Protein AF-0000000071564942 (afdb_homodimer)

Organism: Paramagnetospirillum magneticum (strain ATCC 700264 / AMB-1) (NCBI:txid342108)

Structure (mmCIF, N/CA/C/O backbone):
data_AF-0000000071564942-model_v1
#
loop_
_entity.id
_entity.type
_entity.pdbx_description
1 polymer 'PNPLA domain-containing protein'
#
loop_
_atom_site.group_PDB
_atom_site.id
_atom_site.type_symbol
_atom_site.label_atom_id
_atom_site.label_alt_id
_atom_site.label_comp_id
_atom_site.label_asym_id
_atom_site.label_entity_id
_atom_site.label_seq_id
_atom_site.pdbx_PDB_ins_code
_atom_site.Cartn_x
_atom_site.Cartn_y
_atom_site.Cartn_z
_atom_site.occupancy
_atom_site.B_iso_or_equiv
_atom_site.auth_seq_id
_atom_site.auth_comp_id
_atom_site.auth_asym_id
_atom_site.auth_atom_id
_atom_site.pdbx_PDB_model_num
ATOM 1 N N . MET A 1 1 ? -28.125 22.016 16.078 1 64.31 1 MET A N 1
ATOM 2 C CA . MET A 1 1 ? -27.297 22.891 15.281 1 64.31 1 MET A CA 1
ATOM 3 C C . MET A 1 1 ? -26.594 22.125 14.164 1 64.31 1 MET A C 1
ATOM 5 O O . MET A 1 1 ? -26.266 20.953 14.328 1 64.31 1 MET A O 1
ATOM 9 N N . HIS A 1 2 ? -26.625 22.594 12.938 1 85.75 2 HIS A N 1
ATOM 10 C CA . HIS A 1 2 ? -26.031 22.047 11.719 1 85.75 2 HIS A CA 1
ATOM 11 C C . HIS A 1 2 ? -24.516 22.156 11.742 1 85.75 2 HIS A C 1
ATOM 13 O O . HIS A 1 2 ? -23.969 23.25 11.648 1 85.75 2 HIS A O 1
ATOM 19 N N . LYS A 1 3 ? -23.844 21.047 12.078 1 91.31 3 LYS A N 1
ATOM 20 C CA . LYS A 1 3 ? -22.375 21.047 12.125 1 91.31 3 LYS A CA 1
ATOM 21 C C . LYS A 1 3 ? -21.781 20.594 10.789 1 91.31 3 LYS A C 1
ATOM 23 O O . LYS A 1 3 ? -22.375 19.781 10.078 1 91.31 3 LYS A O 1
ATOM 28 N N . MET A 1 4 ? -20.641 21.219 10.492 1 93.5 4 MET A N 1
ATOM 29 C CA . MET A 1 4 ? -19.906 20.875 9.281 1 93.5 4 MET A CA 1
ATOM 30 C C . MET A 1 4 ? -18.562 20.25 9.633 1 93.5 4 MET A C 1
ATOM 32 O O . MET A 1 4 ? -17.844 20.766 10.492 1 93.5 4 MET A O 1
ATOM 36 N N . ALA A 1 5 ? -18.281 19.156 8.953 1 95.62 5 ALA A N 1
ATOM 37 C CA . ALA A 1 5 ? -17 18.469 9.164 1 95.62 5 ALA A CA 1
ATOM 38 C C . ALA A 1 5 ? -16.109 18.578 7.93 1 95.62 5 ALA A C 1
ATOM 40 O O . ALA A 1 5 ? -16.609 18.469 6.801 1 95.62 5 ALA A O 1
ATOM 41 N N . LEU A 1 6 ? -14.859 18.875 8.164 1 96.81 6 LEU A N 1
ATOM 42 C CA . LEU A 1 6 ? -13.844 18.781 7.129 1 96.81 6 LEU A CA 1
ATOM 43 C C . LEU A 1 6 ? -13 17.516 7.293 1 96.81 6 LEU A C 1
ATOM 45 O O . LEU A 1 6 ? -12.5 17.234 8.383 1 96.81 6 LEU A O 1
ATOM 49 N N . VAL A 1 7 ? -12.945 16.719 6.246 1 96.5 7 VAL A N 1
ATOM 50 C CA . VAL A 1 7 ? -12.148 15.5 6.254 1 96.5 7 VAL A CA 1
ATOM 51 C C . VAL A 1 7 ? -10.922 15.68 5.355 1 96.5 7 VAL A C 1
ATOM 53 O O . VAL A 1 7 ? -11.055 15.977 4.164 1 96.5 7 VAL A O 1
ATOM 56 N N . LEU A 1 8 ? -9.766 15.539 5.953 1 96.56 8 LEU A N 1
ATOM 57 C CA . LEU A 1 8 ? -8.492 15.672 5.242 1 96.56 8 LEU A CA 1
ATOM 58 C C . LEU A 1 8 ? -7.762 14.336 5.18 1 96.56 8 LEU A C 1
ATOM 60 O O . LEU A 1 8 ? -7.309 13.828 6.207 1 96.56 8 LEU A O 1
ATOM 64 N N . GLY A 1 9 ? -7.68 13.766 3.992 1 92 9 GLY A N 1
ATOM 65 C CA . GLY A 1 9 ? -7.008 12.492 3.799 1 92 9 GLY A CA 1
ATOM 66 C C . GLY A 1 9 ? -5.496 12.602 3.859 1 92 9 GLY A C 1
ATOM 67 O O . GLY A 1 9 ? -4.953 13.688 4.047 1 92 9 GLY A O 1
ATOM 68 N N . GLY A 1 10 ? -4.934 11.359 3.76 1 81.69 10 GLY A N 1
ATOM 69 C CA . GLY A 1 10 ? -3.479 11.305 3.732 1 81.69 10 GLY A CA 1
ATOM 70 C C . GLY A 1 10 ? -2.885 11.852 2.449 1 81.69 10 GLY A C 1
ATOM 71 O O . GLY A 1 10 ? -3.615 12.188 1.514 1 81.69 10 GLY A O 1
ATOM 72 N N . GLY A 1 11 ? -1.821 12.25 2.451 1 73.62 11 GLY A N 1
ATOM 73 C CA . GLY A 1 11 ? -1.123 12.695 1.253 1 73.62 11 GLY A CA 1
ATOM 74 C C . GLY A 1 11 ? 0.107 13.531 1.552 1 73.62 11 GLY A C 1
ATOM 75 O O . GLY A 1 11 ? 0.053 14.453 2.367 1 73.62 11 GLY A O 1
ATOM 76 N N . ALA A 1 12 ? 1.114 12.875 1.431 1 74.12 12 ALA A N 1
ATOM 77 C CA . ALA A 1 12 ? 2.256 13.758 1.658 1 74.12 12 ALA A CA 1
ATOM 78 C C . ALA A 1 12 ? 2.852 14.234 0.337 1 74.12 12 ALA A C 1
ATOM 80 O O . ALA A 1 12 ? 3.684 15.141 0.317 1 74.12 12 ALA A O 1
ATOM 81 N N . PRO A 1 13 ? 3.307 14.438 -0.714 1 78.44 13 PRO A N 1
ATOM 82 C CA . PRO A 1 13 ? 3.691 15.836 -0.947 1 78.44 13 PRO A CA 1
ATOM 83 C C . PRO A 1 13 ? 2.57 16.656 -1.581 1 78.44 13 PRO A C 1
ATOM 85 O O . PRO A 1 13 ? 2.736 17.859 -1.81 1 78.44 13 PRO A O 1
ATOM 88 N N . ASN A 1 14 ? 1.396 16.078 -1.722 1 89.56 14 ASN A N 1
ATOM 89 C CA . ASN A 1 14 ? 0.344 16.844 -2.381 1 89.56 14 ASN A CA 1
ATOM 90 C C . ASN A 1 14 ? -0.536 17.562 -1.37 1 89.56 14 ASN A C 1
ATOM 92 O O . ASN A 1 14 ? -1.658 17.969 -1.689 1 89.56 14 ASN A O 1
ATOM 96 N N . PHE A 1 15 ? -0.083 17.719 -0.164 1 95.31 15 PHE A N 1
ATOM 97 C CA . PHE A 1 15 ? -0.854 18.344 0.901 1 95.31 15 PHE A CA 1
ATOM 98 C C . PHE A 1 15 ? -1.13 19.812 0.578 1 95.31 15 PHE A C 1
ATOM 100 O O . PHE A 1 15 ? -2.059 20.406 1.125 1 95.31 15 PHE A O 1
ATOM 107 N N . THR A 1 16 ? -0.335 20.406 -0.324 1 97.62 16 THR A N 1
ATOM 108 C CA . THR A 1 16 ? -0.527 21.828 -0.632 1 97.62 16 THR A CA 1
ATOM 109 C C . THR A 1 16 ? -1.799 22.031 -1.45 1 97.62 16 THR A C 1
ATOM 111 O O . THR A 1 16 ? -2.34 23.141 -1.496 1 97.62 16 THR A O 1
ATOM 114 N N . LEU A 1 17 ? -2.301 21 -2.152 1 98 17 LEU A N 1
ATOM 115 C CA . LEU A 1 17 ? -3.643 21.062 -2.719 1 98 17 LEU A CA 1
ATOM 116 C C . LEU A 1 17 ? -4.676 21.375 -1.638 1 98 17 LEU A C 1
ATOM 118 O O . LEU A 1 17 ? -5.531 22.234 -1.819 1 98 17 LEU A O 1
ATOM 122 N N . MET A 1 18 ? -4.547 20.734 -0.518 1 97.81 18 MET A N 1
ATOM 123 C CA . MET A 1 18 ? -5.492 20.875 0.585 1 97.81 18 MET A CA 1
ATOM 124 C C . MET A 1 18 ? -5.332 22.219 1.274 1 97.81 18 MET A C 1
ATOM 126 O O . MET A 1 18 ? -6.32 22.875 1.617 1 97.81 18 MET A O 1
ATOM 130 N N . THR A 1 19 ? -4.055 22.625 1.471 1 98.31 19 THR A N 1
ATOM 131 C CA . THR A 1 19 ? -3.865 23.906 2.141 1 98.31 19 THR A CA 1
ATOM 132 C C . THR A 1 19 ? -4.352 25.062 1.26 1 98.31 19 THR A C 1
ATOM 134 O O . THR A 1 19 ? -4.93 26.031 1.758 1 98.31 19 THR A O 1
ATOM 137 N N . GLY A 1 20 ? -4.102 24.938 -0.041 1 98.56 20 GLY A N 1
ATOM 138 C CA . GLY A 1 20 ? -4.656 25.922 -0.946 1 98.56 20 GLY A CA 1
ATOM 139 C C . GLY A 1 20 ? -6.168 26 -0.895 1 98.56 20 GLY A C 1
ATOM 140 O O . GLY A 1 20 ? -6.738 27.094 -0.76 1 98.56 20 GLY A O 1
ATOM 141 N N . ALA A 1 21 ? -6.805 24.875 -0.979 1 97.81 21 ALA A N 1
ATOM 142 C CA . ALA A 1 21 ? -8.266 24.844 -0.927 1 97.81 21 ALA A CA 1
ATOM 143 C C . ALA A 1 21 ? -8.781 25.375 0.406 1 97.81 21 ALA A C 1
ATOM 145 O O . ALA A 1 21 ? -9.734 26.141 0.442 1 97.81 21 ALA A O 1
ATOM 146 N N . LEU A 1 22 ? -8.156 24.969 1.486 1 97.81 22 LEU A N 1
ATOM 147 C CA . LEU A 1 22 ? -8.578 25.391 2.816 1 97.81 22 LEU A CA 1
ATOM 148 C C . LEU A 1 22 ? -8.445 26.906 2.979 1 97.81 22 LEU A C 1
ATOM 150 O O . LEU A 1 22 ? -9.266 27.547 3.646 1 97.81 22 LEU A O 1
ATOM 154 N N . LEU A 1 23 ? -7.383 27.469 2.396 1 98.31 23 LEU A N 1
ATOM 155 C CA . LEU A 1 23 ? -7.227 28.922 2.434 1 98.31 23 LEU A CA 1
ATOM 156 C C . LEU A 1 23 ? -8.414 29.609 1.772 1 98.31 23 LEU A C 1
ATOM 158 O O . LEU A 1 23 ? -8.953 30.578 2.314 1 98.31 23 LEU A O 1
ATOM 162 N N . ALA A 1 24 ? -8.805 29.109 0.59 1 97.5 24 ALA A N 1
ATOM 163 C CA . ALA A 1 24 ? -9.945 29.688 -0.11 1 97.5 24 ALA A CA 1
ATOM 164 C C . ALA A 1 24 ? -11.211 29.594 0.743 1 97.5 24 ALA A C 1
ATOM 166 O O . ALA A 1 24 ? -11.969 30.562 0.836 1 97.5 24 ALA A O 1
ATOM 167 N N . PHE A 1 25 ? -11.438 28.484 1.392 1 96.38 25 PHE A N 1
ATOM 168 C CA . PHE A 1 25 ? -12.594 28.297 2.26 1 96.38 25 PHE A CA 1
ATOM 169 C C . PHE A 1 25 ? -12.539 29.25 3.441 1 96.38 25 PHE A C 1
ATOM 171 O O . PHE A 1 25 ? -13.539 29.906 3.771 1 96.38 25 PHE A O 1
ATOM 178 N N . ASP A 1 26 ? -11.391 29.328 4.043 1 95.81 26 ASP A N 1
ATOM 179 C CA . ASP A 1 26 ? -11.203 30.203 5.207 1 95.81 26 ASP A CA 1
ATOM 180 C C . ASP A 1 26 ? -11.445 31.656 4.848 1 95.81 26 ASP A C 1
ATOM 182 O O . ASP A 1 26 ? -12.156 32.375 5.559 1 95.81 26 ASP A O 1
ATOM 186 N N . GLU A 1 27 ? -10.867 32.094 3.775 1 95.38 27 GLU A N 1
ATOM 187 C CA . GLU A 1 27 ? -11.016 33.469 3.334 1 95.38 27 GLU A CA 1
ATOM 188 C C . GLU A 1 27 ? -12.469 33.812 3.029 1 95.38 27 GLU A C 1
ATOM 190 O O . GLU A 1 27 ? -12.891 34.969 3.172 1 95.38 27 GLU A O 1
ATOM 195 N N . ALA A 1 28 ? -13.203 32.812 2.646 1 93.5 28 ALA A N 1
ATOM 196 C CA . ALA A 1 28 ? -14.617 33 2.326 1 93.5 28 ALA A CA 1
ATOM 197 C C . ALA A 1 28 ? -15.477 32.938 3.588 1 93.5 28 ALA A C 1
ATOM 199 O O . ALA A 1 28 ? -16.688 33.125 3.523 1 93.5 28 ALA A O 1
ATOM 200 N N . GLY A 1 29 ? -14.883 32.688 4.75 1 91.62 29 GLY A N 1
ATOM 201 C CA . GLY A 1 29 ? -15.594 32.688 6.02 1 91.62 29 GLY A CA 1
ATOM 202 C C . GLY A 1 29 ? -16.25 31.344 6.34 1 91.62 29 GLY A C 1
ATOM 203 O O . GLY A 1 29 ? -17.094 31.266 7.234 1 91.62 29 GLY A O 1
ATOM 204 N N . VAL A 1 30 ? -15.898 30.281 5.609 1 92.12 30 VAL A N 1
ATOM 205 C CA . VAL A 1 30 ? -16.438 28.953 5.898 1 92.12 30 VAL A CA 1
ATOM 206 C C . VAL A 1 30 ? -15.828 28.422 7.199 1 92.12 30 VAL A C 1
ATOM 208 O O . VAL A 1 30 ? -14.609 28.438 7.371 1 92.12 30 VAL A O 1
ATOM 211 N N . LYS A 1 31 ? -16.734 28.031 8.086 1 91.88 31 LYS A N 1
ATOM 212 C CA . LYS A 1 31 ? -16.281 27.5 9.367 1 91.88 31 LYS A CA 1
ATOM 213 C C . LYS A 1 31 ? -16.609 26.016 9.492 1 91.88 31 LYS A C 1
ATOM 215 O O . LYS A 1 31 ? -17.734 25.594 9.172 1 91.88 31 LYS A O 1
ATOM 220 N N . PHE A 1 32 ? -15.617 25.297 9.891 1 95.19 32 PHE A N 1
ATOM 221 C CA . PHE A 1 32 ? -15.82 23.875 10.18 1 95.19 32 PHE A CA 1
ATOM 222 C C . PHE A 1 32 ? -15.852 23.641 11.688 1 95.19 32 PHE A C 1
ATOM 224 O O . PHE A 1 32 ? -15.023 24.172 12.43 1 95.19 32 PHE A O 1
ATOM 231 N N . ASP A 1 33 ? -16.797 22.828 12.094 1 95.25 33 ASP A N 1
ATOM 232 C CA . ASP A 1 33 ? -16.938 22.516 13.508 1 95.25 33 ASP A CA 1
ATOM 233 C C . ASP A 1 33 ? -15.984 21.391 13.914 1 95.25 33 ASP A C 1
ATOM 235 O O . ASP A 1 33 ? -15.516 21.344 15.055 1 95.25 33 ASP A O 1
ATOM 239 N N . VAL A 1 34 ? -15.781 20.531 12.977 1 95.94 34 VAL A N 1
ATOM 240 C CA . VAL A 1 34 ? -14.961 19.344 13.211 1 95.94 34 VAL A CA 1
ATOM 241 C C . VAL A 1 34 ? -14.008 19.125 12.039 1 95.94 34 VAL A C 1
ATOM 243 O O . VAL A 1 34 ? -14.391 19.312 10.883 1 95.94 34 VAL A O 1
ATOM 246 N N . ILE A 1 35 ? -12.773 18.828 12.352 1 97.06 35 ILE A N 1
ATOM 247 C CA . ILE A 1 35 ? -11.812 18.422 11.336 1 97.06 35 ILE A CA 1
ATOM 248 C C . ILE A 1 35 ? -11.305 17.016 11.648 1 97.06 35 ILE A C 1
ATOM 250 O O . ILE A 1 35 ? -10.734 16.766 12.719 1 97.06 35 ILE A O 1
ATOM 254 N N . SER A 1 36 ? -11.617 16.062 10.828 1 96.88 36 SER A N 1
ATOM 255 C CA . SER A 1 36 ? -11.117 14.688 10.891 1 96.88 36 SER A CA 1
ATOM 256 C C . SER A 1 36 ? -10.031 14.445 9.844 1 96.88 36 SER A C 1
ATOM 258 O O . SER A 1 36 ? -10.266 14.625 8.648 1 96.88 36 SER A O 1
ATOM 260 N N . ALA A 1 37 ? -8.836 14.062 10.32 1 96.38 37 ALA A N 1
ATOM 261 C CA . ALA A 1 37 ? -7.715 14.031 9.383 1 96.38 37 ALA A CA 1
ATOM 262 C C . ALA A 1 37 ? -6.824 12.812 9.633 1 96.38 37 ALA A C 1
ATOM 264 O O . ALA A 1 37 ? -6.98 12.125 10.648 1 96.38 37 ALA A O 1
ATOM 265 N N . THR A 1 38 ? -5.965 12.523 8.656 1 94.5 38 THR A N 1
ATOM 266 C CA . THR A 1 38 ? -5.027 11.414 8.758 1 94.5 38 THR A CA 1
ATOM 267 C C . THR A 1 38 ? -3.721 11.742 8.039 1 94.5 38 THR A C 1
ATOM 269 O O . THR A 1 38 ? -3.709 12.523 7.09 1 94.5 38 THR A O 1
ATOM 272 N N . GLY A 1 39 ? -2.588 11.18 8.602 1 92.62 39 GLY A N 1
ATOM 273 C CA . GLY A 1 39 ? -1.296 11.344 7.953 1 92.62 39 GLY A CA 1
ATOM 274 C C . GLY A 1 39 ? -0.959 12.789 7.652 1 92.62 39 GLY A C 1
ATOM 275 O O . GLY A 1 39 ? -1.017 13.641 8.539 1 92.62 39 GLY A O 1
ATOM 276 N N . GLY A 1 40 ? -0.702 13.078 6.375 1 93.06 40 GLY A N 1
ATOM 277 C CA . GLY A 1 40 ? -0.405 14.43 5.938 1 93.06 40 GLY A CA 1
ATOM 278 C C . GLY A 1 40 ? -1.557 15.391 6.152 1 93.06 40 GLY A C 1
ATOM 279 O O . GLY A 1 40 ? -1.341 16.562 6.453 1 93.06 40 GLY A O 1
ATOM 280 N N . GLY A 1 41 ? -2.748 14.891 6.035 1 96 41 GLY A N 1
ATOM 281 C CA . GLY A 1 41 ? -3.908 15.711 6.352 1 96 41 GLY A CA 1
ATOM 282 C C . GLY A 1 41 ? -3.953 16.141 7.801 1 96 41 GLY A C 1
ATOM 283 O O . GLY A 1 41 ? -4.492 17.203 8.117 1 96 41 GLY A O 1
ATOM 284 N N . GLY A 1 42 ? -3.412 15.266 8.648 1 96.56 42 GLY A N 1
ATOM 285 C CA . GLY A 1 42 ? -3.297 15.656 10.047 1 96.56 42 GLY A CA 1
ATOM 286 C C . GLY A 1 42 ? -2.387 16.844 10.258 1 96.56 42 GLY A C 1
ATOM 287 O O . GLY A 1 42 ? -2.695 17.734 11.062 1 96.56 42 GLY A O 1
ATOM 288 N N . GLY A 1 43 ? -1.271 16.844 9.539 1 96.5 43 GLY A N 1
ATOM 289 C CA . GLY A 1 43 ? -0.394 18.016 9.586 1 96.5 43 GLY A CA 1
ATOM 290 C C . GLY A 1 43 ? -1.067 19.281 9.117 1 96.5 43 GLY A C 1
ATOM 291 O O . GLY A 1 43 ? -0.892 20.344 9.727 1 96.5 43 GLY A O 1
ATOM 292 N N . VAL A 1 44 ? -1.851 19.156 8.078 1 97.44 44 VAL A N 1
ATOM 293 C CA . VAL A 1 44 ? -2.586 20.297 7.547 1 97.44 44 VAL A CA 1
ATOM 294 C C . VAL A 1 44 ? -3.584 20.797 8.586 1 97.44 44 VAL A C 1
ATOM 296 O O . VAL A 1 44 ? -3.635 21.984 8.883 1 97.44 44 VAL A O 1
ATOM 299 N N . ALA A 1 45 ? -4.281 19.922 9.195 1 98 45 ALA A N 1
ATOM 300 C CA . ALA A 1 45 ? -5.305 20.266 10.18 1 98 45 ALA A CA 1
ATOM 301 C C . ALA A 1 45 ? -4.688 20.984 11.383 1 98 45 ALA A C 1
ATOM 303 O O . ALA A 1 45 ? -5.137 22.062 11.766 1 98 45 ALA A O 1
ATOM 304 N N . LEU A 1 46 ? -3.65 20.422 11.906 1 98.5 46 LEU A N 1
ATOM 305 C CA . LEU A 1 46 ? -3.07 20.938 13.141 1 98.5 46 LEU A CA 1
ATOM 306 C C . LEU A 1 46 ? -2.379 22.281 12.891 1 98.5 46 LEU A C 1
ATOM 308 O O . LEU A 1 46 ? -2.492 23.203 13.703 1 98.5 46 LEU A O 1
ATOM 312 N N . SER A 1 47 ? -1.671 22.391 11.773 1 97.56 47 SER A N 1
ATOM 313 C CA . SER A 1 47 ? -0.964 23.625 11.477 1 97.56 47 SER A CA 1
ATOM 314 C C . SER A 1 47 ? -1.937 24.75 11.125 1 97.56 47 SER A C 1
ATOM 316 O O . SER A 1 47 ? -1.601 25.922 11.234 1 97.56 47 SER A O 1
ATOM 318 N N . TYR A 1 48 ? -3.125 24.375 10.68 1 98.5 48 TYR A N 1
ATOM 319 C CA . TYR A 1 48 ? -4.172 25.359 10.422 1 98.5 48 TYR A CA 1
ATOM 320 C C . TYR A 1 48 ? -4.824 25.797 11.719 1 98.5 48 TYR A C 1
ATOM 322 O O . TYR A 1 48 ? -4.953 27 11.977 1 98.5 48 TYR A O 1
ATOM 330 N N . LEU A 1 49 ? -5.129 24.906 12.594 1 98.69 49 LEU A N 1
ATOM 331 C CA . LEU A 1 49 ? -5.922 25.203 13.781 1 98.69 49 LEU A CA 1
ATOM 332 C C . LEU A 1 49 ? -5.078 25.906 14.844 1 98.69 49 LEU A C 1
ATOM 334 O O . LEU A 1 49 ? -5.578 26.766 15.555 1 98.69 49 LEU A O 1
ATOM 338 N N . ALA A 1 50 ? -3.811 25.469 14.922 1 98.56 50 ALA A N 1
ATOM 339 C CA . ALA A 1 50 ? -2.939 26.016 15.961 1 98.56 50 ALA A CA 1
ATOM 340 C C . ALA A 1 50 ? -1.531 26.266 15.422 1 98.56 50 ALA A C 1
ATOM 342 O O . ALA A 1 50 ? -0.561 25.703 15.938 1 98.56 50 ALA A O 1
ATOM 343 N N . PRO A 1 51 ? -1.417 27.172 14.469 1 98.12 51 PRO A N 1
ATOM 344 C CA . PRO A 1 51 ? -0.095 27.453 13.906 1 98.12 51 PRO A CA 1
ATOM 345 C C . PRO A 1 51 ? 0.857 28.078 14.922 1 98.12 51 PRO A C 1
ATOM 347 O O . PRO A 1 51 ? 0.435 28.891 15.75 1 98.12 51 PRO A O 1
ATOM 350 N N . LYS A 1 52 ? 2.041 27.703 14.852 1 95.56 52 LYS A N 1
ATOM 351 C CA . LYS A 1 52 ? 3.061 28.281 15.727 1 95.56 52 LYS A CA 1
ATOM 352 C C . LYS A 1 52 ? 3.568 29.609 15.18 1 95.56 52 LYS A C 1
ATOM 354 O O . LYS A 1 52 ? 4.16 29.656 14.102 1 95.56 52 LYS A O 1
ATOM 359 N N . GLY A 1 53 ? 3.297 30.641 15.883 1 93.75 53 GLY A N 1
ATOM 360 C CA . GLY A 1 53 ? 3.932 31.922 15.633 1 93.75 53 GLY A CA 1
ATOM 361 C C . GLY A 1 53 ? 3.361 32.656 14.438 1 93.75 53 GLY A C 1
ATOM 362 O O . GLY A 1 53 ? 3.99 33.562 13.898 1 93.75 53 GLY A O 1
ATOM 363 N N . MET A 1 54 ? 2.234 32.25 13.938 1 96.62 54 MET A N 1
ATOM 364 C CA . MET A 1 54 ? 1.63 32.938 12.797 1 96.62 54 MET A CA 1
ATOM 365 C C . MET A 1 54 ? 0.124 32.719 12.758 1 96.62 54 MET A C 1
ATOM 367 O O . MET A 1 54 ? -0.418 31.984 13.594 1 96.62 54 MET A O 1
ATOM 371 N N . SER A 1 55 ? -0.529 33.375 11.828 1 97.88 55 SER A N 1
ATOM 372 C CA . SER A 1 55 ? -1.973 33.219 11.688 1 97.88 55 SER A CA 1
ATOM 373 C C . SER A 1 55 ? -2.312 31.906 10.961 1 97.88 55 SER A C 1
ATOM 375 O O . SER A 1 55 ? -1.451 31.312 10.32 1 97.88 55 SER A O 1
ATOM 377 N N . ARG A 1 56 ? -3.582 31.547 11.047 1 98.19 56 ARG A N 1
ATOM 378 C CA . ARG A 1 56 ? -4.055 30.359 10.344 1 98.19 56 ARG A CA 1
ATOM 379 C C . ARG A 1 56 ? 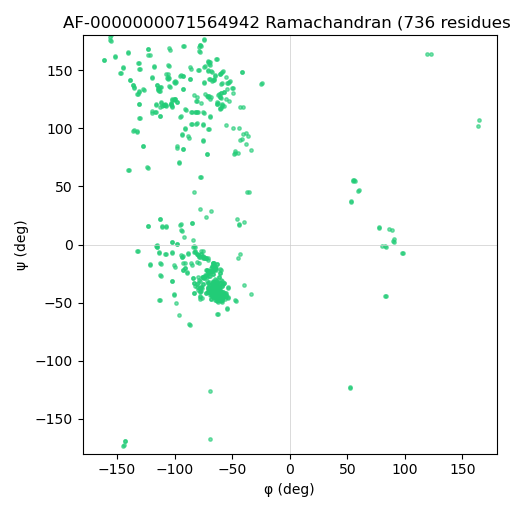-3.818 30.484 8.844 1 98.19 56 ARG A C 1
ATOM 381 O O . ARG A 1 56 ? -3.246 29.594 8.219 1 98.19 56 ARG A O 1
ATOM 388 N N . GLN A 1 57 ? -4.195 31.609 8.281 1 98.5 57 GLN A N 1
ATOM 389 C CA . GLN A 1 57 ? -4.059 31.828 6.844 1 98.5 57 GLN A CA 1
ATOM 390 C C . GLN A 1 57 ? -2.592 31.844 6.426 1 98.5 57 GLN A C 1
ATOM 392 O O . GLN A 1 57 ? -2.229 31.281 5.391 1 98.5 57 GLN A O 1
ATOM 397 N N . ASP A 1 58 ? -1.768 32.438 7.254 1 98.25 58 ASP A N 1
ATOM 398 C CA . ASP A 1 58 ? -0.343 32.5 6.938 1 98.25 58 ASP A CA 1
ATOM 399 C C . ASP A 1 58 ? 0.281 31.094 6.992 1 98.25 58 ASP A C 1
ATOM 401 O O . ASP A 1 58 ? 1.172 30.781 6.203 1 98.25 58 ASP A O 1
ATOM 405 N N . SER A 1 59 ? -0.132 30.328 7.945 1 98.06 59 SER A N 1
ATOM 406 C CA . SER A 1 59 ? 0.358 28.969 8.039 1 98.06 59 SER A CA 1
ATOM 407 C C . SER A 1 59 ? 0.017 28.172 6.777 1 98.06 59 SER A C 1
ATOM 409 O O . SER A 1 59 ? 0.848 27.422 6.27 1 98.06 59 SER A O 1
ATOM 411 N N . LEU A 1 60 ? -1.201 28.328 6.266 1 98.56 60 LEU A N 1
ATOM 412 C CA . LEU A 1 60 ? -1.609 27.672 5.035 1 98.56 60 LEU A CA 1
ATOM 413 C C . LEU A 1 60 ? -0.745 28.125 3.861 1 98.56 60 LEU A C 1
ATOM 415 O O . LEU A 1 60 ? -0.273 27.297 3.078 1 98.56 60 LEU A O 1
ATOM 419 N N . ARG A 1 61 ? -0.463 29.422 3.779 1 98.19 61 ARG A N 1
ATOM 420 C CA . ARG A 1 61 ? 0.38 29.953 2.717 1 98.19 61 ARG A CA 1
ATOM 421 C C . ARG A 1 61 ? 1.812 29.453 2.842 1 98.19 61 ARG A C 1
ATOM 423 O O . ARG A 1 61 ? 2.48 29.203 1.835 1 98.19 61 ARG A O 1
ATOM 430 N N . ASN A 1 62 ? 2.201 29.281 4.039 1 97.44 62 ASN A N 1
ATOM 431 C CA . ASN A 1 62 ? 3.58 28.906 4.332 1 97.44 62 ASN A CA 1
ATOM 432 C C . ASN A 1 62 ? 3.838 27.438 4.008 1 97.44 62 ASN A C 1
ATOM 434 O O . ASN A 1 62 ? 4.984 26.984 4.016 1 97.44 62 ASN A O 1
ATOM 438 N N . SER A 1 63 ? 2.801 26.672 3.713 1 96.38 63 SER A N 1
ATOM 439 C CA . SER A 1 63 ? 2.916 25.234 3.484 1 96.38 63 SER A CA 1
ATOM 440 C C . SER A 1 63 ? 3.857 24.922 2.322 1 96.38 63 SER A C 1
ATOM 442 O O . SER A 1 63 ? 4.539 23.906 2.32 1 96.38 63 SER A O 1
ATOM 444 N N . VAL A 1 64 ? 3.971 25.781 1.317 1 97 64 VAL A N 1
ATOM 445 C CA . VAL A 1 64 ? 4.781 25.547 0.127 1 97 64 VAL A CA 1
ATOM 446 C C . VAL A 1 64 ? 6.262 25.562 0.499 1 97 64 VAL A C 1
ATOM 448 O O . VAL A 1 64 ? 7.098 25 -0.218 1 97 64 VAL A O 1
ATOM 451 N N . ASN A 1 65 ? 6.578 26.156 1.635 1 96.25 65 ASN A N 1
ATOM 452 C CA . ASN A 1 65 ? 7.969 26.312 2.049 1 96.25 65 ASN A CA 1
ATOM 453 C C . ASN A 1 65 ? 8.5 25.047 2.719 1 96.25 65 ASN A C 1
ATOM 455 O O . ASN A 1 65 ? 9.68 24.969 3.053 1 96.25 65 ASN A O 1
ATOM 459 N N . PHE A 1 66 ? 7.664 24.078 2.861 1 94.25 66 PHE A N 1
ATOM 460 C CA . PHE A 1 66 ? 8.117 22.781 3.328 1 94.25 66 PHE A CA 1
ATOM 461 C C . PHE A 1 66 ? 8.781 22 2.201 1 94.25 66 PHE A C 1
ATOM 463 O O . PHE A 1 66 ? 9.406 20.969 2.439 1 94.25 66 PHE A O 1
ATOM 470 N N . GLY A 1 67 ? 8.664 22.5 1.007 1 95.56 67 GLY A N 1
ATOM 471 C CA . GLY A 1 67 ? 9.398 21.938 -0.115 1 95.56 67 GLY A CA 1
ATOM 472 C C . GLY A 1 67 ? 10.852 22.359 -0.153 1 95.56 67 GLY A C 1
ATOM 473 O O . GLY A 1 67 ? 11.266 23.25 0.602 1 95.56 67 GLY A O 1
ATOM 474 N N . VAL A 1 68 ? 11.555 21.766 -1 1 97.44 68 VAL A N 1
ATOM 475 C CA . VAL A 1 68 ? 12.969 22.047 -1.208 1 97.44 68 VAL A CA 1
ATOM 476 C C . VAL A 1 68 ? 13.156 22.812 -2.52 1 97.44 68 VAL A C 1
ATOM 478 O O . VAL A 1 68 ? 12.469 22.547 -3.504 1 97.44 68 VAL A O 1
ATOM 481 N N . SER A 1 69 ? 14.109 23.734 -2.467 1 97.81 69 SER A N 1
ATOM 482 C CA . SER A 1 69 ? 14.406 24.484 -3.684 1 97.81 69 SER A CA 1
ATOM 483 C C . SER A 1 69 ? 14.688 23.547 -4.855 1 97.81 69 SER A C 1
ATOM 485 O O . SER A 1 69 ? 15.352 22.516 -4.691 1 97.81 69 SER A O 1
ATOM 487 N N . ASP A 1 70 ? 14.172 23.938 -6.031 1 97.44 70 ASP A N 1
ATOM 488 C CA . ASP A 1 70 ? 14.273 23.109 -7.227 1 97.44 70 ASP A CA 1
ATOM 489 C C . ASP A 1 70 ? 15.734 22.812 -7.566 1 97.44 70 ASP A C 1
ATOM 491 O O . ASP A 1 70 ? 16.062 21.703 -8 1 97.44 70 ASP A O 1
ATOM 495 N N . GLU A 1 71 ? 16.641 23.75 -7.312 1 97.06 71 GLU A N 1
ATOM 496 C CA . GLU A 1 71 ? 18.047 23.625 -7.633 1 97.06 71 GLU A CA 1
ATOM 497 C C . GLU A 1 71 ? 18.719 22.531 -6.805 1 97.06 71 GLU A C 1
ATOM 499 O O . GLU A 1 71 ? 19.641 21.859 -7.273 1 97.06 71 GLU A O 1
ATOM 504 N N . ILE A 1 72 ? 18.234 22.406 -5.664 1 97.5 72 ILE A N 1
ATOM 505 C CA . ILE A 1 72 ? 18.75 21.359 -4.785 1 97.5 72 ILE A CA 1
ATOM 506 C C . ILE A 1 72 ? 18.078 20.031 -5.094 1 97.5 72 ILE A C 1
ATOM 508 O O . ILE A 1 72 ? 18.734 19 -5.227 1 97.5 72 ILE A O 1
ATOM 512 N N . TYR A 1 73 ? 16.781 20.078 -5.312 1 96.31 73 TYR A N 1
ATOM 513 C CA . TYR A 1 73 ? 15.961 18.891 -5.496 1 96.31 73 TYR A CA 1
ATOM 514 C C . TYR A 1 73 ? 16.359 18.125 -6.758 1 96.31 73 TYR A C 1
ATOM 516 O O . TYR A 1 73 ? 16.25 16.906 -6.816 1 96.31 73 TYR A O 1
ATOM 524 N N . LYS A 1 74 ? 16.828 18.812 -7.715 1 93.31 74 LYS A N 1
ATOM 525 C CA . LYS A 1 74 ? 17.25 18.219 -8.977 1 93.31 74 LYS A CA 1
ATOM 526 C C . LYS A 1 74 ? 18.359 17.203 -8.758 1 93.31 74 LYS A C 1
ATOM 528 O O . LYS A 1 74 ? 18.438 16.188 -9.453 1 93.31 74 LYS A O 1
ATOM 533 N N . TYR A 1 75 ? 19.188 17.469 -7.773 1 91.81 75 TYR A N 1
ATOM 534 C CA . TYR A 1 75 ? 20.359 16.625 -7.547 1 91.81 75 TYR A CA 1
ATOM 535 C C . TYR A 1 75 ? 20.125 15.672 -6.375 1 91.81 75 TYR A C 1
ATOM 537 O O . TYR A 1 75 ? 20.672 14.57 -6.348 1 91.81 75 TYR A O 1
ATOM 545 N N . ILE A 1 76 ? 19.375 16.109 -5.457 1 92.25 76 ILE A N 1
ATOM 546 C CA . ILE A 1 76 ? 19.031 15.32 -4.285 1 92.25 76 ILE A CA 1
ATOM 547 C C . ILE A 1 76 ? 17.516 15.297 -4.113 1 92.25 76 ILE A C 1
ATOM 549 O O . ILE A 1 76 ? 16.953 16.062 -3.328 1 92.25 76 ILE A O 1
ATOM 553 N N . PRO A 1 77 ? 16.891 14.398 -4.789 1 92 77 PRO A N 1
ATOM 554 C CA . PRO A 1 77 ? 15.43 14.391 -4.805 1 92 77 PRO A CA 1
ATOM 555 C C . PRO A 1 77 ? 14.828 13.797 -3.531 1 92 77 PRO A C 1
ATOM 557 O O . PRO A 1 77 ? 14.055 12.836 -3.6 1 92 77 PRO A O 1
ATOM 560 N N . MET A 1 78 ? 15.18 14.414 -2.412 1 92.62 78 MET A N 1
ATOM 561 C CA . MET A 1 78 ? 14.688 14.047 -1.088 1 92.62 78 MET A CA 1
ATOM 562 C C . MET A 1 78 ? 14.375 15.281 -0.253 1 92.62 78 MET A C 1
ATOM 564 O O . MET A 1 78 ? 15.117 16.266 -0.3 1 92.62 78 MET A O 1
ATOM 568 N N . ASN A 1 79 ? 13.344 15.195 0.481 1 96.06 79 ASN A N 1
ATOM 569 C CA . ASN A 1 79 ? 12.992 16.297 1.359 1 96.06 79 ASN A CA 1
ATOM 570 C C . ASN A 1 79 ? 13.562 16.109 2.762 1 96.06 79 ASN A C 1
ATOM 572 O O . ASN A 1 79 ? 12.898 15.562 3.639 1 96.06 79 ASN A O 1
ATOM 576 N N . TYR A 1 80 ? 14.727 16.703 2.986 1 96.12 80 TYR A N 1
ATOM 577 C CA . TYR A 1 80 ? 15.43 16.531 4.25 1 96.12 80 TYR A CA 1
ATOM 578 C C . TYR A 1 80 ? 14.789 17.375 5.348 1 96.12 80 TYR A C 1
ATOM 580 O O . TYR A 1 80 ? 15.164 17.281 6.516 1 96.12 80 TYR A O 1
ATOM 588 N N . LYS A 1 81 ? 13.805 18.203 4.996 1 94.94 81 LYS A N 1
ATOM 589 C CA . LYS A 1 81 ? 13.055 18.969 5.992 1 94.94 81 LYS A CA 1
ATOM 590 C C . LYS A 1 81 ? 12.016 18.094 6.688 1 94.94 81 LYS A C 1
ATOM 592 O O . LYS A 1 81 ? 11.688 18.328 7.855 1 94.94 81 LYS A O 1
ATOM 597 N N . VAL A 1 82 ? 11.531 17.141 5.941 1 94.38 82 VAL A N 1
ATOM 598 C CA . VAL A 1 82 ? 10.445 16.281 6.422 1 94.38 82 VAL A CA 1
ATOM 599 C C . VAL A 1 82 ? 11.016 14.945 6.891 1 94.38 82 VAL A C 1
ATOM 601 O O . VAL A 1 82 ? 10.633 14.445 7.949 1 94.38 82 VAL A O 1
ATOM 604 N N . PHE A 1 83 ? 11.938 14.438 6.102 1 95.62 83 PHE A N 1
ATOM 605 C CA . PHE A 1 83 ? 12.539 13.141 6.402 1 95.62 83 PHE A CA 1
ATOM 606 C C . PHE A 1 83 ? 13.875 13.312 7.105 1 95.62 83 PHE A C 1
ATOM 608 O O . PHE A 1 83 ? 14.93 13.141 6.496 1 95.62 83 PHE A O 1
ATOM 615 N N . MET A 1 84 ? 13.773 13.492 8.383 1 96.25 84 MET A N 1
ATOM 616 C CA . MET A 1 84 ? 14.953 13.766 9.195 1 96.25 84 MET A CA 1
ATOM 617 C C . MET A 1 84 ? 15.508 12.484 9.805 1 96.25 84 MET A C 1
ATOM 619 O O . MET A 1 84 ? 14.742 11.602 10.211 1 96.25 84 MET A O 1
ATOM 623 N N . LYS A 1 85 ? 16.797 12.492 9.898 1 95.12 85 LYS A N 1
ATOM 624 C CA . LYS A 1 85 ? 17.438 11.32 10.477 1 95.12 85 LYS A CA 1
ATOM 625 C C . LYS A 1 85 ? 16.984 11.086 11.906 1 95.12 85 LYS A C 1
ATOM 627 O O . LYS A 1 85 ? 16.734 12.031 12.648 1 95.12 85 LYS A O 1
ATOM 632 N N . GLY A 1 86 ? 16.953 9.789 12.164 1 90.31 86 GLY A N 1
ATOM 633 C CA . GLY A 1 86 ? 16.453 9.43 13.484 1 90.31 86 GLY A CA 1
ATOM 634 C C . GLY A 1 86 ? 17.547 9.016 14.445 1 90.31 86 GLY A C 1
ATOM 635 O O . GLY A 1 86 ? 18.734 9.008 14.078 1 90.31 86 GLY A O 1
ATOM 636 N N . SER A 1 87 ? 17.297 8.891 15.766 1 90.06 87 SER A N 1
ATOM 637 C CA . SER A 1 87 ? 18.125 8.453 16.875 1 90.06 87 SER A CA 1
ATOM 638 C C . SER A 1 87 ? 18.219 9.539 17.953 1 90.06 87 SER A C 1
ATOM 640 O O . SER A 1 87 ? 17.891 10.695 17.703 1 90.06 87 SER A O 1
ATOM 642 N N . LYS A 1 88 ? 18.641 9.102 19.062 1 90.69 88 LYS A N 1
ATOM 643 C CA . LYS A 1 88 ? 18.812 10.039 20.172 1 90.69 88 LYS A CA 1
ATOM 644 C C . LYS A 1 88 ? 19.938 11.023 19.891 1 90.69 88 LYS A C 1
ATOM 646 O O . LYS A 1 88 ? 19.859 12.195 20.266 1 90.69 88 LYS A O 1
ATOM 651 N N . VAL A 1 89 ? 20.969 10.539 19.219 1 94.69 89 VAL A N 1
ATOM 652 C CA . VAL A 1 89 ? 22.094 11.414 18.922 1 94.69 89 VAL A CA 1
ATOM 653 C C . VAL A 1 89 ? 21.688 12.445 17.875 1 94.69 89 VAL A C 1
ATOM 655 O O . VAL A 1 89 ? 22.078 13.609 17.953 1 94.69 89 VAL A O 1
ATOM 658 N N . ALA A 1 90 ? 20.953 12.008 16.906 1 95.75 90 ALA A N 1
ATOM 659 C CA . ALA A 1 90 ? 20.438 12.93 15.906 1 95.75 90 ALA A CA 1
ATOM 660 C C . ALA A 1 90 ? 19.531 13.984 16.531 1 95.75 90 ALA A C 1
ATOM 662 O O . ALA A 1 90 ? 19.609 15.164 16.188 1 95.75 90 ALA A O 1
ATOM 663 N N . GLU A 1 91 ? 18.719 13.57 17.453 1 94.38 91 GLU A N 1
ATOM 664 C CA . GLU A 1 91 ? 17.828 14.484 18.156 1 94.38 91 GLU A CA 1
ATOM 665 C C . GLU A 1 91 ? 18.609 15.531 18.938 1 94.38 91 GLU A C 1
ATOM 667 O O . GLU A 1 91 ? 18.266 16.719 18.922 1 94.38 91 GLU A O 1
ATOM 672 N N . ALA A 1 92 ? 19.625 15.062 19.609 1 95.88 92 ALA A N 1
ATOM 673 C CA . ALA A 1 92 ? 20.469 15.969 20.375 1 95.88 92 ALA A CA 1
ATOM 674 C C . ALA A 1 92 ? 21.156 16.984 19.453 1 95.88 92 ALA A C 1
ATOM 676 O O . ALA A 1 92 ? 21.266 18.156 19.797 1 95.88 92 ALA A O 1
ATOM 677 N N . TYR A 1 93 ? 21.594 16.453 18.375 1 96.62 93 TYR A N 1
ATOM 678 C CA . TYR A 1 93 ? 22.234 17.328 17.406 1 96.62 93 TYR A CA 1
ATOM 679 C C . TYR A 1 93 ? 21.266 18.406 16.906 1 96.62 93 TYR A C 1
ATOM 681 O O . TYR A 1 93 ? 21.609 19.578 16.844 1 96.62 93 TYR A O 1
ATOM 689 N N . ARG A 1 94 ? 20.125 18.031 16.578 1 94.81 94 ARG A N 1
ATOM 690 C CA . ARG A 1 94 ? 19.109 18.984 16.109 1 94.81 94 ARG A CA 1
ATOM 691 C C . ARG A 1 94 ? 18.766 20 17.203 1 94.81 94 ARG A C 1
ATOM 693 O O . ARG A 1 94 ? 18.547 21.172 16.906 1 94.81 94 ARG A O 1
ATOM 700 N N . TRP A 1 95 ? 18.688 19.5 18.375 1 94.5 95 TRP A N 1
ATOM 701 C CA . TRP A 1 95 ? 18.453 20.391 19.5 1 94.5 95 TRP A CA 1
ATOM 702 C C . TRP A 1 95 ? 19.547 21.453 19.609 1 94.5 95 TRP A C 1
ATOM 704 O O . TRP A 1 95 ? 19.266 22.625 19.812 1 94.5 95 TRP A O 1
ATOM 714 N N . LEU A 1 96 ? 20.75 21.062 19.469 1 96.62 96 LEU A N 1
ATOM 715 C CA . LEU A 1 96 ? 21.875 21.984 19.531 1 96.62 96 LEU A CA 1
ATOM 716 C C . LEU A 1 96 ? 21.797 23 18.406 1 96.62 96 LEU A C 1
ATOM 718 O O . LEU A 1 96 ? 22.031 24.203 18.625 1 96.62 96 LEU A O 1
ATOM 722 N N . ILE A 1 97 ? 21.469 22.547 17.266 1 96.31 97 ILE A N 1
ATOM 723 C CA . ILE A 1 97 ? 21.328 23.438 16.109 1 96.31 97 ILE A CA 1
ATOM 724 C C . ILE A 1 97 ? 20.234 24.453 16.375 1 96.31 97 ILE A C 1
ATOM 726 O O . ILE A 1 97 ? 20.391 25.641 16.031 1 96.31 97 ILE A O 1
ATOM 730 N N . SER A 1 98 ? 19.172 24.031 16.984 1 94 98 SER A N 1
ATOM 731 C CA . SER A 1 98 ? 18.031 24.906 17.234 1 94 98 SER A CA 1
ATOM 732 C C . SER A 1 98 ? 18.391 26.016 18.203 1 94 98 SER A C 1
ATOM 734 O O . SER A 1 98 ? 17.672 27.016 18.297 1 94 98 SER A O 1
ATOM 736 N N . LYS A 1 99 ? 19.5 25.891 18.922 1 95.19 99 LYS A N 1
ATOM 737 C CA . LYS A 1 99 ? 19.922 26.891 19.906 1 95.19 99 LYS A CA 1
ATOM 738 C C . LYS A 1 99 ? 20.891 27.875 19.281 1 95.19 99 LYS A C 1
ATOM 740 O O . LYS A 1 99 ? 21.219 28.906 19.891 1 95.19 99 LYS A O 1
ATOM 745 N N . LEU A 1 100 ? 21.312 27.594 18.125 1 94.69 100 LEU A N 1
ATOM 746 C CA . LEU A 1 100 ? 22.25 28.5 17.453 1 94.69 100 LEU A CA 1
ATOM 747 C C . LEU A 1 100 ? 21.578 29.844 17.172 1 94.69 100 LEU A C 1
ATOM 749 O O . LEU A 1 100 ? 20.406 29.906 16.828 1 94.69 100 LEU A O 1
ATOM 753 N N . PRO A 1 101 ? 22.453 30.875 17.297 1 92.62 101 PRO A N 1
ATOM 754 C CA . PRO A 1 101 ? 21.922 32.188 16.906 1 92.62 101 PRO A CA 1
ATOM 755 C C . PRO A 1 101 ? 21.516 32.219 15.422 1 92.62 101 PRO A C 1
ATOM 757 O O . PRO A 1 101 ? 22.25 31.734 14.57 1 92.62 101 PRO A O 1
ATOM 760 N N . GLY A 1 102 ? 20.344 32.656 15.094 1 93.12 102 GLY A N 1
ATOM 761 C CA . GLY A 1 102 ? 19.906 32.781 13.719 1 93.12 102 GLY A CA 1
ATOM 762 C C . GLY A 1 102 ? 19.078 31.609 13.234 1 93.12 102 GLY A C 1
ATOM 763 O O . GLY A 1 102 ? 18.609 31.594 12.094 1 93.12 102 GLY A O 1
ATOM 764 N N . TYR A 1 103 ? 18.984 30.609 14.023 1 94.94 103 TYR A N 1
ATOM 765 C CA . TYR A 1 103 ? 18.219 29.422 13.664 1 94.94 103 TYR A CA 1
ATOM 766 C C . TYR A 1 103 ? 16.844 29.797 13.109 1 94.94 103 TYR A C 1
ATOM 768 O O . TYR A 1 103 ? 16.469 29.359 12.023 1 94.94 103 TYR A O 1
ATOM 776 N N . ASN A 1 104 ? 16.203 30.641 13.781 1 91.94 104 ASN A N 1
ATOM 777 C CA . ASN A 1 104 ? 14.852 31.031 13.383 1 91.94 104 ASN A CA 1
ATOM 778 C C . ASN A 1 104 ? 14.852 31.797 12.062 1 91.94 104 ASN A C 1
ATOM 780 O O . ASN A 1 104 ? 13.914 31.688 11.273 1 91.94 104 ASN A O 1
ATOM 784 N N . ARG A 1 105 ? 15.883 32.562 11.859 1 93 105 ARG A N 1
ATOM 785 C CA . ARG A 1 105 ? 16 33.312 10.617 1 93 105 ARG A CA 1
ATOM 786 C C . ARG A 1 105 ? 16.172 32.375 9.43 1 93 105 ARG A C 1
ATOM 788 O O . ARG A 1 105 ? 15.711 32.656 8.32 1 93 105 ARG A O 1
ATOM 795 N N . ILE A 1 106 ? 16.797 31.297 9.688 1 94.62 106 ILE A N 1
ATOM 796 C CA . ILE A 1 106 ? 17.031 30.312 8.633 1 94.62 106 ILE A CA 1
ATOM 797 C C . ILE A 1 106 ? 15.766 29.484 8.414 1 94.62 106 ILE A C 1
ATOM 799 O O . ILE A 1 106 ? 15.359 29.266 7.27 1 94.62 106 ILE A O 1
ATOM 803 N N . MET A 1 107 ? 15.109 29.172 9.461 1 93 107 MET A N 1
ATOM 804 C CA . MET A 1 107 ? 14 28.219 9.398 1 93 107 MET A CA 1
ATOM 805 C C . MET A 1 107 ? 12.727 28.891 8.898 1 93 107 MET A C 1
ATOM 807 O O . MET A 1 107 ? 11.898 28.25 8.242 1 93 107 MET A O 1
ATOM 811 N N . ASN A 1 108 ? 12.516 30.094 9.273 1 93.38 108 ASN A N 1
ATOM 812 C CA . ASN A 1 108 ? 11.305 30.797 8.883 1 93.38 108 ASN A CA 1
ATOM 813 C C . ASN A 1 108 ? 11.422 31.375 7.473 1 93.38 108 ASN A C 1
ATOM 815 O O . ASN A 1 108 ? 11.945 32.469 7.289 1 93.38 108 ASN A O 1
ATOM 819 N N . GLN A 1 109 ? 10.781 30.719 6.559 1 95.62 109 GLN A N 1
ATOM 820 C CA . GLN A 1 109 ? 10.961 31.094 5.16 1 95.62 109 GLN A CA 1
ATOM 821 C C . GLN A 1 109 ? 9.773 31.922 4.656 1 95.62 109 GLN A C 1
ATOM 823 O O . GLN A 1 109 ? 9.711 32.281 3.477 1 95.62 109 GLN A O 1
ATOM 828 N N . PHE A 1 110 ? 8.844 32.219 5.449 1 94.69 110 PHE A N 1
ATOM 829 C CA . PHE A 1 110 ? 7.555 32.781 5.066 1 94.69 110 PHE A CA 1
ATOM 830 C C . PHE A 1 110 ? 7.746 34.062 4.254 1 94.69 110 PHE A C 1
ATOM 832 O O . PHE A 1 110 ? 7.109 34.219 3.215 1 94.69 110 PHE A O 1
ATOM 839 N N . SER A 1 111 ? 8.648 34.906 4.629 1 93.94 111 SER A N 1
ATOM 840 C CA . SER A 1 111 ? 8.797 36.219 3.984 1 93.94 111 SER A CA 1
ATOM 841 C C . SER A 1 111 ? 10.055 36.25 3.125 1 93.94 111 SER A C 1
ATOM 843 O O . SER A 1 111 ? 10.492 37.344 2.713 1 93.94 111 SER A O 1
ATOM 845 N N . MET A 1 112 ? 10.602 35.156 2.826 1 96.31 112 MET A N 1
ATOM 846 C CA . MET A 1 112 ? 11.867 35.125 2.096 1 96.31 112 MET A CA 1
ATOM 847 C C . MET A 1 112 ? 11.625 35.188 0.592 1 96.31 112 MET A C 1
ATOM 849 O O . MET A 1 112 ? 10.625 34.656 0.097 1 96.31 112 MET A O 1
ATOM 853 N N . THR A 1 113 ? 12.609 35.719 -0.047 1 96 113 THR A N 1
ATOM 854 C CA . THR A 1 113 ? 12.648 35.625 -1.503 1 96 113 THR A CA 1
ATOM 855 C C . THR A 1 113 ? 13.102 34.25 -1.959 1 96 113 THR A C 1
ATOM 857 O O . THR A 1 113 ? 13.555 33.438 -1.147 1 96 113 THR A O 1
ATOM 860 N N . LYS A 1 114 ? 12.977 34.062 -3.264 1 95.31 114 LYS A N 1
ATOM 861 C CA . LYS A 1 114 ? 13.391 32.75 -3.816 1 95.31 114 LYS A CA 1
ATOM 862 C C . LYS A 1 114 ? 14.875 32.5 -3.549 1 95.31 114 LYS A C 1
ATOM 864 O O . LYS A 1 114 ? 15.258 31.391 -3.195 1 95.31 114 LYS A O 1
ATOM 869 N N . ARG A 1 115 ? 15.656 33.531 -3.713 1 96.5 115 ARG A N 1
ATOM 870 C CA . ARG A 1 115 ? 17.094 33.406 -3.496 1 96.5 115 ARG A CA 1
ATOM 871 C C . ARG A 1 115 ? 17.406 33.125 -2.029 1 96.5 115 ARG A C 1
ATOM 873 O O . ARG A 1 115 ? 18.266 32.312 -1.718 1 96.5 115 ARG A O 1
ATOM 880 N N . GLN A 1 116 ? 16.734 33.781 -1.143 1 97.25 116 GLN A N 1
ATOM 881 C CA . GLN A 1 116 ? 16.922 33.594 0.289 1 97.25 116 GLN A CA 1
ATOM 882 C C . GLN A 1 116 ? 16.516 32.188 0.704 1 97.25 116 GLN A C 1
ATOM 884 O O . GLN A 1 116 ? 17.172 31.531 1.525 1 97.25 116 GLN A O 1
ATOM 889 N N . LYS A 1 117 ? 15.469 31.734 0.113 1 97.69 117 LYS A N 1
ATOM 890 C CA . LYS A 1 117 ? 15 30.375 0.394 1 97.69 117 LYS A CA 1
ATOM 891 C C . LYS A 1 117 ? 16.016 29.328 -0.057 1 97.69 117 LYS A C 1
ATOM 893 O O . LYS A 1 117 ? 16.188 28.312 0.604 1 97.69 117 LYS A O 1
ATOM 898 N N . PHE A 1 118 ? 16.609 29.609 -1.204 1 97.69 118 PHE A N 1
ATOM 899 C CA . PHE A 1 118 ? 17.656 28.703 -1.689 1 97.69 118 PHE A CA 1
ATOM 900 C C . PHE A 1 118 ? 18.781 28.578 -0.677 1 97.69 118 PHE A C 1
ATOM 902 O O . PHE A 1 118 ? 19.219 27.469 -0.356 1 97.69 118 PHE A O 1
ATOM 909 N N . TRP A 1 119 ? 19.188 29.672 -0.16 1 97.56 119 TRP A N 1
ATOM 910 C CA . TRP A 1 119 ? 20.281 29.656 0.813 1 97.56 119 TRP A CA 1
ATOM 911 C C . TRP A 1 119 ? 19.844 28.984 2.113 1 97.56 119 TRP A C 1
ATOM 913 O O . TRP A 1 119 ? 20.609 28.25 2.736 1 97.56 119 TRP A O 1
ATOM 923 N N . SER A 1 120 ? 18.672 29.344 2.52 1 98.06 120 SER A N 1
ATOM 924 C CA . SER A 1 120 ? 18.094 28.688 3.689 1 98.06 120 SER A CA 1
ATOM 925 C C . SER A 1 120 ? 18.094 27.172 3.521 1 98.06 120 SER A C 1
ATOM 927 O O . SER A 1 120 ? 18.531 26.438 4.406 1 98.06 120 SER A O 1
ATOM 929 N N . ASP A 1 121 ? 17.656 26.734 2.33 1 98.25 121 ASP A N 1
ATOM 930 C CA . ASP A 1 121 ? 17.578 25.312 2.035 1 98.25 121 ASP A CA 1
ATOM 931 C C . ASP A 1 121 ? 18.984 24.688 2.018 1 98.25 121 ASP A C 1
ATOM 933 O O . ASP A 1 121 ? 19.156 23.531 2.432 1 98.25 121 ASP A O 1
ATOM 937 N N . LEU A 1 122 ? 19.922 25.438 1.513 1 97.94 122 LEU A N 1
ATOM 938 C CA . LEU A 1 122 ? 21.297 24.938 1.458 1 97.94 122 LEU A CA 1
ATOM 939 C C . LEU A 1 122 ? 21.859 24.734 2.861 1 97.94 122 LEU A C 1
ATOM 941 O O . LEU A 1 122 ? 22.516 23.719 3.129 1 97.94 122 LEU A O 1
ATOM 945 N N . ILE A 1 123 ? 21.625 25.672 3.723 1 97.94 123 ILE A N 1
ATOM 946 C CA . ILE A 1 123 ? 22.094 25.562 5.102 1 97.94 123 ILE A CA 1
ATOM 947 C C . ILE A 1 123 ? 21.422 24.391 5.793 1 97.94 123 ILE A C 1
ATOM 949 O O . ILE A 1 123 ? 22.078 23.594 6.469 1 97.94 123 ILE A O 1
ATOM 953 N N . GLN A 1 124 ? 20.156 24.266 5.609 1 97.25 124 GLN A N 1
ATOM 954 C CA . GLN A 1 124 ? 19.422 23.156 6.215 1 97.25 124 GLN A CA 1
ATOM 955 C C . GLN A 1 124 ? 19.906 21.812 5.664 1 97.25 124 GLN A C 1
ATOM 957 O O . GLN A 1 124 ? 19.953 20.828 6.391 1 97.25 124 GLN A O 1
ATOM 962 N N . MET A 1 125 ? 20.219 21.828 4.367 1 97.38 125 MET A N 1
ATOM 963 C CA . MET A 1 125 ? 20.797 20.609 3.775 1 97.38 125 MET A CA 1
ATOM 964 C C . MET A 1 125 ? 22.094 20.234 4.469 1 97.38 125 MET A C 1
ATOM 966 O O . MET A 1 125 ? 22.328 19.062 4.766 1 97.38 125 MET A O 1
ATOM 970 N N . PHE A 1 126 ? 22.875 21.219 4.688 1 97.19 126 PHE A N 1
ATOM 971 C CA . PHE A 1 126 ? 24.141 20.969 5.371 1 97.19 126 PHE A CA 1
ATOM 972 C C . PHE A 1 126 ? 23.891 20.406 6.77 1 97.19 126 PHE A C 1
ATOM 974 O O . PHE A 1 126 ? 24.578 19.469 7.188 1 97.19 126 PHE A O 1
ATOM 981 N N . TRP A 1 127 ? 22.938 21.031 7.504 1 96.94 127 TRP A N 1
ATOM 982 C CA . TRP A 1 127 ? 22.594 20.516 8.828 1 96.94 127 TRP A CA 1
ATOM 983 C C . TRP A 1 127 ? 22.141 19.062 8.742 1 96.94 127 TRP A C 1
ATOM 985 O O . TRP A 1 127 ? 22.531 18.234 9.578 1 96.94 127 TRP A O 1
ATOM 995 N N . ALA A 1 128 ? 21.359 18.703 7.738 1 96.06 128 ALA A N 1
ATOM 996 C CA . ALA A 1 128 ? 20.828 17.344 7.566 1 96.06 128 ALA A CA 1
ATOM 997 C C . ALA A 1 128 ? 21.953 16.359 7.258 1 96.06 128 ALA A C 1
ATOM 999 O O . ALA A 1 128 ? 22 15.266 7.832 1 96.06 128 ALA A O 1
ATOM 1000 N N . LEU A 1 129 ? 22.844 16.766 6.375 1 95.44 129 LEU A N 1
ATOM 1001 C CA . LEU A 1 129 ? 23.938 15.898 5.949 1 95.44 129 LEU A CA 1
ATOM 1002 C C . LEU A 1 129 ? 24.891 15.625 7.105 1 95.44 129 LEU A C 1
ATOM 1004 O O . LEU A 1 129 ? 25.453 14.523 7.215 1 95.44 129 LEU A O 1
ATOM 1008 N N . THR A 1 130 ? 25.031 16.578 7.977 1 96.25 130 THR A N 1
ATOM 1009 C CA . THR A 1 130 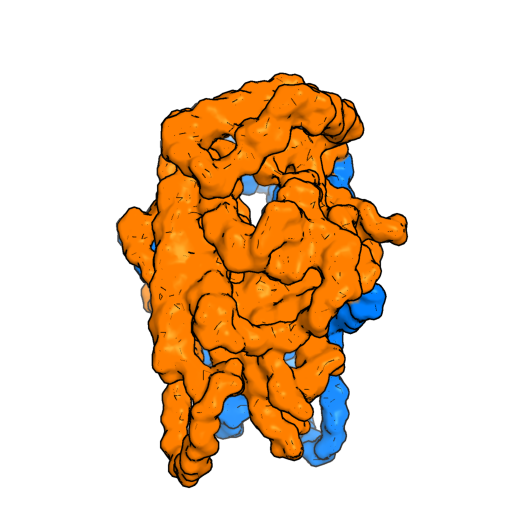? 26.031 16.453 9.039 1 96.25 130 THR A CA 1
ATOM 1010 C C . THR A 1 130 ? 25.391 15.852 10.297 1 96.25 130 THR A C 1
ATOM 1012 O O . THR A 1 130 ? 26.094 15.562 11.266 1 96.25 130 THR A O 1
ATOM 1015 N N . THR A 1 131 ? 24.078 15.773 10.297 1 96.44 131 THR A N 1
ATOM 1016 C CA . THR A 1 131 ? 23.438 15.078 11.414 1 96.44 131 THR A CA 1
ATOM 1017 C C . THR A 1 131 ? 23.891 13.633 11.484 1 96.44 131 THR A C 1
ATOM 1019 O O . THR A 1 131 ? 23.859 12.906 10.484 1 96.44 131 THR A O 1
ATOM 1022 N N . PRO A 1 132 ? 24.375 13.219 12.648 1 94.19 132 PRO A N 1
ATOM 1023 C CA . PRO A 1 132 ? 24.828 11.836 12.75 1 94.19 132 PRO A CA 1
ATOM 1024 C C . PRO A 1 132 ? 23.688 10.828 12.617 1 94.19 132 PRO A C 1
ATOM 1026 O O . PRO A 1 132 ? 22.562 11.094 13.07 1 94.19 132 PRO A O 1
ATOM 1029 N N . SER A 1 133 ? 23.969 9.734 11.938 1 89.56 133 SER A N 1
ATOM 1030 C CA . SER A 1 133 ? 22.984 8.656 11.789 1 89.56 133 SER A CA 1
ATOM 1031 C C . SER A 1 133 ? 23.453 7.395 12.508 1 89.56 133 SER A C 1
ATOM 1033 O O . SER A 1 133 ? 24.641 7.047 12.469 1 89.56 133 SER A O 1
ATOM 1035 N N . THR A 1 134 ? 22.531 6.789 13.242 1 90.81 134 THR A N 1
ATOM 1036 C CA . THR A 1 134 ? 22.828 5.508 13.867 1 90.81 134 THR A CA 1
ATOM 1037 C C . THR A 1 134 ? 22.031 4.383 13.219 1 90.81 134 THR A C 1
ATOM 1039 O O . THR A 1 134 ? 21.844 3.32 13.812 1 90.81 134 THR A O 1
ATOM 1042 N N . VAL A 1 135 ? 21.516 4.68 12.109 1 92 135 VAL A N 1
ATOM 1043 C CA . VAL A 1 135 ? 20.734 3.684 11.383 1 92 135 VAL A CA 1
ATOM 1044 C C . VAL A 1 135 ? 21.609 2.463 11.086 1 92 135 VAL A C 1
ATOM 1046 O O . VAL A 1 135 ? 22.75 2.602 10.664 1 92 135 VAL A O 1
ATOM 1049 N N . ASN A 1 136 ? 21.125 1.288 11.391 1 93.38 136 ASN A N 1
ATOM 1050 C CA . ASN A 1 136 ? 21.781 0.018 11.102 1 93.38 136 ASN A CA 1
ATOM 1051 C C . ASN A 1 136 ? 20.781 -1.07 10.75 1 93.38 136 ASN A C 1
ATOM 1053 O O . ASN A 1 136 ? 19.594 -0.785 10.547 1 93.38 136 ASN A O 1
ATOM 1057 N N . VAL A 1 137 ? 21.234 -2.236 10.602 1 91.31 137 VAL A N 1
ATOM 1058 C CA . VAL A 1 137 ? 20.422 -3.328 10.078 1 91.31 137 VAL A CA 1
ATOM 1059 C C . VAL A 1 137 ? 19.312 -3.664 11.078 1 91.31 137 VAL A C 1
ATOM 1061 O O . VAL A 1 137 ? 18.312 -4.273 10.719 1 91.31 137 VAL A O 1
ATOM 1064 N N . PHE A 1 138 ? 19.422 -3.275 12.336 1 92.88 138 PHE A N 1
ATOM 1065 C CA . PHE A 1 138 ? 18.438 -3.613 13.359 1 92.88 138 PHE A CA 1
ATOM 1066 C C . PHE A 1 138 ? 17.469 -2.463 13.57 1 92.88 138 PHE A C 1
ATOM 1068 O O . PHE A 1 138 ? 16.547 -2.568 14.383 1 92.88 138 PHE A O 1
ATOM 1075 N N . SER A 1 139 ? 17.688 -1.388 12.781 1 94.75 139 SER A N 1
ATOM 1076 C CA . SER A 1 139 ? 16.75 -0.273 12.844 1 94.75 139 SER A CA 1
ATOM 1077 C C . SER A 1 139 ? 15.414 -0.647 12.219 1 94.75 139 SER A C 1
ATOM 1079 O O . SER A 1 139 ? 15.328 -1.604 11.445 1 94.75 139 SER A O 1
ATOM 1081 N N . LYS A 1 140 ? 14.344 0.112 12.656 1 96 140 LYS A N 1
ATOM 1082 C CA . LYS A 1 140 ? 13 -0.174 12.156 1 96 140 LYS A CA 1
ATOM 1083 C C . LYS A 1 140 ? 12.531 0.905 11.188 1 96 140 LYS A C 1
ATOM 1085 O O . LYS A 1 140 ? 11.461 0.787 10.594 1 96 140 LYS A O 1
ATOM 1090 N N . GLY A 1 141 ? 13.289 1.954 11.078 1 96.06 141 GLY A N 1
ATOM 1091 C CA . GLY A 1 141 ? 13.039 3.088 10.195 1 96.06 141 GLY A CA 1
ATOM 1092 C C . GLY A 1 141 ? 14.273 3.928 9.938 1 96.06 141 GLY A C 1
ATOM 1093 O O . GLY A 1 141 ? 15.242 3.867 10.703 1 96.06 141 GLY A O 1
ATOM 1094 N N . LEU A 1 142 ? 14.219 4.652 8.875 1 94.81 142 LEU A N 1
ATOM 1095 C CA . LEU A 1 142 ? 15.352 5.473 8.445 1 94.81 142 LEU A CA 1
ATOM 1096 C C . LEU A 1 142 ? 15.273 6.863 9.062 1 94.81 142 LEU A C 1
ATOM 1098 O O . LEU A 1 142 ? 16.297 7.539 9.211 1 94.81 142 LEU A O 1
ATOM 1102 N N . CYS A 1 143 ? 14.086 7.258 9.43 1 96.62 143 CYS A N 1
ATOM 1103 C CA . CYS A 1 143 ? 13.867 8.641 9.836 1 96.62 143 CYS A CA 1
ATOM 1104 C C . CYS A 1 143 ? 13.281 8.703 11.242 1 96.62 143 CYS A C 1
ATOM 1106 O O . CYS A 1 143 ? 12.852 7.688 11.789 1 96.62 143 CYS A O 1
ATOM 1108 N N . ALA A 1 144 ? 13.391 9.93 11.836 1 95.56 144 ALA A N 1
ATOM 1109 C CA . ALA A 1 144 ? 12.703 10.219 13.094 1 95.56 144 ALA A CA 1
ATOM 1110 C C . ALA A 1 144 ? 11.203 10.398 12.867 1 95.56 144 ALA A C 1
ATOM 1112 O O . ALA A 1 144 ? 10.781 10.836 11.789 1 95.56 144 ALA A O 1
ATOM 1113 N N . ASN A 1 145 ? 10.445 10.133 13.852 1 95.88 145 ASN A N 1
ATOM 1114 C CA . ASN A 1 145 ? 9 10.25 13.734 1 95.88 145 ASN A CA 1
ATOM 1115 C C . ASN A 1 145 ? 8.555 11.711 13.68 1 95.88 145 ASN A C 1
ATOM 1117 O O . ASN A 1 145 ? 8.117 12.273 14.68 1 95.88 145 ASN A O 1
ATOM 1121 N N . ALA A 1 146 ? 8.68 12.359 12.602 1 94.44 146 ALA A N 1
ATOM 1122 C CA . ALA A 1 146 ? 8.117 13.617 12.109 1 94.44 146 ALA A CA 1
ATOM 1123 C C . ALA A 1 146 ? 8.43 14.766 13.062 1 94.44 146 ALA A C 1
ATOM 1125 O O . ALA A 1 146 ? 7.531 15.516 13.453 1 94.44 146 ALA A O 1
ATOM 1126 N N . PRO A 1 147 ? 9.609 15.023 13.398 1 95 147 PRO A N 1
ATOM 1127 C CA . PRO A 1 147 ? 9.906 16.125 14.312 1 95 147 PRO A CA 1
ATOM 1128 C C . PRO A 1 147 ? 9.586 17.5 13.719 1 95 147 PRO A C 1
ATOM 1130 O O . PRO A 1 147 ? 9.492 18.484 14.445 1 95 147 PRO A O 1
ATOM 1133 N N . PHE A 1 148 ? 9.406 17.578 12.438 1 93.06 148 PHE A N 1
ATOM 1134 C CA . PHE A 1 148 ? 9.141 18.844 11.758 1 93.06 148 PHE A CA 1
ATOM 1135 C C . PHE A 1 148 ? 7.859 19.484 12.281 1 93.06 148 PHE A C 1
ATOM 1137 O O . PHE A 1 148 ? 7.707 20.703 12.234 1 93.06 148 PHE A O 1
ATOM 1144 N N . ILE A 1 149 ? 6.941 18.734 12.828 1 96.06 149 ILE A N 1
ATOM 1145 C CA . ILE A 1 149 ? 5.633 19.219 13.258 1 96.06 149 ILE A CA 1
ATOM 1146 C C . ILE A 1 149 ? 5.801 20.188 14.43 1 96.06 149 ILE A C 1
ATOM 1148 O O . ILE A 1 149 ? 4.953 21.047 14.648 1 96.06 149 ILE A O 1
ATOM 1152 N N . GLN A 1 150 ? 6.871 20.047 15.156 1 93.25 150 GLN A N 1
ATOM 1153 C CA . GLN A 1 150 ? 7.121 20.891 16.312 1 93.25 150 GLN A CA 1
ATOM 1154 C C . GLN A 1 150 ? 7.379 22.344 15.898 1 93.25 150 GLN A C 1
ATOM 1156 O O . GLN A 1 150 ? 7.18 23.266 16.688 1 93.25 150 GLN A O 1
ATOM 1161 N N . GLU A 1 151 ? 7.781 22.484 14.695 1 91.38 151 GLU A N 1
ATOM 1162 C CA . GLU A 1 151 ? 8.039 23.812 14.172 1 91.38 151 GLU A CA 1
ATOM 1163 C C . GLU A 1 151 ? 6.781 24.422 13.57 1 91.38 151 GLU A C 1
ATOM 1165 O O . GLU A 1 151 ? 6.727 25.641 13.32 1 91.38 151 GLU A O 1
ATOM 1170 N N . MET A 1 152 ? 5.738 23.656 13.461 1 94.56 152 MET A N 1
ATOM 1171 C CA . MET A 1 152 ? 4.566 24.094 12.703 1 94.56 152 MET A CA 1
ATOM 1172 C C . MET A 1 152 ? 3.375 24.312 13.633 1 94.56 152 MET A C 1
ATOM 1174 O O . MET A 1 152 ? 2.496 25.125 13.328 1 94.56 152 MET A O 1
ATOM 1178 N N . VAL A 1 153 ? 3.398 23.609 14.719 1 97.94 153 VAL A N 1
ATOM 1179 C CA . VAL A 1 153 ? 2.158 23.531 15.484 1 97.94 153 VAL A CA 1
ATOM 1180 C C . VAL A 1 153 ? 2.42 23.922 16.938 1 97.94 153 VAL A C 1
ATOM 1182 O O . VAL A 1 153 ? 3.418 23.5 17.531 1 97.94 153 VAL A O 1
ATOM 1185 N N . ASP A 1 154 ? 1.604 24.75 17.5 1 98.25 154 ASP A N 1
ATOM 1186 C CA . ASP A 1 154 ? 1.533 25.031 18.938 1 98.25 154 ASP A CA 1
ATOM 1187 C C . ASP A 1 154 ? 0.529 24.109 19.609 1 98.25 154 ASP A C 1
ATOM 1189 O O . ASP A 1 154 ? -0.661 24.422 19.688 1 98.25 154 ASP A O 1
ATOM 1193 N N . PHE A 1 155 ? 1.016 23.062 20.234 1 98 155 PHE A N 1
ATOM 1194 C CA . PHE A 1 155 ? 0.15 22.016 20.766 1 98 155 PHE A CA 1
ATOM 1195 C C . PHE A 1 155 ? -0.61 22.516 21.984 1 98 155 PHE A C 1
ATOM 1197 O O . PHE A 1 155 ? -1.689 22 22.312 1 98 155 PHE A O 1
ATOM 1204 N N . ASP A 1 156 ? -0.094 23.453 22.719 1 97.62 156 ASP A N 1
ATOM 1205 C CA . ASP A 1 156 ? -0.826 24.047 23.844 1 97.62 156 ASP A CA 1
ATOM 1206 C C . ASP A 1 156 ? -2.018 24.859 23.344 1 97.62 156 ASP A C 1
ATOM 1208 O O . ASP A 1 156 ? -3.115 24.766 23.891 1 97.62 156 ASP A O 1
ATOM 1212 N N . ALA A 1 157 ? -1.79 25.609 22.312 1 98.06 157 ALA A N 1
ATOM 1213 C CA . ALA A 1 157 ? -2.867 26.391 21.719 1 98.06 157 ALA A CA 1
ATOM 1214 C C . ALA A 1 157 ? -3.939 25.484 21.109 1 98.06 157 ALA A C 1
ATOM 1216 O O . ALA A 1 157 ? -5.121 25.828 21.109 1 98.06 157 ALA A O 1
ATOM 1217 N N . LEU A 1 158 ? -3.541 24.375 20.609 1 98.38 158 LEU A N 1
ATOM 1218 C CA . LEU A 1 158 ? -4.457 23.422 20 1 98.38 158 LEU A CA 1
ATOM 1219 C C . LEU A 1 158 ? -5.555 23 20.969 1 98.38 158 LEU A C 1
ATOM 1221 O O . LEU A 1 158 ? -6.703 22.797 20.562 1 98.38 158 LEU A O 1
ATOM 1225 N N . LYS A 1 159 ? -5.258 22.938 22.234 1 97.38 159 LYS A N 1
ATOM 1226 C CA . LYS A 1 159 ? -6.191 22.453 23.25 1 97.38 159 LYS A CA 1
ATOM 1227 C C . LYS A 1 159 ? -7.324 23.453 23.469 1 97.38 159 LYS A C 1
ATOM 1229 O O . LYS A 1 159 ? -8.359 23.109 24.047 1 97.38 159 LYS A O 1
ATOM 1234 N N . THR A 1 160 ? -7.188 24.625 22.984 1 96.94 160 THR A N 1
ATOM 1235 C CA . THR A 1 160 ? -8.141 25.672 23.328 1 96.94 160 THR A CA 1
ATOM 1236 C C . THR A 1 160 ? -8.922 26.125 22.109 1 96.94 160 THR A C 1
ATOM 1238 O O . THR A 1 160 ? -9.781 27 22.203 1 96.94 160 THR A O 1
ATOM 1241 N N . VAL A 1 161 ? -8.68 25.578 20.969 1 97.44 161 VAL A N 1
ATOM 1242 C CA . VAL A 1 161 ? -9.414 26.016 19.781 1 97.44 161 VAL A CA 1
ATOM 1243 C C . VAL A 1 161 ? -10.875 25.562 19.891 1 97.44 161 VAL A C 1
ATOM 1245 O O . VAL A 1 161 ? -11.188 24.625 20.625 1 97.44 161 VAL A O 1
ATOM 1248 N N . GLU A 1 162 ? -11.742 26.234 19.188 1 96.5 162 GLU A N 1
ATOM 1249 C CA . GLU A 1 162 ? -13.172 25.953 19.25 1 96.5 162 GLU A CA 1
ATOM 1250 C C . GLU A 1 162 ? -13.516 24.672 18.484 1 96.5 162 GLU A C 1
ATOM 1252 O O . GLU A 1 162 ? -14.406 23.938 18.891 1 96.5 162 GLU A O 1
ATOM 1257 N N . GLU A 1 163 ? -12.805 24.438 17.438 1 96.5 163 GLU A N 1
ATOM 1258 C CA . GLU A 1 163 ? -13.07 23.266 16.594 1 96.5 163 GLU A CA 1
ATOM 1259 C C . GLU A 1 163 ? -12.656 21.984 17.297 1 96.5 163 GLU A C 1
ATOM 1261 O O . GLU A 1 163 ? -11.703 21.969 18.078 1 96.5 163 GLU A O 1
ATOM 1266 N N . ASP A 1 164 ? -13.352 20.953 16.984 1 95.88 164 ASP A N 1
ATOM 1267 C CA . ASP A 1 164 ? -12.844 19.625 17.312 1 95.88 164 ASP A CA 1
ATOM 1268 C C . ASP A 1 164 ? -11.93 19.078 16.219 1 95.88 164 ASP A C 1
ATOM 1270 O O . ASP A 1 164 ? -12.156 19.359 15.031 1 95.88 164 ASP A O 1
ATOM 1274 N N . VAL A 1 165 ? -10.906 18.391 16.641 1 97.06 165 VAL A N 1
ATOM 1275 C CA . VAL A 1 165 ? -10.008 17.797 15.656 1 97.06 165 VAL A CA 1
ATOM 1276 C C . VAL A 1 165 ? -9.664 16.359 16.062 1 97.06 165 VAL A C 1
ATOM 1278 O O . VAL A 1 165 ? -9.461 16.078 17.25 1 97.06 165 VAL A O 1
ATOM 1281 N N . TYR A 1 166 ? -9.672 15.445 15.086 1 96.38 166 TYR A N 1
ATOM 1282 C CA . TYR A 1 166 ? -9.375 14.031 15.312 1 96.38 166 TYR A CA 1
ATOM 1283 C C . TYR A 1 166 ? -8.352 13.523 14.312 1 96.38 166 TYR A C 1
ATOM 1285 O O . TYR A 1 166 ? -8.445 13.797 13.117 1 96.38 166 TYR A O 1
ATOM 1293 N N . LEU A 1 167 ? -7.355 12.828 14.812 1 96.69 167 LEU A N 1
ATOM 1294 C CA . LEU A 1 167 ? -6.391 12.117 13.984 1 96.69 167 LEU A CA 1
ATOM 1295 C C . LEU A 1 167 ? -6.402 10.625 14.281 1 96.69 167 LEU A C 1
ATOM 1297 O O . LEU A 1 167 ? -6.555 10.219 15.438 1 96.69 167 LEU A O 1
ATOM 1301 N N . ASN A 1 168 ? -6.234 9.844 13.289 1 95.62 168 ASN A N 1
ATOM 1302 C CA . ASN A 1 168 ? -6.242 8.398 13.516 1 95.62 168 ASN A CA 1
ATOM 1303 C C . ASN A 1 168 ? -4.832 7.816 13.453 1 95.62 168 ASN A C 1
ATOM 1305 O O . ASN A 1 168 ? -3.92 8.438 12.906 1 95.62 168 ASN A O 1
ATOM 1309 N N . ALA A 1 169 ? -4.629 6.77 14.094 1 96.62 169 ALA A N 1
ATOM 1310 C CA . ALA A 1 169 ? -3.457 5.898 14.07 1 96.62 169 ALA A CA 1
ATOM 1311 C C . ALA A 1 169 ? -3.855 4.434 14.234 1 96.62 169 ALA A C 1
ATOM 1313 O O . ALA A 1 169 ? -4.941 4.133 14.734 1 96.62 169 ALA A O 1
ATOM 1314 N N . TYR A 1 170 ? -3.082 3.604 13.695 1 96.44 170 TYR A N 1
ATOM 1315 C CA . TYR A 1 170 ? -3.311 2.182 13.914 1 96.44 170 TYR A CA 1
ATOM 1316 C C . TYR A 1 170 ? -2.549 1.692 15.141 1 96.44 170 TYR A C 1
ATOM 1318 O O . TYR A 1 170 ? -1.316 1.745 15.18 1 96.44 170 TYR A O 1
ATOM 1326 N N . ASN A 1 171 ? -3.307 1.25 16.156 1 97.19 171 ASN A N 1
ATOM 1327 C CA . ASN A 1 171 ? -2.695 0.664 17.344 1 97.19 171 ASN A CA 1
ATOM 1328 C C . ASN A 1 171 ? -2.189 -0.75 17.078 1 97.19 171 ASN A C 1
ATOM 1330 O O . ASN A 1 171 ? -2.977 -1.695 17.016 1 97.19 171 ASN A O 1
ATOM 1334 N N . LEU A 1 172 ? -0.9 -0.842 16.922 1 96.62 172 LEU A N 1
ATOM 1335 C CA . LEU A 1 172 ? -0.275 -2.115 16.594 1 96.62 172 LEU A CA 1
ATOM 1336 C C . LEU A 1 172 ? -0.364 -3.092 17.75 1 96.62 172 LEU A C 1
ATOM 1338 O O . LEU A 1 172 ? -0.51 -4.297 17.547 1 96.62 172 LEU A O 1
ATOM 1342 N N . THR A 1 173 ? -0.28 -2.621 18.922 1 95.88 173 THR A N 1
ATOM 1343 C CA . THR A 1 173 ? -0.303 -3.436 20.125 1 95.88 173 THR A CA 1
ATOM 1344 C C . THR A 1 173 ? -1.657 -4.121 20.297 1 95.88 173 THR A C 1
ATOM 1346 O O . THR A 1 173 ? -1.723 -5.324 20.547 1 95.88 173 THR A O 1
ATOM 1349 N N . ASP A 1 174 ? -2.68 -3.379 20.062 1 93.75 174 ASP A N 1
ATOM 1350 C CA . ASP A 1 174 ? -4.023 -3.896 20.297 1 93.75 174 ASP A CA 1
ATOM 1351 C C . ASP A 1 174 ? -4.691 -4.301 18.984 1 93.75 174 ASP A C 1
ATOM 1353 O O . ASP A 1 174 ? -5.785 -4.875 18.984 1 93.75 174 ASP A O 1
ATOM 1357 N N . HIS A 1 175 ? -4.078 -4.016 17.922 1 91.06 175 HIS A N 1
ATOM 1358 C CA . HIS A 1 175 ? -4.582 -4.309 16.578 1 91.06 175 HIS A CA 1
ATOM 1359 C C . HIS A 1 175 ? -5.969 -3.701 16.375 1 91.06 175 HIS A C 1
ATOM 1361 O O . HIS A 1 175 ? -6.891 -4.391 15.93 1 91.06 175 HIS A O 1
ATOM 1367 N N . LYS A 1 176 ? -6.051 -2.445 16.594 1 91.12 176 LYS A N 1
ATOM 1368 C CA . LYS A 1 176 ? -7.27 -1.678 16.344 1 91.12 176 LYS A CA 1
ATOM 1369 C C . LYS A 1 176 ? -6.945 -0.224 16.016 1 91.12 176 LYS A C 1
ATOM 1371 O O . LYS A 1 176 ? -5.863 0.266 16.344 1 91.12 176 LYS A O 1
ATOM 1376 N N . MET A 1 177 ? -7.949 0.461 15.414 1 92.31 177 MET A N 1
ATOM 1377 C CA . MET A 1 177 ? -7.777 1.876 15.094 1 92.31 177 MET A CA 1
ATOM 1378 C C . MET A 1 177 ? -7.871 2.73 16.359 1 92.31 177 MET A C 1
ATOM 1380 O O . MET A 1 177 ? -8.695 2.469 17.234 1 92.31 177 MET A O 1
ATOM 1384 N N . ALA A 1 178 ? -7.023 3.717 16.453 1 94.12 178 ALA A N 1
ATOM 1385 C CA . ALA A 1 178 ? -7.07 4.727 17.516 1 94.12 178 ALA A CA 1
ATOM 1386 C C . ALA A 1 178 ? -7.363 6.109 16.938 1 94.12 178 ALA A C 1
ATOM 1388 O O . ALA A 1 178 ? -6.844 6.469 15.875 1 94.12 178 ALA A O 1
ATOM 1389 N N . ILE A 1 179 ? -8.227 6.824 17.609 1 95.31 179 ILE A N 1
ATOM 1390 C CA . ILE A 1 179 ? -8.547 8.195 17.234 1 95.31 179 ILE A CA 1
ATOM 1391 C C . ILE A 1 179 ? -8.125 9.148 18.359 1 95.31 179 ILE A C 1
ATOM 1393 O O . ILE A 1 1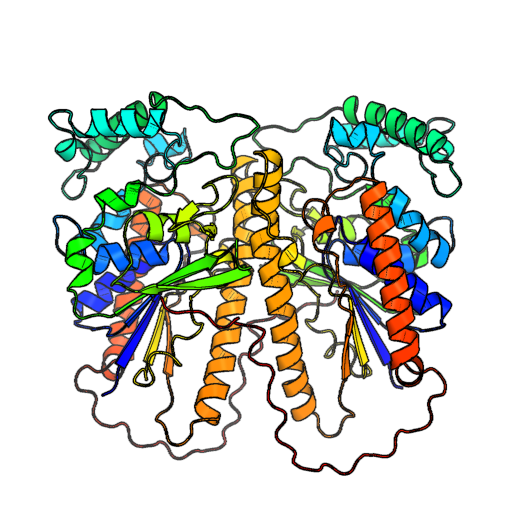79 ? -8.586 9.023 19.484 1 95.31 179 ILE A O 1
ATOM 1397 N N . PHE A 1 180 ? -7.227 10.078 18.031 1 96.19 180 PHE A N 1
ATOM 1398 C CA . PHE A 1 180 ? -6.73 11.055 19 1 96.19 180 PHE A CA 1
ATOM 1399 C C . PHE A 1 180 ? -7.453 12.391 18.844 1 96.19 180 PHE A C 1
ATOM 1401 O O . PHE A 1 180 ? -7.492 12.953 17.734 1 96.19 180 PHE A O 1
ATOM 1408 N N . GLY A 1 181 ? -8.031 12.883 19.906 1 95.75 181 GLY A N 1
ATOM 1409 C CA . GLY A 1 181 ? -8.641 14.211 19.922 1 95.75 181 GLY A CA 1
ATOM 1410 C C . GLY A 1 181 ? -7.691 15.289 20.406 1 95.75 181 GLY A C 1
ATOM 1411 O O . GLY A 1 181 ? -6.598 14.992 20.891 1 95.75 181 GLY A O 1
ATOM 1412 N N . LYS A 1 182 ? -8.133 16.516 20.266 1 95.12 182 LYS A N 1
ATOM 1413 C CA . LYS A 1 182 ? -7.27 17.656 20.547 1 95.12 182 LYS A CA 1
ATOM 1414 C C . LYS A 1 182 ? -6.801 17.641 22 1 95.12 182 LYS A C 1
ATOM 1416 O O . LYS A 1 182 ? -5.734 18.172 22.328 1 95.12 182 LYS A O 1
ATOM 1421 N N . ASP A 1 183 ? -7.445 16.984 22.922 1 95.44 183 ASP A N 1
ATOM 1422 C CA . ASP A 1 183 ? -7.098 17 24.344 1 95.44 183 ASP A CA 1
ATOM 1423 C C . ASP A 1 183 ? -5.832 16.188 24.609 1 95.44 183 ASP A C 1
ATOM 1425 O O . ASP A 1 183 ? -5.07 16.5 25.516 1 95.44 183 ASP A O 1
ATOM 1429 N N . VAL A 1 184 ? -5.57 15.227 23.75 1 96.44 184 VAL A N 1
ATOM 1430 C CA . VAL A 1 184 ? -4.422 14.367 24.016 1 96.44 184 VAL A CA 1
ATOM 1431 C C . VAL A 1 184 ? -3.338 14.617 22.953 1 96.44 184 VAL A C 1
ATOM 1433 O O . VAL A 1 184 ? -2.174 14.266 23.172 1 96.44 184 VAL A O 1
ATOM 1436 N N . LEU A 1 185 ? -3.678 15.234 21.875 1 97.25 185 LEU A N 1
ATOM 1437 C CA . LEU A 1 185 ? -2.764 15.391 20.75 1 97.25 185 LEU A CA 1
ATOM 1438 C C . LEU A 1 185 ? -1.548 16.219 21.141 1 97.25 185 LEU A C 1
ATOM 1440 O O . LEU A 1 185 ? -1.691 17.328 21.672 1 97.25 185 LEU A O 1
ATOM 1444 N N . ASP A 1 186 ? -0.461 15.688 21.016 1 97.56 186 ASP A N 1
ATOM 1445 C CA . ASP A 1 186 ? 0.844 16.328 21.109 1 97.56 186 ASP A CA 1
ATOM 1446 C C . ASP A 1 186 ? 1.824 15.742 20.109 1 97.56 186 ASP A C 1
ATOM 1448 O O . ASP A 1 186 ? 1.418 15.047 19.172 1 97.56 186 ASP A O 1
ATOM 1452 N N . TYR A 1 187 ? 3.064 16.109 20.281 1 96.81 187 TYR A N 1
ATOM 1453 C CA . TYR A 1 187 ? 4.062 15.703 19.297 1 96.81 187 TYR A CA 1
ATOM 1454 C C . TYR A 1 187 ? 4.156 14.188 19.203 1 96.81 187 TYR A C 1
ATOM 1456 O O . TYR A 1 187 ? 4.082 13.617 18.109 1 96.81 187 TYR A O 1
ATOM 1464 N N . PRO A 1 188 ? 4.227 13.406 20.281 1 97.19 188 PRO A N 1
ATOM 1465 C CA . PRO A 1 188 ? 4.309 11.945 20.172 1 97.19 188 PRO A CA 1
ATOM 1466 C C . PRO A 1 188 ? 3.088 11.336 19.484 1 97.19 188 PRO A C 1
ATOM 1468 O O . PRO A 1 188 ? 3.223 10.391 18.703 1 97.19 188 PRO A O 1
ATOM 1471 N N . HIS A 1 189 ? 1.949 11.922 19.766 1 98.06 189 HIS A N 1
ATOM 1472 C CA . HIS A 1 189 ? 0.732 11.422 19.141 1 98.06 189 HIS A CA 1
ATOM 1473 C C . HIS A 1 189 ? 0.754 11.664 17.625 1 98.06 189 HIS A C 1
ATOM 1475 O O . HIS A 1 189 ? 0.412 10.773 16.859 1 98.06 189 HIS A O 1
ATOM 1481 N N . PHE A 1 190 ? 1.154 12.852 17.25 1 97.75 190 PHE A N 1
ATOM 1482 C CA . PHE A 1 190 ? 1.246 13.125 15.82 1 97.75 190 PHE A CA 1
ATOM 1483 C C . PHE A 1 190 ? 2.242 12.188 15.148 1 97.75 190 PHE A C 1
ATOM 1485 O O . PHE A 1 190 ? 1.969 11.641 14.078 1 97.75 190 PHE A O 1
ATOM 1492 N N . GLY A 1 191 ? 3.383 12.031 15.773 1 97.31 191 GLY A N 1
ATOM 1493 C CA . GLY A 1 191 ? 4.367 11.086 15.258 1 97.31 191 GLY A CA 1
ATOM 1494 C C . GLY A 1 191 ? 3.809 9.695 15.047 1 97.31 191 GLY A C 1
ATOM 1495 O O . GLY A 1 191 ? 4.148 9.023 14.07 1 97.31 191 GLY A O 1
ATOM 1496 N N . ALA A 1 192 ? 2.938 9.297 15.93 1 97.75 192 ALA A N 1
ATOM 1497 C CA . ALA A 1 192 ? 2.301 7.984 15.844 1 97.75 192 ALA A CA 1
ATOM 1498 C C . ALA A 1 192 ? 1.405 7.891 14.617 1 97.75 192 ALA A C 1
ATOM 1500 O O . ALA A 1 192 ? 1.326 6.836 13.977 1 97.75 192 ALA A O 1
ATOM 1501 N N . THR A 1 193 ? 0.761 8.984 14.273 1 96.75 193 THR A N 1
ATOM 1502 C CA . THR A 1 193 ? -0.181 8.992 13.156 1 96.75 193 THR A CA 1
ATOM 1503 C C . THR A 1 193 ? 0.558 8.906 11.828 1 96.75 193 THR A C 1
ATOM 1505 O O . THR A 1 193 ? -0.052 8.648 10.789 1 96.75 193 THR A O 1
ATOM 1508 N N . LEU A 1 194 ? 1.879 9.078 11.82 1 96.38 194 LEU A N 1
ATOM 1509 C CA . LEU A 1 194 ? 2.646 9.078 10.578 1 96.38 194 LEU A CA 1
ATOM 1510 C C . LEU A 1 194 ? 3.611 7.895 10.539 1 96.38 194 LEU A C 1
ATOM 1512 O O . LEU A 1 194 ? 4.312 7.691 9.547 1 96.38 194 LEU A O 1
ATOM 1516 N N . ALA A 1 195 ? 3.619 7.129 11.617 1 97.56 195 ALA A N 1
ATOM 1517 C CA . ALA A 1 195 ? 4.57 6.027 11.703 1 97.56 195 ALA A CA 1
ATOM 1518 C C . ALA A 1 195 ? 4.348 5.02 10.578 1 97.56 195 ALA A C 1
ATOM 1520 O O . ALA A 1 195 ? 3.287 4.395 10.5 1 97.56 195 ALA A O 1
ATOM 1521 N N . TYR A 1 196 ? 5.27 4.848 9.734 1 96.62 196 TYR A N 1
ATOM 1522 C CA . TYR A 1 196 ? 5.246 3.986 8.555 1 96.62 196 TYR A CA 1
ATOM 1523 C C . TYR A 1 196 ? 6.539 3.191 8.438 1 96.62 196 TYR A C 1
ATOM 1525 O O . TYR A 1 196 ? 7.523 3.672 7.867 1 96.62 196 TYR A O 1
ATOM 1533 N N . PRO A 1 197 ? 6.543 1.981 8.867 1 96.75 197 PRO A N 1
ATOM 1534 C CA . PRO A 1 197 ? 7.785 1.215 9.008 1 96.75 197 PRO A CA 1
ATOM 1535 C C . PRO A 1 197 ? 8.742 1.421 7.832 1 96.75 197 PRO A C 1
ATOM 1537 O O . PRO A 1 197 ? 8.297 1.576 6.691 1 96.75 197 PRO A O 1
ATOM 1540 N N . PHE A 1 198 ? 10.062 1.352 8.047 1 97.19 198 PHE A N 1
ATOM 1541 C CA . PHE A 1 198 ? 11.164 1.543 7.121 1 97.19 198 PHE A CA 1
ATOM 1542 C C . PHE A 1 198 ? 11.484 3.023 6.957 1 97.19 198 PHE A C 1
ATOM 1544 O O . PHE A 1 198 ? 12.656 3.414 6.938 1 97.19 198 PHE A O 1
ATOM 1551 N N . ILE A 1 199 ? 10.367 3.863 6.801 1 96.44 199 ILE A N 1
ATOM 1552 C CA . ILE A 1 199 ? 10.594 5.305 6.758 1 96.44 199 ILE A CA 1
ATOM 1553 C C . ILE A 1 199 ? 10.594 5.867 8.18 1 96.44 199 ILE A C 1
ATOM 1555 O O . ILE A 1 199 ? 11.641 6.281 8.688 1 96.44 199 ILE A O 1
ATOM 1559 N N . TYR A 1 200 ? 9.445 5.844 8.773 1 97 200 TYR A N 1
ATOM 1560 C CA . TYR A 1 200 ? 9.25 6.18 10.18 1 97 200 TYR A CA 1
ATOM 1561 C C . TYR A 1 200 ? 8.961 4.93 11.008 1 97 200 TYR A C 1
ATOM 1563 O O . TYR A 1 200 ? 7.977 4.234 10.766 1 97 200 TYR A O 1
ATOM 1571 N N . PRO A 1 201 ? 9.836 4.656 11.992 1 97.06 201 PRO A N 1
ATOM 1572 C CA . PRO A 1 201 ? 9.602 3.447 12.781 1 97.06 201 PRO A CA 1
ATOM 1573 C C . PRO A 1 201 ? 8.297 3.498 13.562 1 97.06 201 PRO A C 1
ATOM 1575 O O . PRO A 1 201 ? 7.723 4.574 13.75 1 97.06 201 PRO A O 1
ATOM 1578 N N . PRO A 1 202 ? 7.797 2.279 13.969 1 97.88 202 PRO A N 1
ATOM 1579 C CA . PRO A 1 202 ? 6.652 2.307 14.883 1 97.88 202 PRO A CA 1
ATOM 1580 C C . PRO A 1 202 ? 6.875 3.236 16.078 1 97.88 202 PRO A C 1
ATOM 1582 O O . PRO A 1 202 ? 7.961 3.256 16.656 1 97.88 202 PRO A O 1
ATOM 1585 N N . ALA A 1 203 ? 5.855 3.992 16.328 1 97.88 203 ALA A N 1
ATOM 1586 C CA . ALA A 1 203 ? 5.98 5.004 17.375 1 97.88 203 ALA A CA 1
ATOM 1587 C C . ALA A 1 203 ? 5.336 4.531 18.672 1 97.88 203 ALA A C 1
ATOM 1589 O O . ALA A 1 203 ? 4.266 3.926 18.656 1 97.88 203 ALA A O 1
ATOM 1590 N N . GLU A 1 204 ? 5.984 4.82 19.75 1 97.06 204 GLU A N 1
ATOM 1591 C CA . GLU A 1 204 ? 5.449 4.445 21.062 1 97.06 204 GLU A CA 1
ATOM 1592 C C . GLU A 1 204 ? 4.785 5.633 21.75 1 97.06 204 GLU A C 1
ATOM 1594 O O . GLU A 1 204 ? 5.383 6.707 21.859 1 97.06 204 GLU A O 1
ATOM 1599 N N . VAL A 1 205 ? 3.6 5.465 22.109 1 97.19 205 VAL A N 1
ATOM 1600 C CA . VAL A 1 205 ? 2.854 6.43 22.906 1 97.19 205 VAL A CA 1
ATOM 1601 C C . VAL A 1 205 ? 2.178 5.723 24.078 1 97.19 205 VAL A C 1
ATOM 1603 O O . VAL A 1 205 ? 1.375 4.809 23.875 1 97.19 205 VAL A O 1
ATOM 1606 N N . ASP A 1 206 ? 2.494 6.121 25.281 1 94.88 206 ASP A N 1
ATOM 1607 C CA . ASP A 1 206 ? 1.897 5.598 26.5 1 94.88 206 ASP A CA 1
ATOM 1608 C C . ASP A 1 206 ? 2.002 4.074 26.547 1 94.88 206 ASP A C 1
ATOM 1610 O O . ASP A 1 206 ? 1.014 3.389 26.812 1 94.88 206 ASP A O 1
ATOM 1614 N N . GLY A 1 207 ? 3.045 3.523 26.094 1 96.12 207 GLY A N 1
ATOM 1615 C CA . GLY A 1 207 ? 3.346 2.107 26.25 1 96.12 207 GLY A CA 1
ATOM 1616 C C . GLY A 1 207 ? 2.811 1.262 25.109 1 96.12 207 GLY A C 1
ATOM 1617 O O . GLY A 1 207 ? 2.947 0.036 25.125 1 96.12 207 GLY A O 1
ATOM 1618 N N . LYS A 1 208 ? 2.232 1.895 24.172 1 97.5 208 LYS A N 1
ATOM 1619 C CA . LYS A 1 208 ? 1.697 1.17 23.016 1 97.5 208 LYS A CA 1
ATOM 1620 C C . LYS A 1 208 ? 2.387 1.603 21.734 1 97.5 208 LYS A C 1
ATOM 1622 O O . LYS A 1 208 ? 2.869 2.732 21.625 1 97.5 208 LYS A O 1
ATOM 1627 N N . LEU A 1 209 ? 2.393 0.661 20.781 1 98.06 209 LEU A N 1
ATOM 1628 C CA . LEU A 1 209 ? 3.004 0.939 19.484 1 98.06 209 LEU A CA 1
ATOM 1629 C C . LEU A 1 209 ? 1.942 1.303 18.453 1 98.06 209 LEU A C 1
ATOM 1631 O O . LEU A 1 209 ? 0.866 0.702 18.422 1 98.06 209 LEU A O 1
ATOM 1635 N N . TYR A 1 210 ? 2.293 2.287 17.625 1 98.25 210 TYR A N 1
ATOM 1636 C CA . TYR A 1 210 ? 1.338 2.775 16.641 1 98.25 210 TYR A CA 1
ATOM 1637 C C . TYR A 1 210 ? 1.975 2.852 15.266 1 98.25 210 TYR A C 1
ATOM 1639 O O . TYR A 1 210 ? 3.195 2.982 15.141 1 98.25 210 TYR A O 1
ATOM 1647 N N . LEU A 1 211 ? 1.146 2.697 14.258 1 97.81 211 LEU A N 1
ATOM 1648 C CA . LEU A 1 211 ? 1.469 2.918 12.852 1 97.81 211 LEU A CA 1
ATOM 1649 C C . LEU A 1 211 ? 0.518 3.936 12.234 1 97.81 211 LEU A C 1
ATOM 1651 O O . LEU A 1 211 ? -0.487 4.305 12.844 1 97.81 211 LEU A O 1
ATOM 1655 N N . GLU A 1 212 ? 0.902 4.355 11.055 1 95.56 212 GLU A N 1
ATOM 1656 C CA . GLU A 1 212 ? 0.116 5.352 10.336 1 95.56 212 GLU A CA 1
ATOM 1657 C C . GLU A 1 212 ? -1.318 4.875 10.125 1 95.56 212 GLU A C 1
ATOM 1659 O O . GLU A 1 212 ? -1.546 3.785 9.594 1 95.56 212 GLU A O 1
ATOM 1664 N N . GLY A 1 213 ? -2.256 5.703 10.445 1 92.75 213 GLY A N 1
ATOM 1665 C CA . GLY A 1 213 ? -3.666 5.367 10.32 1 92.75 213 GLY A CA 1
ATOM 1666 C C . GLY A 1 213 ? -4.164 5.402 8.883 1 92.75 213 GLY A C 1
ATOM 1667 O O . GLY A 1 213 ? -5.074 4.656 8.523 1 92.75 213 GLY A O 1
ATOM 1668 N N . ALA A 1 214 ? -3.531 6.219 8.07 1 91 214 ALA A N 1
ATOM 1669 C CA . ALA A 1 214 ? -3.957 6.402 6.688 1 91 214 ALA A CA 1
ATOM 1670 C C . ALA A 1 214 ? -3.779 5.121 5.883 1 91 214 ALA A C 1
ATOM 1672 O O . ALA A 1 214 ? -4.418 4.934 4.848 1 91 214 ALA A O 1
ATOM 1673 N N . ALA A 1 215 ? -2.924 4.277 6.371 1 90.69 215 ALA A N 1
ATOM 1674 C CA . ALA A 1 215 ? -2.68 3.02 5.672 1 90.69 215 ALA A CA 1
ATOM 1675 C C . ALA A 1 215 ? -3.795 2.014 5.945 1 90.69 215 ALA A C 1
ATOM 1677 O O . ALA A 1 215 ? -3.877 0.974 5.289 1 90.69 215 ALA A O 1
ATOM 1678 N N . GLU A 1 216 ? -4.602 2.336 6.855 1 89.5 216 GLU A N 1
ATOM 1679 C CA . GLU A 1 216 ? -5.762 1.506 7.164 1 89.5 216 GLU A CA 1
ATOM 1680 C C . GLU A 1 216 ? -7.062 2.221 6.809 1 89.5 216 GLU A C 1
ATOM 1682 O O . GLU A 1 216 ? -7.98 1.61 6.254 1 89.5 216 GLU A O 1
ATOM 1687 N N . ASP A 1 217 ? -7.152 3.373 7.203 1 90.25 217 ASP A N 1
ATOM 1688 C CA . ASP A 1 217 ? -8.266 4.273 6.922 1 90.25 217 ASP A CA 1
ATOM 1689 C C . ASP A 1 217 ? -7.766 5.621 6.402 1 90.25 217 ASP A C 1
ATOM 1691 O O . ASP A 1 217 ? -7.344 6.477 7.188 1 90.25 217 ASP A O 1
ATOM 1695 N N . ALA A 1 218 ? -8.023 5.809 5.121 1 91.44 218 ALA A N 1
ATOM 1696 C CA . ALA A 1 218 ? -7.34 6.891 4.418 1 91.44 218 ALA A CA 1
ATOM 1697 C C . ALA A 1 218 ? -8.016 8.234 4.688 1 91.44 218 ALA A C 1
ATOM 1699 O O . ALA A 1 218 ? -7.484 9.281 4.328 1 91.44 218 ALA A O 1
ATOM 1700 N N . PHE A 1 219 ? -9.195 8.289 5.363 1 90.56 219 PHE A N 1
ATOM 1701 C CA . PHE A 1 219 ? -9.898 9.555 5.574 1 90.56 219 PHE A CA 1
ATOM 1702 C C . PHE A 1 219 ? -10.32 9.695 7.027 1 90.56 219 PHE A C 1
ATOM 1704 O O . PHE A 1 219 ? -10.836 10.742 7.426 1 90.56 219 PHE A O 1
ATOM 1711 N N . ASN A 1 220 ? -10.125 8.688 7.805 1 90.12 220 ASN A N 1
ATOM 1712 C CA . ASN A 1 220 ? -10.562 8.727 9.195 1 90.12 220 ASN A CA 1
ATOM 1713 C C . ASN A 1 220 ? -12.07 8.945 9.305 1 90.12 220 ASN A C 1
ATOM 1715 O O . ASN A 1 220 ? -12.523 9.82 10.047 1 90.12 220 ASN A O 1
ATOM 1719 N N . PHE A 1 221 ? -12.836 8.281 8.594 1 81.12 221 PHE A N 1
ATOM 1720 C CA . PHE A 1 221 ? -14.297 8.367 8.594 1 81.12 221 PHE A CA 1
ATOM 1721 C C . PHE A 1 221 ? -14.883 7.672 9.812 1 81.12 221 PHE A C 1
ATOM 1723 O O . PHE A 1 221 ? -15.945 8.055 10.297 1 81.12 221 PHE A O 1
ATOM 1730 N N . GLN A 1 222 ? -14.141 6.758 10.195 1 72.25 222 GLN A N 1
ATOM 1731 C CA . GLN A 1 222 ? -14.688 5.859 11.203 1 72.25 222 GLN A CA 1
ATOM 1732 C C . GLN A 1 222 ? -15.094 6.629 12.461 1 72.25 222 GLN A C 1
ATOM 1734 O O . GLN A 1 222 ? -14.273 7.332 13.055 1 72.25 222 GLN A O 1
ATOM 1739 N N . GLY A 1 223 ? -16.25 6.516 12.75 1 72.38 223 GLY A N 1
ATOM 1740 C CA . GLY A 1 223 ? -16.766 7.047 14 1 72.38 223 GLY A CA 1
ATOM 1741 C C . GLY A 1 223 ? -17.094 8.523 13.93 1 72.38 223 GLY A C 1
ATOM 1742 O O . GLY A 1 223 ? -17.516 9.125 14.93 1 72.38 223 GLY A O 1
ATOM 1743 N N . LEU A 1 224 ? -16.859 9.117 12.812 1 83.69 224 LEU A N 1
ATOM 1744 C CA . LEU A 1 224 ? -17.062 10.562 12.703 1 83.69 224 LEU A CA 1
ATOM 1745 C C . LEU A 1 224 ? -18.516 10.93 13 1 83.69 224 LEU A C 1
ATOM 1747 O O . LEU A 1 224 ? -18.781 11.789 13.844 1 83.69 224 LEU A O 1
ATOM 1751 N N . LEU A 1 225 ? -19.453 10.156 12.453 1 81.44 225 LEU A N 1
ATOM 1752 C CA . LEU A 1 225 ? -20.875 10.492 12.602 1 81.44 225 LEU A CA 1
ATOM 1753 C C . LEU A 1 225 ? -21.422 9.961 13.914 1 81.44 225 LEU A C 1
ATOM 1755 O O . LEU A 1 225 ? -22.375 10.523 14.469 1 81.44 225 LEU A O 1
ATOM 1759 N N . GLU A 1 226 ? -20.812 8.883 14.344 1 79.38 226 GLU A N 1
ATOM 1760 C CA . GLU A 1 226 ? -21.219 8.328 15.633 1 79.38 226 GLU A CA 1
ATOM 1761 C C . GLU A 1 226 ? -20.766 9.211 16.781 1 79.38 226 GLU A C 1
ATOM 1763 O O . GLU A 1 226 ? -21.453 9.32 17.797 1 79.38 226 GLU A O 1
ATOM 1768 N N . HIS A 1 227 ? -19.703 9.789 16.594 1 81.81 227 HIS A N 1
ATOM 1769 C CA . HIS A 1 227 ? -19.141 10.625 17.641 1 81.81 227 HIS A CA 1
ATOM 1770 C C . HIS A 1 227 ? -19.812 11.992 17.688 1 81.81 227 HIS A C 1
ATOM 1772 O O . HIS A 1 227 ? -19.875 12.625 18.75 1 81.81 227 HIS A O 1
ATOM 1778 N N . ASP A 1 228 ? -20.203 12.484 16.594 1 86.81 228 ASP A N 1
ATOM 1779 C CA . ASP A 1 228 ? -20.891 13.773 16.516 1 86.81 228 ASP A CA 1
ATOM 1780 C C . ASP A 1 228 ? -22.141 13.68 15.633 1 86.81 228 ASP A C 1
ATOM 1782 O O . ASP A 1 228 ? -22.062 13.914 14.422 1 86.81 228 ASP A O 1
ATOM 1786 N N . GLU A 1 229 ? -23.188 13.523 16.25 1 84.88 229 GLU A N 1
ATOM 1787 C CA . GLU A 1 229 ? -24.438 13.305 15.539 1 84.88 229 GLU A CA 1
ATOM 1788 C C . GLU A 1 229 ? -24.984 14.609 14.969 1 84.88 229 GLU A C 1
ATOM 1790 O O . GLU A 1 229 ? -25.953 14.609 14.203 1 84.88 229 GLU A O 1
ATOM 1795 N N . GLY A 1 230 ? -24.359 15.664 15.344 1 88.44 230 GLY A N 1
ATOM 1796 C CA . GLY A 1 230 ? -24.812 16.953 14.852 1 88.44 230 GLY A CA 1
ATOM 1797 C C . GLY A 1 230 ? -24.281 17.281 13.469 1 88.44 230 GLY A C 1
ATOM 1798 O O . GLY A 1 230 ? -24.719 18.234 12.836 1 88.44 230 GLY A O 1
ATOM 1799 N N . ILE A 1 231 ? -23.422 16.469 12.945 1 91 231 ILE A N 1
ATOM 1800 C CA . ILE A 1 231 ? -22.828 16.703 11.625 1 91 231 ILE A CA 1
ATOM 1801 C C . ILE A 1 231 ? -23.891 16.469 10.547 1 91 231 ILE A C 1
ATOM 1803 O O . ILE A 1 231 ? -24.547 15.438 10.531 1 91 231 ILE A O 1
ATOM 1807 N N . ARG A 1 232 ? -24.016 17.5 9.688 1 90.31 232 ARG A N 1
ATOM 1808 C CA . ARG A 1 232 ? -24.984 17.375 8.602 1 90.31 232 ARG A CA 1
ATOM 1809 C C . ARG A 1 232 ? -24.312 17.516 7.242 1 90.31 232 ARG A C 1
ATOM 1811 O O . ARG A 1 232 ? -24.891 17.156 6.211 1 90.31 232 ARG A O 1
ATOM 1818 N N . THR A 1 233 ? -23.094 18.078 7.246 1 91.44 233 THR A N 1
ATOM 1819 C CA . THR A 1 233 ? -22.312 18.203 6.023 1 91.44 233 THR A CA 1
ATOM 1820 C C . THR A 1 233 ? -20.875 17.719 6.25 1 91.44 233 THR A C 1
ATOM 1822 O O . THR A 1 233 ? -20.234 18.094 7.23 1 91.44 233 THR A O 1
ATOM 1825 N N . VAL A 1 234 ? -20.453 16.875 5.395 1 93.56 234 VAL A N 1
ATOM 1826 C CA . VAL A 1 234 ? -19.078 16.406 5.402 1 93.56 234 VAL A CA 1
ATOM 1827 C C . VAL A 1 234 ? -18.375 16.828 4.113 1 93.56 234 VAL A C 1
ATOM 1829 O O . VAL A 1 234 ? -18.797 16.438 3.018 1 93.56 234 VAL A O 1
ATOM 1832 N N . VAL A 1 235 ? -17.391 17.703 4.234 1 94.75 235 VAL A N 1
ATOM 1833 C CA . VAL A 1 235 ? -16.562 18.109 3.104 1 94.75 235 VAL A CA 1
ATOM 1834 C C . VAL A 1 235 ? -15.258 17.328 3.098 1 94.75 235 VAL A C 1
ATOM 1836 O O . VAL A 1 235 ? -14.516 17.328 4.086 1 94.75 235 VAL A O 1
ATOM 1839 N N . VAL A 1 236 ? -14.977 16.625 2.014 1 95.75 236 VAL A N 1
ATOM 1840 C CA . VAL A 1 236 ? -13.773 15.812 1.909 1 95.75 236 VAL A CA 1
ATOM 1841 C C . VAL A 1 236 ? -12.828 16.422 0.875 1 95.75 236 VAL A C 1
ATOM 1843 O O . VAL A 1 236 ? -13.219 16.656 -0.27 1 95.75 236 VAL A O 1
ATOM 1846 N N . PHE A 1 237 ? -11.617 16.75 1.248 1 95.75 237 PHE A N 1
ATOM 1847 C CA . PHE A 1 237 ? -10.578 17.094 0.287 1 95.75 237 PHE A CA 1
ATOM 1848 C C . PHE A 1 237 ? -9.875 15.836 -0.214 1 95.75 237 PHE A C 1
ATOM 1850 O O . PHE A 1 237 ? -9.047 15.258 0.494 1 95.75 237 PHE A O 1
ATOM 1857 N N . ASP A 1 238 ? -10.164 15.391 -1.403 1 91.81 238 ASP A N 1
ATOM 1858 C CA . ASP A 1 238 ? -9.602 14.18 -1.996 1 91.81 238 ASP A CA 1
ATOM 1859 C C . ASP A 1 238 ? -8.359 14.5 -2.826 1 91.81 238 ASP A C 1
ATOM 1861 O O . ASP A 1 238 ? -8.422 14.531 -4.055 1 91.81 238 ASP A O 1
ATOM 1865 N N . ALA A 1 239 ? -7.301 14.602 -2.133 1 93.56 239 ALA A N 1
ATOM 1866 C CA . ALA A 1 239 ? -6.074 15.031 -2.799 1 93.56 239 ALA A CA 1
ATOM 1867 C C . ALA A 1 239 ? -5.277 13.836 -3.309 1 93.56 239 ALA A C 1
ATOM 1869 O O . ALA A 1 239 ? -4.484 13.961 -4.246 1 93.56 239 ALA A O 1
ATOM 1870 N N . PHE A 1 240 ? -5.535 12.664 -2.762 1 92.62 240 PHE A N 1
ATOM 1871 C CA . PHE A 1 240 ? -4.621 11.562 -3.029 1 92.62 240 PHE A CA 1
ATOM 1872 C C . PHE A 1 240 ? -5.301 10.477 -3.859 1 92.62 240 PHE A C 1
ATOM 1874 O O . PHE A 1 240 ? -4.641 9.57 -4.367 1 92.62 240 PHE A O 1
ATOM 1881 N N . GLY A 1 241 ? -6.535 10.547 -4.109 1 91.06 241 GLY A N 1
ATOM 1882 C CA . GLY A 1 241 ? -7.277 9.523 -4.82 1 91.06 241 GLY A CA 1
ATOM 1883 C C . GLY A 1 241 ? -7.199 9.664 -6.332 1 91.06 241 GLY A C 1
ATOM 1884 O O . GLY A 1 241 ? -8 9.078 -7.059 1 91.06 241 GLY A O 1
ATOM 1885 N N . ASN A 1 242 ? -6.215 10.414 -6.844 1 92.5 242 ASN A N 1
ATOM 1886 C CA . ASN A 1 242 ? -6.047 10.633 -8.273 1 92.5 242 ASN A CA 1
ATOM 1887 C C . ASN A 1 242 ? -5.246 9.508 -8.93 1 92.5 242 ASN A C 1
ATOM 1889 O O . ASN A 1 242 ? -4.055 9.359 -8.664 1 92.5 242 ASN A O 1
ATOM 1893 N N . GLU A 1 243 ? -5.836 8.734 -9.805 1 91.56 243 GLU A N 1
ATOM 1894 C CA . GLU A 1 243 ? -5.172 7.625 -10.477 1 91.56 243 GLU A CA 1
ATOM 1895 C C . GLU A 1 243 ? -4.039 8.117 -11.375 1 91.56 243 GLU A C 1
ATOM 1897 O O . GLU A 1 243 ? -3.139 7.352 -11.727 1 91.56 243 GLU A O 1
ATOM 1902 N N . GLY A 1 244 ? -4.117 9.391 -11.703 1 93.19 244 GLY A N 1
ATOM 1903 C CA . GLY A 1 244 ? -3.074 9.977 -12.531 1 93.19 244 GLY A CA 1
ATOM 1904 C C . GLY A 1 244 ? -1.71 9.961 -11.867 1 93.19 244 GLY A C 1
ATOM 1905 O O . GLY A 1 244 ? -0.687 10.125 -12.531 1 93.19 244 GLY A O 1
ATOM 1906 N N . TYR A 1 245 ? -1.667 9.766 -10.562 1 94.44 245 TYR A N 1
ATOM 1907 C CA . TYR A 1 245 ? -0.396 9.703 -9.852 1 94.44 245 TYR A CA 1
ATOM 1908 C C . TYR A 1 245 ? 0.373 8.438 -10.219 1 94.44 245 TYR A C 1
ATOM 1910 O O . TYR A 1 245 ? 1.578 8.344 -9.977 1 94.44 245 TYR A O 1
ATOM 1918 N N . ILE A 1 246 ? -0.35 7.41 -10.695 1 95.19 246 ILE A N 1
ATOM 1919 C CA . ILE A 1 246 ? 0.305 6.18 -11.125 1 95.19 246 ILE A CA 1
ATOM 1920 C C . ILE A 1 246 ? 0.983 6.406 -12.477 1 95.19 246 ILE A C 1
ATOM 1922 O O . ILE A 1 246 ? 0.312 6.66 -13.484 1 95.19 246 ILE A O 1
ATOM 1926 N N . GLN A 1 247 ? 2.299 6.344 -12.484 1 94.81 247 GLN A N 1
ATOM 1927 C CA . GLN A 1 247 ? 3.094 6.68 -13.664 1 94.81 247 GLN A CA 1
ATOM 1928 C C . GLN A 1 247 ? 4.137 5.602 -13.945 1 94.81 247 GLN A C 1
ATOM 1930 O O . GLN A 1 247 ? 4.453 4.793 -13.078 1 94.81 247 GLN A O 1
ATOM 1935 N N . ASP A 1 248 ? 4.559 5.555 -15.25 1 96.19 248 ASP A N 1
ATOM 1936 C CA . ASP A 1 248 ? 5.762 4.797 -15.594 1 96.19 248 ASP A CA 1
ATOM 1937 C C . ASP A 1 248 ? 7.012 5.469 -15.031 1 96.19 248 ASP A C 1
ATOM 1939 O O . ASP A 1 248 ? 7.395 6.555 -15.477 1 96.19 248 ASP A O 1
ATOM 1943 N N . PRO A 1 249 ? 7.633 4.816 -14.016 1 95.62 249 PRO A N 1
ATOM 1944 C CA . PRO A 1 249 ? 8.766 5.492 -13.383 1 95.62 249 PRO A CA 1
ATOM 1945 C C . PRO A 1 249 ? 9.992 5.562 -14.297 1 95.62 249 PRO A C 1
ATOM 1947 O O . PRO A 1 249 ? 10.305 4.59 -14.984 1 95.62 249 PRO A O 1
ATOM 1950 N N . PRO A 1 250 ? 10.719 6.672 -14.242 1 93.94 250 PRO A N 1
ATOM 1951 C CA . PRO A 1 250 ? 11.883 6.828 -15.125 1 93.94 250 PRO A CA 1
ATOM 1952 C C . PRO A 1 250 ? 13.148 6.207 -14.555 1 93.94 250 PRO A C 1
ATOM 1954 O O . PRO A 1 250 ? 14.141 6.051 -15.266 1 93.94 250 PRO A O 1
ATOM 1957 N N . ASN A 1 251 ? 13.195 5.91 -13.312 1 94.5 251 ASN A N 1
ATOM 1958 C CA . ASN A 1 251 ? 14.375 5.359 -12.648 1 94.5 251 ASN A CA 1
ATOM 1959 C C . ASN A 1 251 ? 13.992 4.578 -11.391 1 94.5 251 ASN A C 1
ATOM 1961 O O . ASN A 1 251 ? 12.82 4.496 -11.039 1 94.5 251 ASN A O 1
ATOM 1965 N N . LEU A 1 252 ? 14.969 4.035 -10.75 1 95.25 252 LEU A N 1
ATOM 1966 C CA . LEU A 1 252 ? 14.742 3.123 -9.633 1 95.25 252 LEU A CA 1
ATOM 1967 C C . LEU A 1 252 ? 14.195 3.871 -8.422 1 95.25 252 LEU A C 1
ATOM 1969 O O . LEU A 1 252 ? 13.359 3.34 -7.684 1 95.25 252 LEU A O 1
ATOM 1973 N N . TRP A 1 253 ? 14.609 5.105 -8.281 1 93.19 253 TRP A N 1
ATOM 1974 C CA . TRP A 1 253 ? 14.141 5.918 -7.164 1 93.19 253 TRP A CA 1
ATOM 1975 C C . TRP A 1 253 ? 12.648 6.203 -7.289 1 93.19 253 TRP A C 1
ATOM 1977 O O . TRP A 1 253 ? 11.891 6.016 -6.336 1 93.19 253 TRP A O 1
ATOM 1987 N N . GLN A 1 254 ? 12.273 6.531 -8.43 1 94 254 GLN A N 1
ATOM 1988 C CA . GLN A 1 254 ? 10.859 6.805 -8.672 1 94 254 GLN A CA 1
ATOM 1989 C C . GLN A 1 254 ? 10.047 5.512 -8.703 1 94 254 GLN A C 1
ATOM 1991 O O . GLN A 1 254 ? 8.859 5.512 -8.367 1 94 254 GLN A O 1
ATOM 1996 N N . ALA A 1 255 ? 10.695 4.449 -9.102 1 96.75 255 ALA A N 1
ATOM 1997 C CA . ALA A 1 255 ? 10.031 3.152 -9.031 1 96.75 255 ALA A CA 1
ATOM 1998 C C . ALA A 1 255 ? 9.703 2.785 -7.586 1 96.75 255 ALA A C 1
ATOM 2000 O O . ALA A 1 255 ? 8.617 2.271 -7.301 1 96.75 255 ALA A O 1
ATOM 200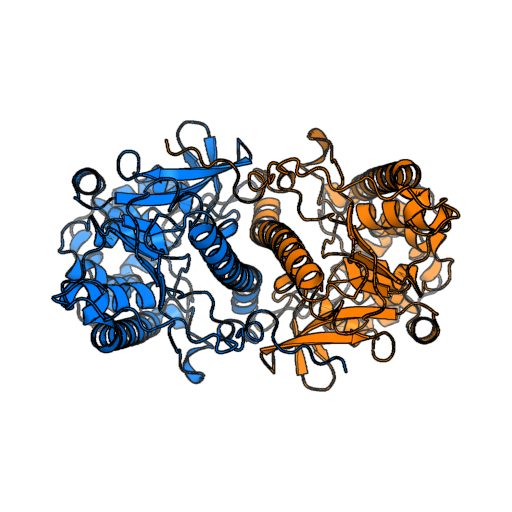1 N N . TRP A 1 256 ? 10.578 3.088 -6.738 1 95.62 256 TRP A N 1
ATOM 2002 C CA . TRP A 1 256 ? 10.32 2.869 -5.32 1 95.62 256 TRP A CA 1
ATOM 2003 C C . TRP A 1 256 ? 9.164 3.738 -4.84 1 95.62 256 TRP A C 1
ATOM 2005 O O . TRP A 1 256 ? 8.289 3.271 -4.105 1 95.62 256 TRP A O 1
ATOM 2015 N N . GLY A 1 257 ? 9.164 4.945 -5.266 1 94.06 257 GLY A N 1
ATOM 2016 C CA . GLY A 1 257 ? 8.039 5.812 -4.953 1 94.06 257 GLY A CA 1
ATOM 2017 C C . GLY A 1 257 ? 6.707 5.266 -5.438 1 94.06 257 GLY A C 1
ATOM 2018 O O . GLY A 1 257 ? 5.719 5.277 -4.699 1 94.06 257 GLY A O 1
ATOM 2019 N N . GLN A 1 258 ? 6.688 4.781 -6.641 1 95.56 258 GLN A N 1
ATOM 2020 C CA . GLN A 1 258 ? 5.477 4.207 -7.207 1 95.56 258 GLN A CA 1
ATOM 2021 C C . GLN A 1 258 ? 5.047 2.959 -6.438 1 95.56 258 GLN A C 1
ATOM 2023 O O . GLN A 1 258 ? 3.852 2.719 -6.258 1 95.56 258 GLN A O 1
ATOM 2028 N N . ASN A 1 259 ? 6.07 2.219 -6.02 1 95.56 259 ASN A N 1
ATOM 2029 C CA . ASN A 1 259 ? 5.816 1.038 -5.203 1 95.56 259 ASN A CA 1
ATOM 2030 C C . ASN A 1 259 ? 5.074 1.394 -3.918 1 95.56 259 ASN A C 1
ATOM 2032 O O . ASN A 1 259 ? 4.16 0.679 -3.508 1 95.56 259 ASN A O 1
ATOM 2036 N N . LEU A 1 260 ? 5.359 2.486 -3.363 1 93.44 260 LEU A N 1
ATOM 2037 C CA . LEU A 1 260 ? 4.766 2.938 -2.109 1 93.44 260 LEU A CA 1
ATOM 2038 C C . LEU A 1 260 ? 3.352 3.463 -2.332 1 93.44 260 LEU A C 1
ATOM 2040 O O . LEU A 1 260 ? 2.439 3.146 -1.565 1 93.44 260 LEU A O 1
ATOM 2044 N N . ILE A 1 261 ? 3.107 4.18 -3.383 1 93.19 261 ILE A N 1
ATOM 2045 C CA . ILE A 1 261 ? 1.881 4.965 -3.459 1 93.19 261 ILE A CA 1
ATOM 2046 C C . ILE A 1 261 ? 0.786 4.148 -4.141 1 93.19 261 ILE A C 1
ATOM 2048 O O . ILE A 1 261 ? -0.403 4.438 -3.984 1 93.19 261 ILE A O 1
ATOM 2052 N N . LEU A 1 262 ? 1.14 3.162 -4.914 1 94.25 262 LEU A N 1
ATOM 2053 C CA . LEU A 1 262 ? 0.178 2.428 -5.73 1 94.25 262 LEU A CA 1
ATOM 2054 C C . LEU A 1 262 ? -0.961 1.888 -4.871 1 94.25 262 LEU A C 1
ATOM 2056 O O . LEU A 1 262 ? -2.125 2.227 -5.094 1 94.25 262 LEU A O 1
ATOM 2060 N N . PRO A 1 263 ? -0.667 1.119 -3.822 1 93.12 263 PRO A N 1
ATOM 2061 C CA . PRO A 1 263 ? -1.78 0.609 -3.018 1 93.12 263 PRO A CA 1
ATOM 2062 C C . PRO A 1 263 ? -2.486 1.706 -2.225 1 93.12 263 PRO A C 1
ATOM 2064 O O . PRO A 1 263 ? -3.686 1.6 -1.949 1 93.12 263 PRO A O 1
ATOM 2067 N N . LEU A 1 264 ? -1.794 2.754 -1.903 1 93.75 264 LEU A N 1
ATOM 2068 C CA . LEU A 1 264 ? -2.377 3.834 -1.115 1 93.75 264 LEU A CA 1
ATOM 2069 C C . LEU A 1 264 ? -3.396 4.617 -1.937 1 93.75 264 LEU A C 1
ATOM 2071 O O . LEU A 1 264 ? -4.414 5.066 -1.406 1 93.75 264 LEU A O 1
ATOM 2075 N N . ILE A 1 265 ? -3.115 4.805 -3.213 1 93.38 265 ILE A N 1
ATOM 2076 C CA . ILE A 1 265 ? -4.062 5.473 -4.098 1 93.38 265 ILE A CA 1
ATOM 2077 C C . ILE A 1 265 ? -5.359 4.672 -4.168 1 93.38 265 ILE A C 1
ATOM 2079 O O . ILE A 1 265 ? -6.449 5.23 -4.02 1 93.38 265 ILE A O 1
ATOM 2083 N N . SER A 1 266 ? -5.203 3.424 -4.348 1 92.06 266 SER A N 1
ATOM 2084 C CA . SER A 1 266 ? -6.371 2.553 -4.438 1 92.06 266 SER A CA 1
ATOM 2085 C C . SER A 1 266 ? -7.141 2.527 -3.121 1 92.06 266 SER A C 1
ATOM 2087 O O . SER A 1 266 ? -8.375 2.576 -3.117 1 92.06 266 SER A O 1
ATOM 2089 N N . LEU A 1 267 ? -6.43 2.438 -2.076 1 92.75 267 LEU A N 1
ATOM 2090 C CA . LEU A 1 267 ? -7.066 2.443 -0.763 1 92.75 267 LEU A CA 1
ATOM 2091 C C . LEU A 1 267 ? -7.871 3.719 -0.555 1 92.75 267 LEU A C 1
ATOM 2093 O O . LEU A 1 267 ? -9 3.672 -0.067 1 92.75 267 LEU A O 1
ATOM 2097 N N . THR A 1 268 ? -7.273 4.816 -0.918 1 92.94 268 THR A N 1
ATOM 2098 C CA . THR A 1 268 ? -7.938 6.109 -0.779 1 92.94 268 THR A CA 1
ATOM 2099 C C . THR A 1 268 ? -9.234 6.137 -1.589 1 92.94 268 THR A C 1
ATOM 2101 O O . THR A 1 268 ? -10.281 6.527 -1.076 1 92.94 268 THR A O 1
ATOM 2104 N N . ARG A 1 269 ? -9.188 5.68 -2.754 1 91.94 269 ARG A N 1
ATOM 2105 C CA . ARG A 1 269 ? -10.352 5.68 -3.633 1 91.94 269 ARG A CA 1
ATOM 2106 C C . ARG A 1 269 ? -11.438 4.738 -3.105 1 91.94 269 ARG A C 1
ATOM 2108 O O . ARG A 1 269 ? -12.617 5.086 -3.092 1 91.94 269 ARG A O 1
ATOM 2115 N N . HIS A 1 270 ? -11.008 3.66 -2.65 1 89.5 270 HIS A N 1
ATOM 2116 C CA . HIS A 1 270 ? -11.953 2.68 -2.139 1 89.5 270 HIS A CA 1
ATOM 2117 C C . HIS A 1 270 ? -12.594 3.156 -0.838 1 89.5 270 HIS A C 1
ATOM 2119 O O . HIS A 1 270 ? -13.797 2.969 -0.625 1 89.5 270 HIS A O 1
ATOM 2125 N N . ASP A 1 271 ? -11.797 3.742 -0.024 1 90.88 271 ASP A N 1
ATOM 2126 C CA . ASP A 1 271 ? -12.312 4.25 1.244 1 90.88 271 ASP A CA 1
ATOM 2127 C C . ASP A 1 271 ? -13.375 5.32 1.017 1 90.88 271 ASP A C 1
ATOM 2129 O O . ASP A 1 271 ? -14.406 5.34 1.698 1 90.88 271 ASP A O 1
ATOM 2133 N N . LEU A 1 272 ? -13.102 6.152 0.114 1 92.5 272 LEU A N 1
ATOM 2134 C CA . LEU A 1 272 ? -14.055 7.215 -0.17 1 92.5 272 LEU A CA 1
ATOM 2135 C C . LEU A 1 272 ? -15.352 6.645 -0.741 1 92.5 272 LEU A C 1
ATOM 2137 O O . LEU A 1 272 ? -16.438 7.035 -0.324 1 92.5 272 LEU A O 1
ATOM 2141 N N . ALA A 1 273 ? -15.234 5.723 -1.664 1 88.38 273 ALA A N 1
ATOM 2142 C CA . ALA A 1 273 ? -16.406 5.074 -2.244 1 88.38 273 ALA A CA 1
ATOM 2143 C C . ALA A 1 273 ? -17.219 4.328 -1.18 1 88.38 273 ALA A C 1
ATOM 2145 O O . ALA A 1 273 ? -18.438 4.395 -1.161 1 88.38 273 ALA A O 1
ATOM 2146 N N . PHE A 1 274 ? -16.484 3.637 -0.383 1 86.19 274 PHE A N 1
ATOM 2147 C CA . PHE A 1 274 ? -17.141 2.889 0.685 1 86.19 274 PHE A CA 1
ATOM 2148 C C . PHE A 1 274 ? -17.859 3.826 1.642 1 86.19 274 PHE A C 1
ATOM 2150 O O . PHE A 1 274 ? -18.984 3.545 2.064 1 86.19 274 PHE A O 1
ATOM 2157 N N . PHE A 1 275 ? -17.234 4.93 2.02 1 88.75 275 PHE A N 1
ATOM 2158 C CA . PHE A 1 275 ? -17.844 5.91 2.906 1 88.75 275 PHE A CA 1
ATOM 2159 C C . PHE A 1 275 ? -19.109 6.48 2.285 1 88.75 275 PHE A C 1
ATOM 2161 O O . PHE A 1 275 ? -20.109 6.688 2.979 1 88.75 275 PHE A O 1
ATOM 2168 N N . GLU A 1 276 ? -19.062 6.75 1.028 1 88.56 276 GLU A N 1
ATOM 2169 C CA . GLU A 1 276 ? -20.25 7.258 0.334 1 88.56 276 GLU A CA 1
ATOM 2170 C C . GLU A 1 276 ? -21.422 6.281 0.446 1 88.56 276 GLU A C 1
ATOM 2172 O O . GLU A 1 276 ? -22.547 6.688 0.7 1 88.56 276 GLU A O 1
ATOM 2177 N N . HIS A 1 277 ? -21.109 5.07 0.3 1 84.81 277 HIS A N 1
ATOM 2178 C CA . HIS A 1 277 ? -22.125 4.047 0.417 1 84.81 277 HIS A CA 1
ATOM 2179 C C . HIS A 1 277 ? -22.656 3.945 1.848 1 84.81 277 HIS A C 1
ATOM 2181 O O . HIS A 1 277 ? -23.859 3.793 2.068 1 84.81 277 HIS A O 1
ATOM 2187 N N . MET A 1 278 ? -21.75 4.004 2.758 1 83.88 278 MET A N 1
ATOM 2188 C CA . MET A 1 278 ? -22.125 3.934 4.164 1 83.88 278 MET A CA 1
ATOM 2189 C C . MET A 1 278 ? -23 5.129 4.551 1 83.88 278 MET A C 1
ATOM 2191 O O . MET A 1 278 ? -23.891 5.004 5.383 1 83.88 278 MET A O 1
ATOM 2195 N N . LEU A 1 279 ? -22.672 6.238 4.023 1 87.94 279 LEU A N 1
ATOM 2196 C CA . LEU A 1 279 ? -23.438 7.441 4.312 1 87.94 279 LEU A CA 1
ATOM 2197 C C . LEU A 1 279 ? -24.875 7.312 3.801 1 87.94 279 LEU A C 1
ATOM 2199 O O . LEU A 1 279 ? -25.812 7.766 4.457 1 87.94 279 LEU A O 1
ATOM 2203 N N . ASP A 1 280 ? -25 6.719 2.629 1 85.25 280 ASP A N 1
ATOM 2204 C CA . ASP A 1 280 ? -26.344 6.453 2.105 1 85.25 280 ASP A CA 1
ATOM 2205 C C . ASP A 1 280 ? -27.141 5.566 3.057 1 85.25 280 ASP A C 1
ATOM 2207 O O . ASP A 1 280 ? -28.297 5.852 3.361 1 85.25 280 ASP A O 1
ATOM 2211 N N . ASP A 1 281 ? -26.5 4.586 3.551 1 82.81 281 ASP A N 1
ATOM 2212 C CA . ASP A 1 281 ? -27.141 3.688 4.508 1 82.81 281 ASP A CA 1
ATOM 2213 C C . ASP A 1 281 ? -27.484 4.418 5.801 1 82.81 281 ASP A C 1
ATOM 2215 O O . ASP A 1 281 ? -28.562 4.227 6.363 1 82.81 281 ASP A O 1
ATOM 2219 N N . TRP A 1 282 ? -26.516 5.18 6.262 1 84.44 282 TRP A N 1
ATOM 2220 C CA . TRP A 1 282 ? -26.703 5.961 7.477 1 84.44 282 TRP A CA 1
ATOM 2221 C C . TRP A 1 282 ? -27.922 6.871 7.348 1 84.44 282 TRP A C 1
ATOM 2223 O O . TRP A 1 282 ? -28.75 6.941 8.258 1 84.44 282 TRP A O 1
ATOM 2233 N N . ASN A 1 283 ? -28.047 7.547 6.27 1 88.62 283 ASN A N 1
ATOM 2234 C CA . ASN A 1 283 ? -29.172 8.453 6.027 1 88.62 283 ASN A CA 1
ATOM 2235 C C . ASN A 1 283 ? -30.5 7.707 5.957 1 88.62 283 ASN A C 1
ATOM 2237 O O . ASN A 1 283 ? -31.516 8.195 6.453 1 88.62 283 ASN A O 1
ATOM 2241 N N . GLU A 1 284 ? -30.438 6.523 5.406 1 85.12 284 GLU A N 1
ATOM 2242 C CA . GLU A 1 284 ? -31.641 5.703 5.316 1 85.12 284 GLU A CA 1
ATOM 2243 C C . GLU A 1 284 ? -32.062 5.195 6.691 1 85.12 284 GLU A C 1
ATOM 2245 O O . GLU A 1 284 ? -33.25 5.094 6.98 1 85.12 284 GLU A O 1
ATOM 2250 N N . GLU A 1 285 ? -31.125 4.895 7.449 1 83.12 285 GLU A N 1
ATOM 2251 C CA . GLU A 1 285 ? -31.391 4.324 8.766 1 83.12 285 GLU A CA 1
ATOM 2252 C C . GLU A 1 285 ? -31.797 5.402 9.766 1 83.12 285 GLU A C 1
ATOM 2254 O O . GLU A 1 285 ? -32.344 5.098 10.836 1 83.12 285 GLU A O 1
ATOM 2259 N N . HIS A 1 286 ? -31.531 6.562 9.406 1 81.88 286 HIS A N 1
ATOM 2260 C CA . HIS A 1 286 ? -31.859 7.668 10.297 1 81.88 286 HIS A CA 1
ATOM 2261 C C . HIS A 1 286 ? -32.781 8.68 9.602 1 81.88 286 HIS A C 1
ATOM 2263 O O . HIS A 1 286 ? -32.438 9.859 9.5 1 81.88 286 HIS A O 1
ATOM 2269 N N . PRO A 1 287 ? -33.969 8.211 9.32 1 73.81 287 PRO A N 1
ATOM 2270 C CA . PRO A 1 287 ? -34.844 9.062 8.516 1 73.81 287 PRO A CA 1
ATOM 2271 C C . PRO A 1 287 ? -35.344 10.281 9.289 1 73.81 287 PRO A C 1
ATOM 2273 O O . PRO A 1 287 ? -35.688 11.297 8.68 1 73.81 287 PRO A O 1
ATOM 2276 N N . ALA A 1 288 ? -35.312 10.094 10.477 1 68.81 288 ALA A N 1
ATOM 2277 C CA . ALA A 1 288 ? -35.844 11.188 11.297 1 68.81 288 ALA A CA 1
ATOM 2278 C C . ALA A 1 288 ? -34.844 12.344 11.344 1 68.81 288 ALA A C 1
ATOM 2280 O O . ALA A 1 288 ? -35.188 13.461 11.734 1 68.81 288 ALA A O 1
ATOM 2281 N N . ARG A 1 289 ? -33.75 12.039 10.891 1 70.12 289 ARG A N 1
ATOM 2282 C CA . ARG A 1 289 ? -32.688 13.047 10.891 1 70.12 289 ARG A CA 1
ATOM 2283 C C . ARG A 1 289 ? -32.469 13.602 9.492 1 70.12 289 ARG A C 1
ATOM 2285 O O . ARG A 1 289 ? -32.75 12.938 8.5 1 70.12 289 ARG A O 1
ATOM 2292 N N . GLN A 1 290 ? -32.188 14.891 9.539 1 75.31 290 GLN A N 1
ATOM 2293 C CA . GLN A 1 290 ? -31.75 15.445 8.258 1 75.31 290 GLN A CA 1
ATOM 2294 C C . GLN A 1 290 ? -30.578 14.648 7.684 1 75.31 290 GLN A C 1
ATOM 2296 O O . GLN A 1 290 ? -29.688 14.242 8.422 1 75.31 290 GLN A O 1
ATOM 2301 N N . ASP A 1 291 ? -30.609 14.422 6.434 1 84.5 291 ASP A N 1
ATOM 2302 C CA . ASP A 1 291 ? -29.562 13.688 5.734 1 84.5 291 ASP A CA 1
ATOM 2303 C C . ASP A 1 291 ? -28.203 14.383 5.879 1 84.5 291 ASP A C 1
ATOM 2305 O O . ASP A 1 291 ? -28.125 15.609 5.859 1 84.5 291 ASP A O 1
ATOM 2309 N N . VAL A 1 292 ? -27.266 13.617 6.078 1 89.25 292 VAL A N 1
ATOM 2310 C CA . VAL A 1 292 ? -25.891 14.109 6.023 1 89.25 292 VAL A CA 1
ATOM 2311 C C . VAL A 1 292 ? -25.438 14.203 4.57 1 89.25 292 VAL A C 1
ATOM 2313 O O . VAL A 1 292 ? -25.547 13.234 3.814 1 89.25 292 VAL A O 1
ATOM 2316 N N . GLU A 1 293 ? -25.016 15.359 4.164 1 90.06 293 GLU A N 1
ATOM 2317 C CA . GLU A 1 293 ? -24.531 15.586 2.807 1 90.06 293 GLU A CA 1
ATOM 2318 C C . GLU A 1 293 ? -23.031 15.398 2.715 1 90.06 293 GLU A C 1
ATOM 2320 O O . GLU A 1 293 ? -22.281 15.883 3.576 1 90.06 293 GLU A O 1
ATOM 2325 N N . LEU A 1 294 ? -22.609 14.672 1.685 1 92.12 294 LEU A N 1
ATOM 2326 C CA . LEU A 1 294 ? -21.188 14.516 1.392 1 92.12 294 LEU A CA 1
ATOM 2327 C C . LEU A 1 294 ? -20.766 15.398 0.219 1 92.12 294 LEU A C 1
ATOM 2329 O O . LEU A 1 294 ? -21.359 15.32 -0.861 1 92.12 294 LEU A O 1
ATOM 2333 N N . ILE A 1 295 ? -19.844 16.234 0.467 1 91.56 295 ILE A N 1
ATOM 2334 C CA . ILE A 1 295 ? -19.281 17.094 -0.574 1 91.56 295 ILE A CA 1
ATOM 2335 C C . ILE A 1 295 ? -17.828 16.703 -0.838 1 91.56 295 ILE A C 1
ATOM 2337 O O . ILE A 1 295 ? -16.984 16.812 0.047 1 91.56 295 ILE A O 1
ATOM 2341 N N . LYS A 1 296 ? -17.578 16.297 -2.031 1 93.38 296 LYS A N 1
ATOM 2342 C CA . LYS A 1 296 ? -16.219 15.883 -2.41 1 93.38 296 LYS A CA 1
ATOM 2343 C C . LYS A 1 296 ? -15.523 16.969 -3.209 1 93.38 296 LYS A C 1
ATOM 2345 O O . LYS A 1 296 ? -16 17.391 -4.266 1 93.38 296 LYS A O 1
ATOM 2350 N N . VAL A 1 297 ? -14.43 17.453 -2.674 1 93.69 297 VAL A N 1
ATOM 2351 C CA . VAL A 1 297 ? -13.586 18.391 -3.402 1 93.69 297 VAL A CA 1
ATOM 2352 C C . VAL A 1 297 ? -12.461 17.641 -4.105 1 93.69 297 VAL A C 1
ATOM 2354 O O . VAL A 1 297 ? -11.555 17.109 -3.453 1 93.69 297 VAL A O 1
ATOM 2357 N N . GLN A 1 298 ? -12.531 17.578 -5.375 1 92.56 298 GLN A N 1
ATOM 2358 C CA . GLN A 1 298 ? -11.531 16.906 -6.195 1 92.56 298 GLN A CA 1
ATOM 2359 C C . GLN A 1 298 ? -10.648 17.922 -6.93 1 92.56 298 GLN A C 1
ATOM 2361 O O . GLN A 1 298 ? -11.125 18.984 -7.328 1 92.56 298 GLN A O 1
ATOM 2366 N N . PHE A 1 299 ? -9.469 17.578 -7.102 1 95.94 299 PHE A N 1
ATOM 2367 C CA . PHE A 1 299 ? -8.508 18.469 -7.734 1 95.94 299 PHE A CA 1
ATOM 2368 C C . PHE A 1 299 ? -8.133 17.969 -9.125 1 95.94 299 PHE A C 1
ATOM 2370 O O . PHE A 1 299 ? -7.566 16.891 -9.266 1 95.94 299 PHE A O 1
ATOM 2377 N N . ASP A 1 300 ? -8.375 18.734 -10.117 1 95.44 300 ASP A N 1
ATOM 2378 C CA . ASP A 1 300 ? -8.078 18.359 -11.492 1 95.44 300 ASP A CA 1
ATOM 2379 C C . ASP A 1 300 ? -6.648 18.75 -11.867 1 95.44 300 ASP A C 1
ATOM 2381 O O . ASP A 1 300 ? -6.41 19.828 -12.414 1 95.44 300 ASP A O 1
ATOM 2385 N N . ILE A 1 301 ? -5.809 17.875 -11.711 1 96.94 301 ILE A N 1
ATOM 2386 C CA . ILE A 1 301 ? -4.402 18.141 -12 1 96.94 301 ILE A CA 1
ATOM 2387 C C . ILE A 1 301 ? -4.152 17.969 -13.5 1 96.94 301 ILE A C 1
ATOM 2389 O O . ILE A 1 301 ? -4.461 16.922 -14.078 1 96.94 301 ILE A O 1
ATOM 2393 N N . PRO A 1 302 ? -3.545 18.953 -14.102 1 96.81 302 PRO A N 1
ATOM 2394 C CA . PRO A 1 302 ? -3.213 18.828 -15.523 1 96.81 302 PRO A CA 1
ATOM 2395 C C . PRO A 1 302 ? -2.293 17.641 -15.812 1 96.81 302 PRO A C 1
ATOM 2397 O O . PRO A 1 302 ? -1.397 17.344 -15.016 1 96.81 302 PRO A O 1
ATOM 2400 N N . LYS A 1 303 ? -2.479 17.078 -16.969 1 94.69 303 LYS A N 1
ATOM 2401 C CA . LYS A 1 303 ? -1.768 15.852 -17.344 1 94.69 303 LYS A CA 1
ATOM 2402 C C . LYS A 1 303 ? -0.258 16.078 -17.344 1 94.69 303 LYS A C 1
ATOM 2404 O O . LYS A 1 303 ? 0.502 15.203 -16.922 1 94.69 303 LYS A O 1
ATOM 2409 N N . ASP A 1 304 ? 0.182 17.203 -17.75 1 95.75 304 ASP A N 1
ATOM 2410 C CA . ASP A 1 304 ? 1.609 17.469 -17.891 1 95.75 304 ASP A CA 1
ATOM 2411 C C . ASP A 1 304 ? 2.264 17.672 -16.531 1 95.75 304 ASP A C 1
ATOM 2413 O O . ASP A 1 304 ? 3.49 17.672 -16.422 1 95.75 304 ASP A O 1
ATOM 2417 N N . TRP A 1 305 ? 1.413 17.828 -15.438 1 96.56 305 TRP A N 1
ATOM 2418 C CA . TRP A 1 305 ? 1.946 18 -14.094 1 96.56 305 TRP A CA 1
ATOM 2419 C C . TRP A 1 305 ? 2.1 16.672 -13.383 1 96.56 305 TRP A C 1
ATOM 2421 O O . TRP A 1 305 ? 2.814 16.562 -12.383 1 96.56 305 TRP A O 1
ATOM 2431 N N . LEU A 1 306 ? 1.463 15.617 -13.891 1 94.62 306 LEU A N 1
ATOM 2432 C CA . LEU A 1 306 ? 1.271 14.359 -13.172 1 94.62 306 LEU A CA 1
ATOM 2433 C C . LEU A 1 306 ? 2.605 13.664 -12.938 1 94.62 306 LEU A C 1
ATOM 2435 O O . LEU A 1 306 ? 2.85 13.133 -11.852 1 94.62 306 LEU A O 1
ATOM 2439 N N . PRO A 1 307 ? 3.596 13.727 -13.859 1 92 307 PRO A N 1
ATOM 2440 C CA . PRO A 1 307 ? 4.859 13.023 -13.633 1 92 307 PRO A CA 1
ATOM 2441 C C . PRO A 1 307 ? 5.633 13.562 -12.43 1 92 307 PRO A C 1
ATOM 2443 O O . PRO A 1 307 ? 6.438 12.844 -11.836 1 92 307 PRO A O 1
ATOM 2446 N N . THR A 1 308 ? 5.336 14.828 -12.031 1 93.25 308 THR A N 1
ATOM 2447 C CA . THR A 1 308 ? 6.07 15.422 -10.922 1 93.25 308 THR A CA 1
ATOM 2448 C C . THR A 1 308 ? 5.117 15.867 -9.82 1 93.25 308 THR A C 1
ATOM 2450 O O . THR A 1 308 ? 5.477 16.688 -8.969 1 93.25 308 THR A O 1
ATOM 2453 N N . ALA A 1 309 ? 3.914 15.383 -9.875 1 94.44 309 ALA A N 1
ATOM 2454 C CA . ALA A 1 309 ? 2.869 15.859 -8.969 1 94.44 309 ALA A CA 1
ATOM 2455 C C . ALA A 1 309 ? 3.182 15.492 -7.523 1 94.44 309 ALA A C 1
ATOM 2457 O O . ALA A 1 309 ? 2.654 16.109 -6.594 1 94.44 309 ALA A O 1
ATOM 2458 N N . LEU A 1 310 ? 4.078 14.508 -7.344 1 93.44 310 LEU A N 1
ATOM 2459 C CA . LEU A 1 310 ? 4.383 14.07 -5.984 1 93.44 310 LEU A CA 1
ATOM 2460 C C . LEU A 1 310 ? 5.82 14.422 -5.609 1 93.44 310 LEU A C 1
ATOM 2462 O O . LEU A 1 310 ? 6.391 13.82 -4.695 1 93.44 310 LEU A O 1
ATOM 2466 N N . ASP A 1 311 ? 6.367 15.406 -6.324 1 94.62 311 ASP A N 1
ATOM 2467 C CA . ASP A 1 311 ? 7.691 15.922 -5.988 1 94.62 311 ASP A CA 1
ATOM 2468 C C . ASP A 1 311 ? 7.625 16.875 -4.801 1 94.62 311 ASP A C 1
ATOM 2470 O O . ASP A 1 311 ? 6.656 17.625 -4.652 1 94.62 311 ASP A O 1
ATOM 2474 N N . TRP A 1 312 ? 8.719 16.906 -4.066 1 96.38 312 TRP A N 1
ATOM 2475 C CA . TRP A 1 312 ? 8.812 17.781 -2.912 1 96.38 312 TRP A CA 1
ATOM 2476 C C . TRP A 1 312 ? 9.477 19.109 -3.299 1 96.38 312 TRP A C 1
ATOM 2478 O O . TRP A 1 312 ? 9.805 19.922 -2.432 1 96.38 312 TRP A O 1
ATOM 2488 N N . SER A 1 313 ? 9.602 19.312 -4.59 1 96.88 313 SER A N 1
ATOM 2489 C CA . SER A 1 313 ? 10.195 20.578 -5.031 1 96.88 313 SER A CA 1
ATOM 2490 C C . SER A 1 313 ? 9.281 21.75 -4.734 1 96.88 313 SER A C 1
ATOM 2492 O O . SER A 1 313 ? 8.055 21.625 -4.762 1 96.88 313 SER A O 1
ATOM 2494 N N . ARG A 1 314 ? 9.875 22.859 -4.488 1 96.62 314 ARG A N 1
ATOM 2495 C CA . ARG A 1 314 ? 9.125 24.062 -4.156 1 96.62 314 ARG A CA 1
ATOM 2496 C C . ARG A 1 314 ? 8.172 24.453 -5.289 1 96.62 314 ARG A C 1
ATOM 2498 O O . ARG A 1 314 ? 7.016 24.797 -5.043 1 96.62 314 ARG A O 1
ATOM 2505 N N . SER A 1 315 ? 8.664 24.375 -6.473 1 96.62 315 SER A N 1
ATOM 2506 C CA . SER A 1 315 ? 7.82 24.75 -7.605 1 96.62 315 SER A CA 1
ATOM 2507 C C . SER A 1 315 ? 6.586 23.859 -7.695 1 96.62 315 SER A C 1
ATOM 2509 O O . SER A 1 315 ? 5.492 24.328 -8.008 1 96.62 315 SER A O 1
ATOM 2511 N N . ASN A 1 316 ? 6.746 22.594 -7.465 1 97.38 316 ASN A N 1
ATOM 2512 C CA . ASN A 1 316 ? 5.594 21.703 -7.48 1 97.38 316 ASN A CA 1
ATOM 2513 C C . ASN A 1 316 ? 4.613 22.031 -6.355 1 97.38 316 ASN A C 1
ATOM 2515 O O . ASN A 1 316 ? 3.404 22.094 -6.578 1 97.38 316 ASN A O 1
ATOM 2519 N N . LEU A 1 317 ? 5.141 22.25 -5.133 1 97.69 317 LEU A N 1
ATOM 2520 C CA . LEU A 1 317 ? 4.266 22.562 -4.008 1 97.69 317 LEU A CA 1
ATOM 2521 C C . LEU A 1 317 ? 3.51 23.875 -4.254 1 97.69 317 LEU A C 1
ATOM 2523 O O . LEU A 1 317 ? 2.33 23.984 -3.91 1 97.69 317 LEU A O 1
ATOM 2527 N N . GLU A 1 318 ? 4.176 24.781 -4.887 1 97.81 318 GLU A N 1
ATOM 2528 C CA . GLU A 1 318 ? 3.549 26.062 -5.195 1 97.81 318 GLU A CA 1
ATOM 2529 C C . GLU A 1 318 ? 2.436 25.891 -6.227 1 97.81 318 GLU A C 1
ATOM 2531 O O . GLU A 1 318 ? 1.343 26.438 -6.059 1 97.81 318 GLU A O 1
ATOM 2536 N N . ARG A 1 319 ? 2.686 25.188 -7.27 1 97.88 319 ARG A N 1
ATOM 2537 C CA . ARG A 1 319 ? 1.657 25.047 -8.297 1 97.88 319 ARG A CA 1
ATOM 2538 C C . ARG A 1 319 ? 0.478 24.234 -7.773 1 97.88 319 ARG A C 1
ATOM 2540 O O . ARG A 1 319 ? -0.674 24.516 -8.109 1 97.88 319 ARG A O 1
ATOM 2547 N N . MET A 1 320 ? 0.751 23.219 -6.977 1 97.94 320 MET A N 1
ATOM 2548 C CA . MET A 1 320 ? -0.334 22.453 -6.371 1 97.94 320 MET A CA 1
ATOM 2549 C C . MET A 1 320 ? -1.146 23.328 -5.418 1 97.94 320 MET A C 1
ATOM 2551 O O . MET A 1 320 ? -2.373 23.219 -5.359 1 97.94 320 MET A O 1
ATOM 2555 N N . PHE A 1 321 ? -0.431 24.203 -4.664 1 98.44 321 PHE A N 1
ATOM 2556 C CA . PHE A 1 321 ? -1.117 25.125 -3.783 1 98.44 321 PHE A CA 1
ATOM 2557 C C . PHE A 1 321 ? -2.062 26.031 -4.574 1 98.44 321 PHE A C 1
ATOM 2559 O O . PHE A 1 321 ? -3.225 26.203 -4.199 1 98.44 321 PHE A O 1
ATOM 2566 N N . GLU A 1 322 ? -1.581 26.531 -5.617 1 98.62 322 GLU A N 1
ATOM 2567 C CA . GLU A 1 322 ? -2.381 27.422 -6.445 1 98.62 322 GLU A CA 1
ATOM 2568 C C . GLU A 1 322 ? -3.59 26.703 -7.035 1 98.62 322 GLU A C 1
ATOM 2570 O O . GLU A 1 322 ? -4.695 27.25 -7.055 1 98.62 322 GLU A O 1
ATOM 2575 N N . LEU A 1 323 ? -3.369 25.547 -7.531 1 98.44 323 LEU A N 1
ATOM 2576 C CA . LEU A 1 323 ? -4.48 24.734 -8.031 1 98.44 323 LEU A CA 1
ATOM 2577 C C . LEU A 1 323 ? -5.508 24.484 -6.938 1 98.44 323 LEU A C 1
ATOM 2579 O O . LEU A 1 323 ? -6.715 24.594 -7.172 1 98.44 323 LEU A O 1
ATOM 2583 N N . GLY A 1 324 ? -5.035 24.125 -5.73 1 98.38 324 GLY A N 1
ATOM 2584 C CA . GLY A 1 324 ? -5.93 23.938 -4.602 1 98.38 324 GLY A CA 1
ATOM 2585 C C . GLY A 1 324 ? -6.738 25.188 -4.273 1 98.38 324 GLY A C 1
ATOM 2586 O O . GLY A 1 324 ? -7.945 25.109 -4.043 1 98.38 324 GLY A O 1
ATOM 2587 N N . TYR A 1 325 ? -6.035 26.297 -4.281 1 98.56 325 TYR A N 1
ATOM 2588 C CA . TYR A 1 325 ? -6.68 27.562 -3.961 1 98.56 325 TYR A CA 1
ATOM 2589 C C . TYR A 1 325 ? -7.773 27.891 -4.969 1 98.56 325 TYR A C 1
ATOM 2591 O O . TYR A 1 325 ? -8.898 28.234 -4.59 1 98.56 325 TYR A O 1
ATOM 2599 N N . GLU A 1 326 ? -7.457 27.719 -6.219 1 98.25 326 GLU A N 1
ATOM 2600 C CA . GLU A 1 326 ? -8.43 28 -7.273 1 98.25 326 GLU A CA 1
ATOM 2601 C C . GLU A 1 326 ? -9.609 27.031 -7.211 1 98.25 326 GLU A C 1
ATOM 2603 O O . GLU A 1 326 ? -10.758 27.422 -7.426 1 98.25 326 GLU A O 1
ATOM 2608 N N . THR A 1 327 ? -9.328 25.812 -6.957 1 97.06 327 THR A N 1
ATOM 2609 C CA . THR A 1 327 ? -10.383 24.812 -6.809 1 97.06 327 THR A CA 1
ATOM 2610 C C . THR A 1 327 ? -11.305 25.172 -5.645 1 97.06 327 THR A C 1
ATOM 2612 O O . THR A 1 327 ? -12.523 25.094 -5.766 1 97.06 327 THR A O 1
ATOM 2615 N N . GLY A 1 328 ? -10.688 25.562 -4.496 1 96.12 328 GLY A N 1
ATOM 2616 C CA . GLY A 1 328 ? -11.477 25.984 -3.348 1 96.12 328 GLY A CA 1
ATOM 2617 C C . GLY A 1 328 ? -12.352 27.188 -3.635 1 96.12 328 GLY A C 1
ATOM 2618 O O . GLY A 1 328 ? -13.516 27.219 -3.242 1 96.12 328 GLY A O 1
ATOM 2619 N N . LYS A 1 329 ? -11.828 28.109 -4.348 1 95.38 329 LYS A N 1
ATOM 2620 C CA . LYS A 1 329 ? -12.586 29.312 -4.707 1 95.38 329 LYS A CA 1
ATOM 2621 C C . LYS A 1 329 ? -13.805 28.953 -5.555 1 95.38 329 LYS A C 1
ATOM 2623 O O . LYS A 1 329 ? -14.906 29.453 -5.316 1 95.38 329 LYS A O 1
ATOM 2628 N N . LYS A 1 330 ? -13.555 28.125 -6.527 1 93 330 LYS A N 1
ATOM 2629 C CA . LYS A 1 330 ? -14.641 27.703 -7.402 1 93 330 LYS A CA 1
ATOM 2630 C C . LYS A 1 330 ? -15.734 26.984 -6.613 1 93 330 LYS A C 1
ATOM 2632 O O . LYS A 1 330 ? -16.922 27.203 -6.832 1 93 330 LYS A O 1
ATOM 2637 N N . PHE A 1 331 ? -15.258 26.172 -5.781 1 90 331 PHE A N 1
ATOM 2638 C CA . PHE A 1 331 ? -16.203 25.391 -4.992 1 90 331 PHE A CA 1
ATOM 2639 C C . PHE A 1 331 ? -17.031 26.297 -4.094 1 90 331 PHE A C 1
ATOM 2641 O O . PHE A 1 331 ? -18.25 26.109 -3.988 1 90 331 PHE A O 1
ATOM 2648 N N . VAL A 1 332 ? -16.438 27.203 -3.389 1 90.31 332 VAL A N 1
ATOM 2649 C CA . VAL A 1 332 ? -17.125 28.125 -2.494 1 90.31 332 VAL A CA 1
ATOM 2650 C C . VAL A 1 332 ? -18.125 28.984 -3.291 1 90.31 332 VAL A C 1
ATOM 2652 O O . VAL A 1 332 ? -19.234 29.234 -2.836 1 90.31 332 VAL A O 1
ATOM 2655 N N . ALA A 1 333 ? -17.75 29.406 -4.426 1 87.88 333 ALA A N 1
ATOM 2656 C CA . ALA A 1 333 ? -18.625 30.203 -5.277 1 87.88 333 ALA A CA 1
ATOM 2657 C C . ALA A 1 333 ? -19.875 29.422 -5.691 1 87.88 333 ALA A C 1
ATOM 2659 O O . ALA A 1 333 ? -20.969 29.969 -5.738 1 87.88 333 ALA A O 1
ATOM 2660 N N . GLU A 1 334 ? -19.625 28.156 -5.988 1 84.56 334 GLU A N 1
ATOM 2661 C CA . GLU A 1 334 ? -20.719 27.312 -6.465 1 84.56 334 GLU A CA 1
ATOM 2662 C C . GLU A 1 334 ? -21.609 26.859 -5.312 1 84.56 334 GLU A C 1
ATOM 2664 O O . GLU A 1 334 ? -22.828 26.859 -5.43 1 84.56 334 GLU A O 1
ATOM 2669 N N . LYS A 1 335 ? -20.969 26.391 -4.262 1 75.81 335 LYS A N 1
ATOM 2670 C CA . LYS A 1 335 ? -21.703 25.766 -3.178 1 75.81 335 LYS A CA 1
ATOM 2671 C C . LYS A 1 335 ? -21.906 26.719 -2.012 1 75.81 335 LYS A C 1
ATOM 2673 O O . LYS A 1 335 ? -22.688 26.438 -1.094 1 75.81 335 LYS A O 1
ATOM 2678 N N . GLY A 1 336 ? -21.172 27.781 -1.87 1 62.03 336 GLY A N 1
ATOM 2679 C CA . GLY A 1 336 ? -21.078 28.688 -0.743 1 62.03 336 GLY A CA 1
ATOM 2680 C C . GLY A 1 336 ? -22.422 28.969 -0.091 1 62.03 336 GLY A C 1
ATOM 2681 O O . GLY A 1 336 ? -22.516 29.062 1.135 1 62.03 336 GLY A O 1
ATOM 2682 N N . VAL A 1 337 ? -23.406 29.016 -0.825 1 50.56 337 VAL A N 1
ATOM 2683 C CA . VAL A 1 337 ? -24.703 29.328 -0.236 1 50.56 337 VAL A CA 1
ATOM 2684 C C . VAL A 1 337 ? -25.141 28.188 0.678 1 50.56 337 VAL A C 1
ATOM 2686 O O . VAL A 1 337 ? -25.719 28.406 1.742 1 50.56 337 VAL A O 1
ATOM 2689 N N . ARG A 1 338 ? -24.859 26.953 0.349 1 52.56 338 ARG A N 1
ATOM 2690 C CA . ARG A 1 338 ? -25.312 25.766 1.064 1 52.56 338 ARG A CA 1
ATOM 2691 C C . ARG A 1 338 ? -24.422 25.469 2.266 1 52.56 338 ARG A C 1
ATOM 2693 O O . ARG A 1 338 ? -24.875 24.875 3.246 1 52.56 338 ARG A O 1
ATOM 2700 N N . LEU A 1 339 ? -23.297 25.688 2.166 1 56.19 339 LEU A N 1
ATOM 2701 C CA . LEU A 1 339 ? -22.375 25.359 3.252 1 56.19 339 LEU A CA 1
ATOM 2702 C C . LEU A 1 339 ? -22.547 26.312 4.426 1 56.19 339 LEU A C 1
ATOM 2704 O O . LEU A 1 339 ? -21.875 26.188 5.441 1 56.19 339 LEU A O 1
ATOM 2708 N N . GLY A 1 340 ? -24.016 27.031 4.496 1 48.38 340 GLY A N 1
ATOM 2709 C CA . GLY A 1 340 ? -24.312 27.953 5.574 1 48.38 340 GLY A CA 1
ATOM 2710 C C . GLY A 1 340 ? -23.969 29.391 5.23 1 48.38 340 GLY A C 1
ATOM 2711 O O . GLY A 1 340 ? -23.891 30.25 6.117 1 48.38 340 GLY A O 1
ATOM 2712 N N . ALA A 1 341 ? -23.562 29.969 4.203 1 45.16 341 ALA A N 1
ATOM 2713 C CA . ALA A 1 341 ? -23.656 31.406 4.473 1 45.16 341 ALA A CA 1
ATOM 2714 C C . ALA A 1 341 ? -25.109 31.844 4.555 1 45.16 341 ALA A C 1
ATOM 2716 O O . ALA A 1 341 ? -25.516 32.531 5.512 1 45.16 341 ALA A O 1
ATOM 2717 N N . THR A 1 342 ? -26.078 32.75 4.055 1 36.44 342 THR A N 1
ATOM 2718 C CA . THR A 1 342 ? -27.484 33.062 4.234 1 36.44 342 THR A CA 1
ATOM 2719 C C . THR A 1 342 ? -28.359 32.125 3.4 1 36.44 342 THR A C 1
ATOM 2721 O O . THR A 1 342 ? -28.5 32.312 2.189 1 36.44 342 THR A O 1
ATOM 2724 N N . LEU A 1 343 ? -28.281 30.891 3.268 1 34.72 343 LEU A N 1
ATOM 2725 C CA . LEU A 1 343 ? -29.109 30.312 2.215 1 34.72 343 LEU A CA 1
ATOM 2726 C C . LEU A 1 343 ? -30.562 30.234 2.656 1 34.72 343 LEU A C 1
ATOM 2728 O O . LEU A 1 343 ? -30.859 29.812 3.779 1 34.72 343 LEU A O 1
ATOM 2732 N N . PRO A 1 344 ? -31.453 30.844 1.958 1 32.75 344 PRO A N 1
ATOM 2733 C CA . PRO A 1 344 ? -32.875 30.594 2.18 1 32.75 344 PRO A CA 1
ATOM 2734 C C . PRO A 1 344 ? -33.25 29.125 1.996 1 32.75 344 PRO A C 1
ATOM 2736 O O . PRO A 1 344 ? -32.562 28.375 1.298 1 32.75 344 PRO A O 1
ATOM 2739 N N . PRO A 1 345 ? -34.25 28.609 2.709 1 31.95 345 PRO A N 1
ATOM 2740 C CA . PRO A 1 345 ? -34.688 27.219 2.707 1 31.95 345 PRO A CA 1
ATOM 2741 C C . PRO A 1 345 ? -35.031 26.719 1.308 1 31.95 345 PRO A C 1
ATOM 2743 O O . PRO A 1 345 ? -35.719 27.391 0.547 1 31.95 345 PRO A O 1
ATOM 2746 N N . LYS A 1 346 ? -34.219 25.953 0.66 1 32.56 346 LYS A N 1
ATOM 2747 C CA . LYS A 1 346 ? -34.656 25.469 -0.646 1 32.56 346 LYS A CA 1
ATOM 2748 C C . LYS A 1 346 ? -36 24.766 -0.544 1 32.56 346 LYS A C 1
ATOM 2750 O O . LYS A 1 346 ? -36.219 23.984 0.384 1 32.56 346 LYS A O 1
ATOM 2755 N N . PRO A 1 347 ? -36.906 25.016 -1.364 1 32 347 PRO A N 1
ATOM 2756 C CA . PRO A 1 347 ? -38.188 24.266 -1.392 1 32 347 PRO A CA 1
ATOM 2757 C C . PRO A 1 347 ? -37.969 22.781 -1.702 1 32 347 PRO A C 1
ATOM 2759 O O . PRO A 1 347 ? -37 22.406 -2.365 1 32 347 PRO A O 1
ATOM 2762 N N . THR A 1 348 ? -38.375 21.844 -0.873 1 31.58 348 THR A N 1
ATOM 2763 C CA . THR A 1 348 ? -38.406 20.391 -0.978 1 31.58 348 THR A CA 1
ATOM 2764 C C . THR A 1 348 ? -38.781 19.953 -2.395 1 31.58 348 THR A C 1
ATOM 2766 O O . THR A 1 348 ? -39.875 20.234 -2.871 1 31.58 348 THR A O 1
ATOM 2769 N N . PRO A 1 349 ? -37.75 19.844 -3.281 1 31.33 349 PRO A N 1
ATOM 2770 C CA . PRO A 1 349 ? -38.344 19.391 -4.547 1 31.33 349 PRO A CA 1
ATOM 2771 C C . PRO A 1 349 ? -39.156 18.094 -4.402 1 31.33 349 PRO A C 1
ATOM 2773 O O . PRO A 1 349 ? -38.844 17.281 -3.523 1 31.33 349 PRO A O 1
ATOM 2776 N N . ALA A 1 350 ? -40.312 18.062 -4.773 1 27.77 350 ALA A N 1
ATOM 2777 C CA . ALA A 1 350 ? -41.156 16.875 -4.875 1 27.77 350 ALA A CA 1
ATOM 2778 C C . ALA A 1 350 ? -40.375 15.703 -5.496 1 27.77 350 ALA A C 1
ATOM 2780 O O . ALA A 1 350 ? -39.594 15.898 -6.43 1 27.77 350 ALA A O 1
ATOM 2781 N N . ARG A 1 351 ? -40.156 14.508 -4.773 1 30.89 351 ARG A N 1
ATOM 2782 C CA . ARG A 1 351 ? -39.594 13.195 -5.066 1 30.89 351 ARG A CA 1
ATOM 2783 C C . ARG A 1 351 ? -39.969 12.742 -6.477 1 30.89 351 ARG A C 1
ATOM 2785 O O . ARG A 1 351 ? -41.031 12.148 -6.684 1 30.89 351 ARG A O 1
ATOM 2792 N N . GLY A 1 352 ? -39.875 13.562 -7.48 1 28.84 352 GLY A N 1
ATOM 2793 C CA . GLY A 1 352 ? -40.156 12.734 -8.648 1 28.84 352 GLY A CA 1
ATOM 2794 C C . GLY A 1 352 ? -39.125 11.633 -8.836 1 28.84 352 GLY A C 1
ATOM 2795 O O . GLY A 1 352 ? -37.969 11.797 -8.492 1 28.84 352 GLY A O 1
ATOM 2796 N N . ARG A 1 353 ? -39.406 10.297 -8.883 1 27.83 353 ARG A N 1
ATOM 2797 C CA . ARG A 1 353 ? -38.844 8.969 -9.07 1 27.83 353 ARG A CA 1
ATOM 2798 C C . ARG A 1 353 ? -37.781 8.984 -10.188 1 27.83 353 ARG A C 1
ATOM 2800 O O . ARG A 1 353 ? -37.938 8.258 -11.172 1 27.83 353 ARG A O 1
ATOM 2807 N N . GLY A 1 354 ? -37.25 10.094 -10.531 1 27.16 354 GLY A N 1
ATOM 2808 C CA . GLY A 1 354 ? -36.375 9.789 -11.664 1 27.16 354 GLY A CA 1
ATOM 2809 C C . GLY A 1 354 ? -35.156 8.977 -11.281 1 27.16 354 GLY A C 1
ATOM 2810 O O . GLY A 1 354 ? -34.594 9.18 -10.203 1 27.16 354 GLY A O 1
ATOM 2811 N N . LYS A 1 355 ? -34.906 7.793 -11.93 1 28.97 355 LYS A N 1
ATOM 2812 C CA . LYS A 1 355 ? -33.844 6.785 -11.906 1 28.97 355 LYS A CA 1
ATOM 2813 C C . LYS A 1 355 ? -32.469 7.434 -11.922 1 28.97 355 LYS A C 1
ATOM 2815 O O . LYS A 1 355 ? -32.094 8.062 -12.906 1 28.97 355 LYS A O 1
ATOM 2820 N N . LYS A 1 356 ? -31.953 7.941 -10.844 1 29.94 356 LYS A N 1
ATOM 2821 C CA . LYS A 1 356 ? -30.547 8.352 -10.766 1 29.94 356 LYS A CA 1
ATOM 2822 C C . LYS A 1 356 ? -29.641 7.305 -11.391 1 29.94 356 LYS A C 1
ATOM 2824 O O . LYS A 1 356 ? -29.656 6.137 -11.008 1 29.94 356 LYS A O 1
ATOM 2829 N N . GLU A 1 357 ? -29.203 7.5 -12.578 1 27.23 357 GLU A N 1
ATOM 2830 C CA . GLU A 1 357 ? -28.125 6.73 -13.203 1 27.23 357 GLU A CA 1
ATOM 2831 C C . GLU A 1 357 ? -26.922 6.625 -12.281 1 27.23 357 GLU A C 1
ATOM 2833 O O . GLU A 1 357 ? -26.328 7.641 -11.914 1 27.23 357 GLU A O 1
ATOM 2838 N N . LYS A 1 358 ? -26.875 5.793 -11.273 1 31.23 358 LYS A N 1
ATOM 2839 C CA . LYS A 1 358 ? -25.781 5.457 -10.383 1 31.23 358 LYS A CA 1
ATOM 2840 C C . LYS A 1 358 ? -24.453 5.398 -11.141 1 31.23 358 LYS A C 1
ATOM 2842 O O . LYS A 1 358 ? -24.328 4.656 -12.117 1 31.23 358 LYS A O 1
ATOM 2847 N N . ASP A 1 359 ? -23.703 6.457 -11.133 1 31.05 359 ASP A N 1
ATOM 2848 C CA . ASP A 1 359 ? -22.297 6.559 -11.531 1 31.05 359 ASP A CA 1
ATOM 2849 C C . ASP A 1 359 ? -21.484 5.391 -10.977 1 31.05 359 ASP A C 1
ATOM 2851 O O . ASP A 1 359 ? -20.344 5.57 -10.531 1 31.05 359 ASP A O 1
ATOM 2855 N N . ASP A 1 360 ? -22.078 4.406 -10.602 1 33.56 360 ASP A N 1
ATOM 2856 C CA . ASP A 1 360 ? -21.391 3.189 -10.18 1 33.56 360 ASP A CA 1
ATOM 2857 C C . ASP A 1 360 ? -20.266 2.822 -11.156 1 33.56 360 ASP A C 1
ATOM 2859 O O . ASP A 1 360 ? -19.578 1.818 -10.969 1 33.56 360 ASP A O 1
ATOM 2863 N N . ASP A 1 361 ? -20.219 3.463 -12.297 1 33.41 361 ASP A N 1
ATOM 2864 C CA . ASP A 1 361 ? -19.219 3.141 -13.305 1 33.41 361 ASP A CA 1
ATOM 2865 C C . ASP A 1 361 ? -17.812 3.574 -12.852 1 33.41 361 ASP A C 1
ATOM 2867 O O . ASP A 1 361 ? -16.828 3.252 -13.5 1 33.41 361 ASP A O 1
ATOM 2871 N N . ALA A 1 362 ? -17.672 4.555 -11.961 1 33.75 362 ALA A N 1
ATOM 2872 C CA . ALA A 1 362 ? -16.375 5.176 -11.672 1 33.75 362 ALA A CA 1
ATOM 2873 C C . ALA A 1 362 ? -15.516 4.266 -10.797 1 33.75 362 ALA A C 1
ATOM 2875 O O . ALA A 1 362 ? -14.328 4.523 -10.602 1 33.75 362 ALA A O 1
ATOM 2876 N N . MET A 1 363 ? -16.156 3.625 -9.914 1 35.22 363 MET A N 1
ATOM 2877 C CA . MET A 1 363 ? -15.281 2.904 -8.992 1 35.22 363 MET A CA 1
ATOM 2878 C C . MET A 1 363 ? -14.461 1.853 -9.727 1 35.22 363 MET A C 1
ATOM 2880 O O . MET A 1 363 ? -13.281 1.654 -9.422 1 35.22 363 MET A O 1
ATOM 2884 N N . PHE A 1 364 ? -15.195 0.791 -10.453 1 37.56 364 PHE A N 1
ATOM 2885 C CA . PHE A 1 364 ? -14.523 -0.224 -11.25 1 37.56 364 PHE A CA 1
ATOM 2886 C C . PHE A 1 364 ? -14.492 0.179 -12.719 1 37.56 364 PHE A C 1
ATOM 2888 O O . PHE A 1 364 ? -15.539 0.273 -13.367 1 37.56 364 PHE A O 1
ATOM 2895 N N . GLY A 1 365 ? -13.773 1.088 -13.07 1 35.25 365 GLY A N 1
ATOM 2896 C CA . GLY A 1 365 ? -13.703 1.374 -14.5 1 35.25 365 GLY A CA 1
ATOM 2897 C C . GLY A 1 365 ? -14.039 0.175 -15.367 1 35.25 365 GLY A C 1
ATOM 2898 O O . GLY A 1 365 ? -14 -0.964 -14.898 1 35.25 365 GLY A O 1
ATOM 2899 N N . GLY A 1 366 ? -14.812 0.379 -16.453 1 37.25 366 GLY A N 1
ATOM 2900 C CA . GLY A 1 366 ? -15.18 -0.652 -17.406 1 37.25 366 GLY A CA 1
ATOM 2901 C C . GLY A 1 366 ? -14.031 -1.577 -17.75 1 37.25 366 GLY A C 1
ATOM 2902 O O . GLY A 1 366 ? -13 -1.13 -18.25 1 37.25 366 GLY A O 1
ATOM 2903 N N . ALA A 1 367 ? -13.953 -2.607 -16.984 1 41.75 367 ALA A N 1
ATOM 2904 C CA . ALA A 1 367 ? -12.969 -3.609 -17.375 1 41.75 367 ALA A CA 1
ATOM 2905 C C . ALA A 1 367 ? -13.25 -4.141 -18.781 1 41.75 367 ALA A C 1
ATOM 2907 O O . ALA A 1 367 ? -14.414 -4.328 -19.156 1 41.75 367 ALA A O 1
ATOM 2908 N N . THR A 1 368 ? -12.305 -3.955 -19.703 1 42.88 368 THR A N 1
ATOM 2909 C CA . THR A 1 368 ? -12.422 -4.641 -20.984 1 42.88 368 THR A CA 1
ATOM 2910 C C . THR A 1 368 ? -11.93 -6.078 -20.891 1 42.88 368 THR A C 1
ATOM 2912 O O . THR A 1 368 ? -10.844 -6.328 -20.359 1 42.88 368 THR A O 1
ATOM 2915 N N . ILE A 1 369 ? -12.812 -6.984 -21.047 1 39.62 369 ILE A N 1
ATOM 2916 C CA . ILE A 1 369 ? -12.391 -8.375 -21.203 1 39.62 369 ILE A CA 1
ATOM 2917 C C . ILE A 1 369 ? -11.836 -8.602 -22.609 1 39.62 369 ILE A C 1
ATOM 2919 O O . ILE A 1 369 ? -12.523 -8.344 -23.594 1 39.62 369 ILE A O 1
ATOM 2923 N N . GLY A 1 370 ? -10.633 -8.438 -22.938 1 39.28 370 GLY A N 1
ATOM 2924 C CA . GLY A 1 370 ? -10.094 -8.883 -24.203 1 39.28 370 GLY A CA 1
ATOM 2925 C C . GLY A 1 370 ? -9.438 -10.242 -24.141 1 39.28 370 GLY A C 1
ATOM 2926 O O . GLY A 1 370 ? -9.039 -10.695 -23.062 1 39.28 370 GLY A O 1
ATOM 2927 N N . MET B 1 1 ? -28.047 -23.188 -15.211 1 64.94 1 MET B N 1
ATOM 2928 C CA . MET B 1 1 ? -27.156 -24.031 -14.43 1 64.94 1 MET B CA 1
ATOM 2929 C C . MET B 1 1 ? -26.453 -23.234 -13.344 1 64.94 1 MET B C 1
ATOM 2931 O O . MET B 1 1 ? -26.156 -22.062 -13.531 1 64.94 1 MET B O 1
ATOM 2935 N N . HIS B 1 2 ? -26.422 -23.719 -12.125 1 85.69 2 HIS B N 1
ATOM 2936 C CA . HIS B 1 2 ? -25.812 -23.141 -10.938 1 85.69 2 HIS B CA 1
ATOM 2937 C C . HIS B 1 2 ? -24.281 -23.188 -11.016 1 85.69 2 HIS B C 1
ATOM 2939 O O . HIS B 1 2 ? -23.688 -24.266 -10.945 1 85.69 2 HIS B O 1
ATOM 2945 N N . LYS B 1 3 ? -23.656 -22.062 -11.383 1 91.44 3 LYS B N 1
ATOM 2946 C CA . LYS B 1 3 ? -22.203 -22.016 -11.492 1 91.44 3 LYS B CA 1
ATOM 2947 C C . LYS B 1 3 ? -21.562 -21.547 -10.188 1 91.44 3 LYS B C 1
ATOM 2949 O O . LYS B 1 3 ? -22.156 -20.75 -9.453 1 91.44 3 LYS B O 1
ATOM 2954 N N . MET B 1 4 ? -20.406 -22.125 -9.938 1 93.56 4 MET B N 1
ATOM 2955 C CA . MET B 1 4 ? -19.625 -21.75 -8.766 1 93.56 4 MET B CA 1
ATOM 2956 C C . MET B 1 4 ? -18.312 -21.094 -9.172 1 93.56 4 MET B C 1
ATOM 2958 O O . MET B 1 4 ? -17.609 -21.578 -10.062 1 93.56 4 MET B O 1
ATOM 2962 N N . ALA B 1 5 ? -18.031 -19.969 -8.5 1 95.69 5 ALA B N 1
ATOM 2963 C CA . ALA B 1 5 ? -16.797 -19.25 -8.773 1 95.69 5 ALA B CA 1
ATOM 2964 C C . ALA B 1 5 ? -15.852 -19.312 -7.57 1 95.69 5 ALA B C 1
ATOM 2966 O O . ALA B 1 5 ? -16.297 -19.219 -6.426 1 95.69 5 ALA B O 1
ATOM 2967 N N . LEU B 1 6 ? -14.602 -19.562 -7.859 1 96.75 6 LEU B N 1
ATOM 2968 C CA . LEU B 1 6 ? -13.539 -19.438 -6.863 1 96.75 6 LEU B CA 1
ATOM 2969 C C . LEU B 1 6 ? -12.758 -18.156 -7.066 1 96.75 6 LEU B C 1
ATOM 2971 O O . LE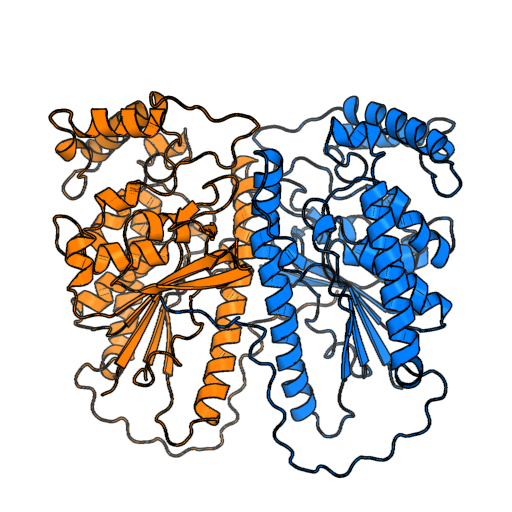U B 1 6 ? -12.305 -17.859 -8.172 1 96.75 6 LEU B O 1
ATOM 2975 N N . VAL B 1 7 ? -12.664 -17.359 -6.023 1 96.44 7 VAL B N 1
ATOM 2976 C CA . VAL B 1 7 ? -11.914 -16.109 -6.066 1 96.44 7 VAL B CA 1
ATOM 2977 C C . VAL B 1 7 ? -10.648 -16.234 -5.223 1 96.44 7 VAL B C 1
ATOM 2979 O O . VAL B 1 7 ? -10.719 -16.531 -4.027 1 96.44 7 VAL B O 1
ATOM 2982 N N . LEU B 1 8 ? -9.523 -16.062 -5.863 1 96.5 8 LEU B N 1
ATOM 2983 C CA . LEU B 1 8 ? -8.219 -16.156 -5.207 1 96.5 8 LEU B CA 1
ATOM 2984 C C . LEU B 1 8 ? -7.531 -14.805 -5.18 1 96.5 8 LEU B C 1
ATOM 2986 O O . LEU B 1 8 ? -7.137 -14.281 -6.223 1 96.5 8 LEU B O 1
ATOM 2990 N N . GLY B 1 9 ? -7.414 -14.227 -4.004 1 91.88 9 GLY B N 1
ATOM 2991 C CA . GLY B 1 9 ? -6.77 -12.938 -3.84 1 91.88 9 GLY B CA 1
ATOM 2992 C C . GLY B 1 9 ? -5.258 -13 -3.961 1 91.88 9 GLY B C 1
ATOM 2993 O O . GLY B 1 9 ? -4.695 -14.078 -4.176 1 91.88 9 GLY B O 1
ATOM 2994 N N . GLY B 1 10 ? -4.719 -11.758 -3.877 1 81.5 10 GLY B N 1
ATOM 2995 C CA . GLY B 1 10 ? -3.268 -11.656 -3.906 1 81.5 10 GLY B CA 1
ATOM 2996 C C . GLY B 1 10 ? -2.607 -12.203 -2.652 1 81.5 10 GLY B C 1
ATOM 2997 O O . GLY B 1 10 ? -3.291 -12.586 -1.703 1 81.5 10 GLY B O 1
ATOM 2998 N N . GLY B 1 11 ? -1.551 -12.586 -2.689 1 73.62 11 GLY B N 1
ATOM 2999 C CA . GLY B 1 11 ? -0.788 -13.016 -1.529 1 73.62 11 GLY B CA 1
ATOM 3000 C C . GLY B 1 11 ? 0.444 -13.82 -1.892 1 73.62 11 GLY B C 1
ATOM 3001 O O . GLY B 1 11 ? 0.371 -14.742 -2.709 1 73.62 11 GLY B O 1
ATOM 3002 N N . ALA B 1 12 ? 1.515 -13.32 -1.776 1 75.38 12 ALA B N 1
ATOM 3003 C CA . ALA B 1 12 ? 2.621 -14.195 -2.148 1 75.38 12 ALA B CA 1
ATOM 3004 C C . ALA B 1 12 ? 3.219 -14.875 -0.92 1 75.38 12 ALA B C 1
ATOM 3006 O O . ALA B 1 12 ? 3.318 -16.109 -0.873 1 75.38 12 ALA B O 1
ATOM 3007 N N . PRO B 1 13 ? 3.787 -14.555 0.18 1 78.75 13 PRO B N 1
ATOM 3008 C CA . PRO B 1 13 ? 4.25 -15.914 0.451 1 78.75 13 PRO B CA 1
ATOM 3009 C C . PRO B 1 13 ? 3.189 -16.781 1.135 1 78.75 13 PRO B C 1
ATOM 3011 O O . PRO B 1 13 ? 3.412 -17.969 1.373 1 78.75 13 PRO B O 1
ATOM 3014 N N . ASN B 1 14 ? 1.995 -16.25 1.319 1 89.56 14 ASN B N 1
ATOM 3015 C CA . ASN B 1 14 ? 0.994 -17.047 2.023 1 89.56 14 ASN B CA 1
ATOM 3016 C C . ASN B 1 14 ? 0.092 -17.797 1.051 1 89.56 14 ASN B C 1
ATOM 3018 O O . ASN B 1 14 ? -1.001 -18.234 1.421 1 89.56 14 ASN B O 1
ATOM 3022 N N . PHE B 1 15 ? 0.484 -17.938 -0.179 1 95.38 15 PHE B N 1
ATOM 3023 C CA . PHE B 1 15 ? -0.311 -18.594 -1.21 1 95.38 15 PHE B CA 1
ATOM 3024 C C . PHE B 1 15 ? -0.525 -20.062 -0.873 1 95.38 15 PHE B C 1
ATOM 3026 O O . PHE B 1 15 ? -1.456 -20.688 -1.38 1 95.38 15 PHE B O 1
ATOM 3033 N N . THR B 1 16 ? 0.33 -20.625 -0.006 1 97.69 16 THR B N 1
ATOM 3034 C CA . THR B 1 16 ? 0.197 -22.047 0.311 1 97.69 16 THR B CA 1
ATOM 3035 C C . THR B 1 16 ? -1.032 -22.297 1.181 1 97.69 16 THR B C 1
ATOM 3037 O O . THR B 1 16 ? -1.536 -23.422 1.249 1 97.69 16 THR B O 1
ATOM 3040 N N . LEU B 1 17 ? -1.541 -21.266 1.909 1 98.06 17 LEU B N 1
ATOM 3041 C CA . LEU B 1 17 ? -2.855 -21.375 2.529 1 98.06 17 LEU B CA 1
ATOM 3042 C C . LEU B 1 17 ? -3.92 -21.719 1.493 1 98.06 17 LEU B C 1
ATOM 3044 O O . LEU B 1 17 ? -4.738 -22.625 1.711 1 98.06 17 LEU B O 1
ATOM 3048 N N . MET B 1 18 ? -3.863 -21.078 0.366 1 97.81 18 MET B N 1
ATOM 3049 C CA . MET B 1 18 ? -4.848 -21.25 -0.697 1 97.81 18 MET B CA 1
ATOM 3050 C C . MET B 1 18 ? -4.672 -22.594 -1.392 1 97.81 18 MET B C 1
ATOM 3052 O O . MET B 1 18 ? -5.652 -23.281 -1.693 1 97.81 18 MET B O 1
ATOM 3056 N N . THR B 1 19 ? -3.4 -22.969 -1.646 1 98.38 19 THR B N 1
ATOM 3057 C CA . THR B 1 19 ? -3.195 -24.25 -2.324 1 98.38 19 THR B CA 1
ATOM 3058 C C . THR B 1 19 ? -3.607 -25.406 -1.425 1 98.38 19 THR B C 1
ATOM 3060 O O . THR B 1 19 ? -4.172 -26.391 -1.897 1 98.38 19 THR B O 1
ATOM 3063 N N . GLY B 1 20 ? -3.297 -25.266 -0.13 1 98.62 20 GLY B N 1
ATOM 3064 C CA . GLY B 1 20 ? -3.779 -26.281 0.798 1 98.62 20 GLY B CA 1
ATOM 3065 C C . GLY B 1 20 ? -5.293 -26.406 0.811 1 98.62 20 GLY B C 1
ATOM 3066 O O . GLY B 1 20 ? -5.828 -27.516 0.702 1 98.62 20 GLY B O 1
ATOM 3067 N N . ALA B 1 21 ? -5.965 -25.297 0.92 1 97.81 21 ALA B N 1
ATOM 3068 C CA . ALA B 1 21 ? -7.426 -25.312 0.93 1 97.81 21 ALA B CA 1
ATOM 3069 C C . ALA B 1 21 ? -7.98 -25.859 -0.379 1 97.81 21 ALA B C 1
ATOM 3071 O O . ALA B 1 21 ? -8.914 -26.656 -0.374 1 97.81 21 ALA B O 1
ATOM 3072 N N . LEU B 1 22 ? -7.414 -25.438 -1.486 1 97.81 22 LEU B N 1
ATOM 3073 C CA . LEU B 1 22 ? -7.879 -25.875 -2.797 1 97.81 22 LEU B CA 1
ATOM 3074 C C . LEU B 1 22 ? -7.699 -27.375 -2.963 1 97.81 22 LEU B C 1
ATOM 3076 O O . LEU B 1 22 ? -8.523 -28.047 -3.594 1 97.81 22 LEU B O 1
ATOM 3080 N N . LEU B 1 23 ? -6.594 -27.922 -2.426 1 98.38 23 LEU B N 1
ATOM 3081 C CA . LEU B 1 23 ? -6.391 -29.359 -2.469 1 98.38 23 LEU B CA 1
ATOM 3082 C C . LEU B 1 23 ? -7.527 -30.094 -1.756 1 98.38 23 LEU B C 1
ATOM 3084 O O . LEU B 1 23 ? -8.062 -31.078 -2.275 1 98.38 23 LEU B O 1
ATOM 3088 N N . ALA B 1 24 ? -7.891 -29.594 -0.562 1 97.5 24 ALA B N 1
ATOM 3089 C CA . ALA B 1 24 ? -8.984 -30.203 0.188 1 97.5 24 ALA B CA 1
ATOM 3090 C C . ALA B 1 24 ? -10.281 -30.156 -0.609 1 97.5 24 ALA B C 1
ATOM 3092 O O . ALA B 1 24 ? -11.016 -31.156 -0.666 1 97.5 24 ALA B O 1
ATOM 3093 N N . PHE B 1 25 ? -10.578 -29.047 -1.243 1 96.38 25 PHE B N 1
ATOM 3094 C CA . PHE B 1 25 ? -11.773 -28.906 -2.059 1 96.38 25 PHE B CA 1
ATOM 3095 C C . PHE B 1 25 ? -11.742 -29.859 -3.242 1 96.38 25 PHE B C 1
ATOM 3097 O O . PHE B 1 25 ? -12.734 -30.547 -3.529 1 96.38 25 PHE B O 1
ATOM 3104 N N . ASP B 1 26 ? -10.625 -29.906 -3.893 1 96 26 ASP B N 1
ATOM 3105 C CA . ASP B 1 26 ? -10.461 -30.766 -5.062 1 96 26 ASP B CA 1
ATOM 3106 C C . ASP B 1 26 ? -10.633 -32.25 -4.695 1 96 26 ASP B C 1
ATOM 3108 O O . ASP B 1 26 ? -11.352 -32.969 -5.375 1 96 26 ASP B O 1
ATOM 3112 N N . GLU B 1 27 ? -9.984 -32.656 -3.648 1 95.56 27 GLU B N 1
ATOM 3113 C CA . GLU B 1 27 ? -10.062 -34.031 -3.203 1 95.56 27 GLU B CA 1
ATOM 3114 C C . GLU B 1 27 ? -11.492 -34.406 -2.834 1 95.56 27 GLU B C 1
ATOM 3116 O O . GLU B 1 27 ? -11.883 -35.562 -2.961 1 95.56 27 GLU B O 1
ATOM 3121 N N . ALA B 1 28 ? -12.25 -33.438 -2.418 1 93.69 28 ALA B N 1
ATOM 3122 C CA . ALA B 1 28 ? -13.633 -33.656 -2.037 1 93.69 28 ALA B CA 1
ATOM 3123 C C . ALA B 1 28 ? -14.547 -33.656 -3.262 1 93.69 28 ALA B C 1
ATOM 3125 O O . ALA B 1 28 ? -15.758 -33.875 -3.145 1 93.69 28 ALA B O 1
ATOM 3126 N N . GLY B 1 29 ? -14.016 -33.344 -4.445 1 92.06 29 GLY B N 1
ATOM 3127 C CA . GLY B 1 29 ? -14.781 -33.375 -5.684 1 92.06 29 GLY B CA 1
ATOM 3128 C C . GLY B 1 29 ? -15.484 -32.062 -5.98 1 92.06 29 GLY B C 1
ATOM 3129 O O . GLY B 1 29 ? -16.359 -32.031 -6.848 1 92.06 29 GLY B O 1
ATOM 3130 N N . VAL B 1 30 ? -15.156 -31 -5.273 1 92.38 30 VAL B N 1
ATOM 3131 C CA . VAL B 1 30 ? -15.75 -29.703 -5.539 1 92.38 30 VAL B CA 1
ATOM 3132 C C . VAL B 1 30 ? -15.227 -29.156 -6.867 1 92.38 30 VAL B C 1
ATOM 3134 O O . VAL B 1 30 ? -14.016 -29.125 -7.098 1 92.38 30 VAL B O 1
ATOM 3137 N N . LYS B 1 31 ? -16.172 -28.781 -7.711 1 92 31 LYS B N 1
ATOM 3138 C CA . LYS B 1 31 ? -15.789 -28.234 -9.016 1 92 31 LYS B CA 1
ATOM 3139 C C . LYS B 1 31 ? -16.172 -26.766 -9.117 1 92 31 LYS B C 1
ATOM 3141 O O . LYS B 1 31 ? -17.281 -26.375 -8.766 1 92 31 LYS B O 1
ATOM 3146 N N . PHE B 1 32 ? -15.227 -26.016 -9.555 1 95.25 32 PHE B N 1
ATOM 3147 C CA . PHE B 1 32 ? -15.484 -24.609 -9.836 1 95.25 32 PHE B CA 1
ATOM 3148 C C . PHE B 1 32 ? -15.594 -24.375 -11.336 1 95.25 32 PHE B C 1
ATOM 3150 O O . PHE B 1 32 ? -14.781 -24.875 -12.109 1 95.25 32 PHE B O 1
ATOM 3157 N N . ASP B 1 33 ? -16.578 -23.609 -11.703 1 95.44 33 ASP B N 1
ATOM 3158 C CA . ASP B 1 33 ? -16.781 -23.297 -13.109 1 95.44 33 ASP B CA 1
ATOM 3159 C C . ASP B 1 33 ? -15.883 -22.141 -13.547 1 95.44 33 ASP B C 1
ATOM 3161 O O . ASP B 1 33 ? -15.461 -22.062 -14.703 1 95.44 33 ASP B O 1
ATOM 3165 N N . VAL B 1 34 ? -15.664 -21.266 -12.633 1 96 34 VAL B N 1
ATOM 3166 C CA . VAL B 1 34 ? -14.906 -20.047 -12.898 1 96 34 VAL B CA 1
ATOM 3167 C C . VAL B 1 34 ? -13.906 -19.797 -11.766 1 96 34 VAL B C 1
ATOM 3169 O O . VAL B 1 34 ? -14.234 -19.984 -10.594 1 96 34 VAL B O 1
ATOM 3172 N N . ILE B 1 35 ? -12.695 -19.469 -12.133 1 97.06 35 ILE B N 1
ATOM 3173 C CA . ILE B 1 35 ? -11.711 -19.016 -11.156 1 97.06 35 ILE B CA 1
ATOM 3174 C C . ILE B 1 35 ? -11.258 -17.594 -11.492 1 97.06 35 ILE B C 1
ATOM 3176 O O . ILE B 1 35 ? -10.742 -17.344 -12.578 1 97.06 35 ILE B O 1
ATOM 3180 N N . SER B 1 36 ? -11.562 -16.672 -10.648 1 96.88 36 SER B N 1
ATOM 3181 C CA . SER B 1 36 ? -11.109 -15.281 -10.734 1 96.88 36 SER B CA 1
ATOM 3182 C C . SER B 1 36 ? -9.992 -15 -9.742 1 96.88 36 SER B C 1
ATOM 3184 O O . SER B 1 36 ? -10.164 -15.188 -8.531 1 96.88 36 SER B O 1
ATOM 3186 N N . ALA B 1 37 ? -8.828 -14.578 -10.266 1 96.38 37 ALA B N 1
ATOM 3187 C CA . ALA B 1 37 ? -7.676 -14.5 -9.375 1 96.38 37 ALA B CA 1
ATOM 3188 C C . ALA B 1 37 ? -6.844 -13.258 -9.672 1 96.38 37 ALA B C 1
ATOM 3190 O O . ALA B 1 37 ? -7.062 -12.578 -10.672 1 96.38 37 ALA B O 1
ATOM 3191 N N . THR B 1 38 ? -5.945 -12.945 -8.727 1 94.38 38 THR B N 1
ATOM 3192 C CA . THR B 1 38 ? -5.051 -11.805 -8.875 1 94.38 38 THR B CA 1
ATOM 3193 C C . THR B 1 38 ? -3.705 -12.086 -8.211 1 94.38 38 THR B C 1
ATOM 3195 O O . THR B 1 38 ? -3.625 -12.867 -7.262 1 94.38 38 THR B O 1
ATOM 3198 N N . GLY B 1 39 ? -2.617 -11.477 -8.828 1 92.5 39 GLY B N 1
ATOM 3199 C CA . GLY B 1 39 ? -1.294 -11.602 -8.234 1 92.5 39 GLY B CA 1
ATOM 3200 C C . GLY B 1 39 ? -0.896 -13.031 -7.953 1 92.5 39 GLY B C 1
ATOM 3201 O O . GLY B 1 39 ? -0.961 -13.891 -8.836 1 92.5 39 GLY B O 1
ATOM 3202 N N . GLY B 1 40 ? -0.57 -13.312 -6.691 1 93.06 40 GLY B N 1
ATOM 3203 C CA . GLY B 1 40 ? -0.208 -14.656 -6.266 1 93.06 40 GLY B CA 1
ATOM 3204 C C . GLY B 1 40 ? -1.336 -15.656 -6.426 1 93.06 40 GLY B C 1
ATOM 3205 O O . GLY B 1 40 ? -1.096 -16.828 -6.738 1 93.06 40 GLY B O 1
ATOM 3206 N N . GLY B 1 41 ? -2.537 -15.195 -6.254 1 95.94 41 GLY B N 1
ATOM 3207 C CA . GLY B 1 41 ? -3.68 -16.047 -6.516 1 95.94 41 GLY B CA 1
ATOM 3208 C C . GLY B 1 41 ? -3.773 -16.5 -7.961 1 95.94 41 GLY B C 1
ATOM 3209 O O . GLY B 1 41 ? -4.289 -17.578 -8.258 1 95.94 41 GLY B O 1
ATOM 3210 N N . GLY B 1 42 ? -3.303 -15.594 -8.836 1 96.5 42 GLY B N 1
ATOM 3211 C CA . GLY B 1 42 ? -3.236 -15.984 -10.234 1 96.5 42 GLY B CA 1
ATOM 3212 C C . GLY B 1 42 ? -2.297 -17.156 -10.484 1 96.5 42 GLY B C 1
ATOM 3213 O O . GLY B 1 42 ? -2.609 -18.047 -11.273 1 96.5 42 GLY B O 1
ATOM 3214 N N . GLY B 1 43 ? -1.148 -17.109 -9.805 1 96.5 43 GLY B N 1
ATOM 3215 C CA . GLY B 1 43 ? -0.237 -18.25 -9.891 1 96.5 43 GLY B CA 1
ATOM 3216 C C . GLY B 1 43 ? -0.848 -19.547 -9.398 1 96.5 43 GLY B C 1
ATOM 3217 O O . GLY B 1 43 ? -0.663 -20.594 -10.008 1 96.5 43 GLY B O 1
ATOM 3218 N N . VAL B 1 44 ? -1.595 -19.438 -8.328 1 97.44 44 VAL B N 1
ATOM 3219 C CA . VAL B 1 44 ? -2.27 -20.594 -7.762 1 97.44 44 VAL B CA 1
ATOM 3220 C C . VAL B 1 44 ? -3.291 -21.141 -8.758 1 97.44 44 VAL B C 1
ATOM 3222 O O . VAL B 1 44 ? -3.314 -22.328 -9.055 1 97.44 44 VAL B O 1
ATOM 3225 N N . ALA B 1 45 ? -4.051 -20.281 -9.336 1 98 45 ALA B N 1
ATOM 3226 C CA . ALA B 1 45 ? -5.102 -20.672 -10.273 1 98 45 ALA B CA 1
ATOM 3227 C C . ALA B 1 45 ? -4.512 -21.359 -11.5 1 98 45 ALA B C 1
ATOM 3229 O O . ALA B 1 45 ? -4.938 -22.469 -11.859 1 98 45 ALA B O 1
ATOM 3230 N N . LEU B 1 46 ? -3.514 -20.766 -12.07 1 98.5 46 LEU B N 1
ATOM 3231 C CA . LEU B 1 46 ? -2.971 -21.266 -13.32 1 98.5 46 LEU B CA 1
ATOM 3232 C C . LEU B 1 46 ? -2.227 -22.578 -13.109 1 98.5 46 LEU B C 1
ATOM 3234 O O . LEU B 1 46 ? -2.348 -23.5 -13.914 1 98.5 46 LEU B O 1
ATOM 3238 N N . SER B 1 47 ? -1.467 -22.656 -12.023 1 97.56 47 SER B N 1
ATOM 3239 C CA . SER B 1 47 ? -0.706 -23.875 -11.758 1 97.56 47 SER B CA 1
ATOM 3240 C C . SER B 1 47 ? -1.625 -25.016 -11.359 1 97.56 47 SER B C 1
ATOM 3242 O O . SER B 1 47 ? -1.257 -26.188 -11.492 1 97.56 47 SER B O 1
ATOM 3244 N N . TYR B 1 48 ? -2.797 -24.688 -10.867 1 98.5 48 TYR B N 1
ATOM 3245 C CA . TYR B 1 48 ? -3.797 -25.703 -10.562 1 98.5 48 TYR B CA 1
ATOM 3246 C C . TYR B 1 48 ? -4.488 -26.188 -11.836 1 98.5 48 TYR B C 1
ATOM 3248 O O . TYR B 1 48 ? -4.586 -27.391 -12.086 1 98.5 48 TYR B O 1
ATOM 3256 N N . LEU B 1 49 ? -4.863 -25.297 -12.695 1 98.69 49 LEU B N 1
ATOM 3257 C CA . LEU B 1 49 ? -5.699 -25.625 -13.852 1 98.69 49 LEU B CA 1
ATOM 3258 C C . LEU B 1 49 ? -4.883 -26.297 -14.945 1 98.69 49 LEU B C 1
ATOM 3260 O O . LEU B 1 49 ? -5.379 -27.188 -15.641 1 98.69 49 LEU B O 1
ATOM 3264 N N . ALA B 1 50 ? -3.641 -25.828 -15.078 1 98.56 50 ALA B N 1
ATOM 3265 C CA . ALA B 1 50 ? -2.797 -26.344 -16.156 1 98.56 50 ALA B CA 1
ATOM 3266 C C . ALA B 1 50 ? -1.36 -26.531 -15.68 1 98.56 50 ALA B C 1
ATOM 3268 O O . ALA B 1 50 ? -0.432 -25.938 -16.234 1 98.56 50 ALA B O 1
ATOM 3269 N N . PRO B 1 51 ? -1.173 -27.438 -14.727 1 98.12 51 PRO B N 1
ATOM 3270 C CA . PRO B 1 51 ? 0.181 -27.672 -14.219 1 98.12 51 PRO B CA 1
ATOM 3271 C C . PRO B 1 51 ? 1.109 -28.281 -15.273 1 98.12 51 PRO B C 1
ATOM 3273 O O . PRO B 1 51 ? 0.678 -29.109 -16.078 1 98.12 51 PRO B O 1
ATOM 3276 N N . LYS B 1 52 ? 2.287 -27.844 -15.258 1 95.62 52 LYS B N 1
ATOM 3277 C CA . LYS B 1 52 ? 3.285 -28.391 -16.172 1 95.62 52 LYS B CA 1
ATOM 3278 C C . LYS B 1 52 ? 3.855 -29.703 -15.664 1 95.62 52 LYS B C 1
ATOM 3280 O O . LYS B 1 52 ? 4.496 -29.734 -14.609 1 95.62 52 LYS B O 1
ATOM 3285 N N . GLY B 1 53 ? 3.588 -30.734 -16.344 1 93.94 53 GLY B N 1
ATOM 3286 C CA . GLY B 1 53 ? 4.273 -32 -16.141 1 93.94 53 GLY B CA 1
ATOM 3287 C C . GLY B 1 53 ? 3.779 -32.75 -14.914 1 93.94 53 GLY B C 1
ATOM 3288 O O . GLY B 1 53 ? 4.465 -33.656 -14.398 1 93.94 53 GLY B O 1
ATOM 3289 N N . MET B 1 54 ? 2.66 -32.375 -14.367 1 96.69 54 MET B N 1
ATOM 3290 C CA . MET B 1 54 ? 2.131 -33.094 -13.203 1 96.69 54 MET B CA 1
ATOM 3291 C C . MET B 1 54 ? 0.62 -32.906 -13.102 1 96.69 54 MET B C 1
ATOM 3293 O O . MET B 1 54 ? 0.018 -32.219 -13.914 1 96.69 54 MET B O 1
ATOM 3297 N N . SER B 1 55 ? 0.028 -33.594 -12.125 1 97.88 55 SER B N 1
ATOM 3298 C CA . SER B 1 55 ? -1.412 -33.5 -11.922 1 97.88 55 SER B CA 1
ATOM 3299 C C . SER B 1 55 ? -1.763 -32.188 -11.188 1 97.88 55 SER B C 1
ATOM 3301 O O . SER B 1 55 ? -0.895 -31.562 -10.586 1 97.88 55 SER B O 1
ATOM 3303 N N . ARG B 1 56 ? -3.047 -31.875 -11.219 1 98.25 56 ARG B N 1
ATOM 3304 C CA . ARG B 1 56 ? -3.529 -30.703 -10.5 1 98.25 56 ARG B CA 1
ATOM 3305 C C . ARG B 1 56 ? -3.225 -30.812 -9.008 1 98.25 56 ARG B C 1
ATOM 3307 O O . ARG B 1 56 ? -2.652 -29.891 -8.414 1 98.25 56 ARG B O 1
ATOM 3314 N N . GLN B 1 57 ? -3.535 -31.953 -8.438 1 98.56 57 GLN B N 1
ATOM 3315 C CA . GLN B 1 57 ? -3.332 -32.156 -7.012 1 98.56 57 GLN B CA 1
ATOM 3316 C C . GLN B 1 57 ? -1.848 -32.125 -6.656 1 98.56 57 GLN B C 1
ATOM 3318 O O . GLN B 1 57 ? -1.46 -31.562 -5.637 1 98.56 57 GLN B O 1
ATOM 3323 N N . ASP B 1 58 ? -1.038 -32.719 -7.508 1 98.31 58 ASP B N 1
ATOM 3324 C CA . ASP B 1 58 ? 0.399 -32.719 -7.254 1 98.31 58 ASP B CA 1
ATOM 3325 C C . ASP B 1 58 ? 0.972 -31.297 -7.336 1 98.31 58 ASP B C 1
ATOM 3327 O O . ASP B 1 58 ? 1.884 -30.953 -6.582 1 98.31 58 ASP B O 1
ATOM 3331 N N . SER B 1 59 ? 0.494 -30.547 -8.281 1 98.06 59 SER B N 1
ATOM 3332 C CA . SER B 1 59 ? 0.935 -29.156 -8.383 1 98.06 59 SER B CA 1
ATOM 3333 C C . SER B 1 59 ? 0.622 -28.391 -7.113 1 98.06 59 SER B C 1
ATOM 3335 O O . SER B 1 59 ? 1.449 -27.609 -6.641 1 98.06 59 SER B O 1
ATOM 3337 N N . LEU B 1 60 ? -0.561 -28.578 -6.555 1 98.56 60 LEU B N 1
ATOM 3338 C CA . LEU B 1 60 ? -0.938 -27.938 -5.305 1 98.56 60 LEU B CA 1
ATOM 3339 C C . LEU B 1 60 ? -0.008 -28.359 -4.172 1 98.56 60 LEU B C 1
ATOM 3341 O O . LEU B 1 60 ? 0.468 -27.516 -3.408 1 98.56 60 LEU B O 1
ATOM 3345 N N . ARG B 1 61 ? 0.311 -29.641 -4.098 1 98.19 61 ARG B N 1
ATOM 3346 C CA . ARG B 1 61 ? 1.217 -30.141 -3.074 1 98.19 61 ARG B CA 1
ATOM 3347 C C . ARG B 1 61 ? 2.625 -29.594 -3.262 1 98.19 61 ARG B C 1
ATOM 3349 O O . ARG B 1 61 ? 3.328 -29.328 -2.285 1 98.19 61 ARG B O 1
ATOM 3356 N N . ASN B 1 62 ? 2.965 -29.406 -4.473 1 97.5 62 ASN B N 1
ATOM 3357 C CA . ASN B 1 62 ? 4.316 -28.984 -4.82 1 97.5 62 ASN B CA 1
ATOM 3358 C C . ASN B 1 62 ? 4.539 -27.516 -4.512 1 97.5 62 ASN B C 1
ATOM 3360 O O . ASN B 1 62 ? 5.668 -27.016 -4.566 1 97.5 62 ASN B O 1
ATOM 3364 N N . SER B 1 63 ? 3.486 -26.781 -4.191 1 96.5 63 SER B N 1
ATOM 3365 C CA . SER B 1 63 ? 3.562 -25.344 -3.967 1 96.5 63 SER B CA 1
ATOM 3366 C C . SER B 1 63 ? 4.543 -25 -2.846 1 96.5 63 SER B C 1
ATOM 3368 O O . SER B 1 63 ? 5.188 -23.953 -2.873 1 96.5 63 SER B O 1
ATOM 3370 N N . VAL B 1 64 ? 4.73 -25.844 -1.821 1 97 64 VAL B N 1
ATOM 3371 C CA . VAL B 1 64 ? 5.582 -25.594 -0.665 1 97 64 VAL B CA 1
ATOM 3372 C C . VAL B 1 64 ? 7.047 -25.562 -1.098 1 97 64 VAL B C 1
ATOM 3374 O O . VAL B 1 64 ? 7.891 -24.984 -0.414 1 97 64 VAL B O 1
ATOM 3377 N N . ASN B 1 65 ? 7.34 -26.141 -2.27 1 96.38 65 ASN B N 1
ATOM 3378 C CA . ASN B 1 65 ? 8.719 -26.25 -2.738 1 96.38 65 ASN B CA 1
ATOM 3379 C C . ASN B 1 65 ? 9.172 -24.969 -3.43 1 96.38 65 ASN B C 1
ATOM 3381 O O . ASN B 1 65 ? 10.336 -24.844 -3.816 1 96.38 65 ASN B O 1
ATOM 3385 N N . PHE B 1 66 ? 8.312 -24.031 -3.525 1 94.25 66 PHE B N 1
ATOM 3386 C CA . PHE B 1 66 ? 8.695 -22.703 -4.012 1 94.25 66 PHE B CA 1
ATOM 3387 C C . PHE B 1 66 ? 9.367 -21.891 -2.91 1 94.25 66 PHE B C 1
ATOM 3389 O O . PHE B 1 66 ? 9.922 -20.828 -3.166 1 94.25 66 PHE B O 1
ATOM 3396 N N . GLY B 1 67 ? 9.336 -22.406 -1.711 1 95.56 67 GLY B N 1
ATOM 3397 C CA . GLY B 1 67 ? 10.094 -21.828 -0.62 1 95.56 67 GLY B CA 1
ATOM 3398 C C . GLY B 1 67 ? 11.562 -22.203 -0.646 1 95.56 67 GLY B C 1
ATOM 3399 O O . GLY B 1 67 ? 11.969 -23.062 -1.42 1 95.56 67 GLY B O 1
ATOM 3400 N N . VAL B 1 68 ? 12.273 -21.562 0.157 1 97.44 68 VAL B N 1
ATOM 3401 C CA . VAL B 1 68 ? 13.703 -21.797 0.305 1 97.44 68 VAL B CA 1
ATOM 3402 C C . VAL B 1 68 ? 13.977 -22.547 1.609 1 97.44 68 VAL B C 1
ATOM 3404 O O . VAL B 1 68 ? 13.312 -22.297 2.621 1 97.44 68 VAL B O 1
ATOM 3407 N N . SER B 1 69 ? 14.961 -23.453 1.524 1 97.88 69 SER B N 1
ATOM 3408 C CA . SER B 1 69 ? 15.336 -24.188 2.73 1 97.88 69 SER B CA 1
ATOM 3409 C C . SER B 1 69 ? 15.625 -23.234 3.887 1 97.88 69 SER B C 1
ATOM 3411 O O . SER B 1 69 ? 16.234 -22.188 3.695 1 97.88 69 SER B O 1
ATOM 3413 N N . ASP B 1 70 ? 15.172 -23.656 5.086 1 97.44 70 ASP B N 1
ATOM 3414 C CA . ASP B 1 70 ? 15.297 -22.812 6.273 1 97.44 70 ASP B CA 1
ATOM 3415 C C . ASP B 1 70 ? 16.766 -22.469 6.555 1 97.44 70 ASP B C 1
ATOM 3417 O O . ASP B 1 70 ? 17.062 -21.344 6.973 1 97.44 70 ASP B O 1
ATOM 3421 N N . GLU B 1 71 ? 17.688 -23.375 6.266 1 97.06 71 GLU B N 1
ATOM 3422 C CA . GLU B 1 71 ? 19.109 -23.188 6.523 1 97.06 71 GLU B CA 1
ATOM 3423 C C . GLU B 1 71 ? 19.688 -22.078 5.664 1 97.06 71 GLU B C 1
ATOM 3425 O O . GLU B 1 71 ? 20.609 -21.359 6.094 1 97.06 71 GLU B O 1
ATOM 3430 N N . ILE B 1 72 ? 19.172 -21.969 4.547 1 97.56 72 ILE B N 1
ATOM 3431 C CA . ILE B 1 72 ? 19.625 -20.922 3.648 1 97.56 72 ILE B CA 1
ATOM 3432 C C . ILE B 1 72 ? 18.906 -19.609 3.982 1 97.56 72 ILE B C 1
ATOM 3434 O O . ILE B 1 72 ? 19.547 -18.562 4.086 1 97.56 72 ILE B O 1
ATOM 3438 N N . TYR B 1 73 ? 17.625 -19.703 4.246 1 96.25 73 TYR B N 1
ATOM 3439 C CA . TYR B 1 73 ? 16.766 -18.531 4.457 1 96.25 73 TYR B CA 1
ATOM 3440 C C . TYR B 1 73 ? 17.188 -17.766 5.699 1 96.25 73 TYR B C 1
ATOM 3442 O O . TYR B 1 73 ? 17.047 -16.547 5.758 1 96.25 73 TYR B O 1
ATOM 3450 N N . LYS B 1 74 ? 17.719 -18.422 6.641 1 93.31 74 LYS B N 1
ATOM 3451 C CA . LYS B 1 74 ? 18.172 -17.812 7.883 1 93.31 74 LYS B CA 1
ATOM 3452 C C . LYS B 1 74 ? 19.25 -16.766 7.617 1 93.31 74 LYS B C 1
ATOM 3454 O O . LYS B 1 74 ? 19.312 -15.742 8.305 1 93.31 74 LYS B O 1
ATOM 3459 N N . TYR B 1 75 ? 20.047 -17 6.602 1 91.69 75 TYR B N 1
ATOM 3460 C CA . TYR B 1 75 ? 21.172 -16.109 6.328 1 91.69 75 TYR B CA 1
ATOM 3461 C C . TYR B 1 75 ? 20.859 -15.18 5.168 1 91.69 75 TYR B C 1
ATOM 3463 O O . TYR B 1 75 ? 21.375 -14.062 5.109 1 91.69 75 TYR B O 1
ATOM 3471 N N . ILE B 1 76 ? 20.078 -15.648 4.273 1 92.31 76 ILE B N 1
ATOM 3472 C CA . ILE B 1 76 ? 19.656 -14.875 3.113 1 92.31 76 ILE B CA 1
ATOM 3473 C C . ILE B 1 76 ? 18.125 -14.906 3.004 1 92.31 76 ILE B C 1
ATOM 3475 O O . ILE B 1 76 ? 17.578 -15.695 2.242 1 92.31 76 ILE B O 1
ATOM 3479 N N . PRO B 1 77 ? 17.516 -14.031 3.709 1 92 77 PRO B N 1
ATOM 3480 C CA . PRO B 1 77 ? 16.062 -14.07 3.785 1 92 77 PRO B CA 1
ATOM 3481 C C . PRO B 1 77 ? 15.383 -13.508 2.537 1 92 77 PRO B C 1
ATOM 3483 O O . PRO B 1 77 ? 14.586 -12.57 2.637 1 92 77 PRO B O 1
ATOM 3486 N N . MET B 1 78 ? 15.703 -14.109 1.401 1 92.56 78 MET B N 1
ATOM 3487 C CA . MET B 1 78 ? 15.141 -13.758 0.1 1 92.56 78 MET B CA 1
ATOM 3488 C C . MET B 1 78 ? 14.836 -15.016 -0.717 1 92.56 78 MET B C 1
ATOM 3490 O O . MET B 1 78 ? 15.602 -15.977 -0.694 1 92.56 78 MET B O 1
ATOM 3494 N N . ASN B 1 79 ? 13.773 -14.961 -1.405 1 96.06 79 ASN B N 1
ATOM 3495 C CA . ASN B 1 79 ? 13.422 -16.078 -2.264 1 96.06 79 ASN B CA 1
ATOM 3496 C C . ASN B 1 79 ? 13.93 -15.883 -3.689 1 96.06 79 ASN B C 1
ATOM 3498 O O . ASN B 1 79 ? 13.203 -15.359 -4.539 1 96.06 79 ASN B O 1
ATOM 3502 N N . TYR B 1 80 ? 15.102 -16.422 -3.967 1 96.19 80 TYR B N 1
ATOM 3503 C CA . TYR B 1 80 ? 15.75 -16.25 -5.262 1 96.19 80 TYR B CA 1
ATOM 3504 C C . TYR B 1 80 ? 15.086 -17.125 -6.324 1 96.19 80 TYR B C 1
ATOM 3506 O O . TYR B 1 80 ? 15.414 -17.016 -7.512 1 96.19 80 TYR B O 1
ATOM 3514 N N . LYS B 1 81 ? 14.133 -17.969 -5.926 1 95.06 81 LYS B N 1
ATOM 3515 C CA . LYS B 1 81 ? 13.367 -18.766 -6.887 1 95.06 81 LYS B CA 1
ATOM 3516 C C . LYS B 1 81 ? 12.273 -17.922 -7.539 1 95.06 81 LYS B C 1
ATOM 3518 O O . LYS B 1 81 ? 11.898 -18.172 -8.688 1 95.06 81 LYS B O 1
ATOM 3523 N N . VAL B 1 82 ? 11.797 -16.984 -6.777 1 94.5 82 VAL B N 1
ATOM 3524 C CA . VAL B 1 82 ? 10.672 -16.156 -7.211 1 94.5 82 VAL B CA 1
ATOM 3525 C C . VAL B 1 82 ? 11.172 -14.805 -7.703 1 94.5 82 VAL B C 1
ATOM 3527 O O . VAL B 1 82 ? 10.734 -14.32 -8.75 1 94.5 82 VAL B O 1
ATOM 3530 N N . PHE B 1 83 ? 12.102 -14.258 -6.945 1 95.75 83 PHE B N 1
ATOM 3531 C CA . PHE B 1 83 ? 12.641 -12.945 -7.273 1 95.75 83 PHE B CA 1
ATOM 3532 C C . PHE B 1 83 ? 13.961 -13.078 -8.031 1 95.75 83 PHE B C 1
ATOM 3534 O O . PHE B 1 83 ? 15.031 -12.891 -7.461 1 95.75 83 PHE B O 1
ATOM 3541 N N . MET B 1 84 ? 13.812 -13.25 -9.312 1 96.31 84 MET B N 1
ATOM 3542 C CA . MET B 1 84 ? 14.961 -13.492 -10.172 1 96.31 84 MET B CA 1
ATOM 3543 C C . MET B 1 84 ? 15.453 -12.188 -10.805 1 96.31 84 MET B C 1
ATOM 3545 O O . MET B 1 84 ? 14.641 -11.336 -11.18 1 96.31 84 MET B O 1
ATOM 3549 N N . LYS B 1 85 ? 16.734 -12.164 -10.945 1 95.25 85 LYS B N 1
ATOM 3550 C CA . LYS B 1 85 ? 17.312 -10.969 -11.555 1 95.25 85 LYS B CA 1
ATOM 3551 C C . LYS B 1 85 ? 16.781 -10.758 -12.969 1 95.25 85 LYS B C 1
ATOM 3553 O O . LYS B 1 85 ? 16.547 -11.719 -13.695 1 95.25 85 LYS B O 1
ATOM 3558 N N . GLY B 1 86 ? 16.703 -9.469 -13.219 1 90.38 86 GLY B N 1
ATOM 3559 C CA . GLY B 1 86 ? 16.141 -9.133 -14.516 1 90.38 86 GLY B CA 1
ATOM 3560 C C . GLY B 1 86 ? 17.172 -8.688 -15.523 1 90.38 86 GLY B C 1
ATOM 3561 O O . GLY B 1 86 ? 18.375 -8.648 -15.219 1 90.38 86 GLY B O 1
ATOM 3562 N N . SER B 1 87 ? 16.844 -8.547 -16.828 1 89.94 87 SER B N 1
ATOM 3563 C CA . SER B 1 87 ? 17.609 -8.094 -17.984 1 89.94 87 SER B CA 1
ATOM 3564 C C . SER B 1 87 ? 17.703 -9.18 -19.047 1 89.94 87 SER B C 1
ATOM 3566 O O . SER B 1 87 ? 17.422 -10.344 -18.781 1 89.94 87 SER B O 1
ATOM 3568 N N . LYS B 1 88 ? 18.062 -8.742 -20.188 1 90.69 88 LYS B N 1
ATOM 3569 C CA . LYS B 1 88 ? 18.219 -9.672 -21.312 1 90.69 88 LYS B CA 1
ATOM 3570 C C . LYS B 1 88 ? 19.391 -10.617 -21.062 1 90.69 88 LYS B C 1
ATOM 3572 O O . LYS B 1 88 ? 19.328 -11.797 -21.438 1 90.69 88 LYS B O 1
ATOM 3577 N N . VAL B 1 89 ? 20.422 -10.094 -20.438 1 94.62 89 VAL B N 1
ATOM 3578 C CA . VAL B 1 89 ? 21.594 -10.922 -20.188 1 94.62 89 VAL B CA 1
ATOM 3579 C C . VAL B 1 89 ? 21.266 -11.969 -19.125 1 94.62 89 VAL B C 1
ATOM 3581 O O . VAL B 1 89 ? 21.688 -13.117 -19.219 1 94.62 89 VAL B O 1
ATOM 3584 N N . ALA B 1 90 ? 20.547 -11.562 -18.125 1 95.81 90 ALA B N 1
ATOM 3585 C CA . ALA B 1 90 ? 20.109 -12.5 -17.094 1 95.81 90 ALA B CA 1
ATOM 3586 C C . ALA B 1 90 ? 19.219 -13.586 -17.688 1 95.81 90 ALA B C 1
ATOM 3588 O O . ALA B 1 90 ? 19.359 -14.766 -17.344 1 95.81 90 ALA B O 1
ATOM 3589 N N . GLU B 1 91 ? 18.344 -13.211 -18.562 1 94.5 91 GLU B N 1
ATOM 3590 C CA . GLU B 1 91 ? 17.453 -14.148 -19.234 1 94.5 91 GLU B CA 1
ATOM 3591 C C . GLU B 1 91 ? 18.25 -15.172 -20.047 1 94.5 91 GLU B C 1
ATOM 3593 O O . GLU B 1 91 ? 17.938 -16.359 -20.031 1 94.5 91 GLU B O 1
ATOM 3598 N N . ALA B 1 92 ? 19.219 -14.664 -20.766 1 95.88 92 ALA B N 1
ATOM 3599 C CA . ALA B 1 92 ? 20.062 -15.547 -21.562 1 95.88 92 ALA B CA 1
ATOM 3600 C C . ALA B 1 92 ? 20.828 -16.531 -20.688 1 95.88 92 ALA B C 1
ATOM 3602 O O . ALA B 1 92 ? 20.953 -17.703 -21.016 1 95.88 92 ALA B O 1
ATOM 3603 N N . TYR B 1 93 ? 21.266 -15.992 -19.625 1 96.69 93 TYR B N 1
ATOM 3604 C CA . TYR B 1 93 ? 21.984 -16.844 -18.672 1 96.69 93 TYR B CA 1
ATOM 3605 C C . TYR B 1 93 ? 21.078 -17.938 -18.141 1 96.69 93 TYR B C 1
ATOM 3607 O O . TYR B 1 93 ? 21.469 -19.109 -18.094 1 96.69 93 TYR B O 1
ATOM 3615 N N . ARG B 1 94 ? 19.938 -17.609 -17.766 1 94.88 94 ARG B N 1
ATOM 3616 C CA . ARG B 1 94 ? 18.984 -18.594 -17.25 1 94.88 94 ARG B CA 1
ATOM 3617 C C . ARG B 1 94 ? 18.625 -19.625 -18.328 1 94.88 94 ARG B C 1
ATOM 3619 O O . ARG B 1 94 ? 18.453 -20.812 -18.031 1 94.88 94 ARG B O 1
ATOM 3626 N N . TRP B 1 95 ? 18.484 -19.141 -19.5 1 94.62 95 TRP B N 1
ATOM 3627 C CA . TRP B 1 95 ? 18.219 -20.047 -20.609 1 94.62 95 TRP B CA 1
ATOM 3628 C C . TRP B 1 95 ? 19.344 -21.062 -20.766 1 94.62 95 TRP B C 1
ATOM 3630 O O . TRP B 1 95 ? 19.094 -22.25 -20.953 1 94.62 95 TRP B O 1
ATOM 3640 N N . LEU B 1 96 ? 20.547 -20.609 -20.672 1 96.62 96 LEU B N 1
ATOM 3641 C CA . LEU B 1 96 ? 21.703 -21.5 -20.781 1 96.62 96 LEU B CA 1
ATOM 3642 C C . LEU B 1 96 ? 21.719 -22.531 -19.656 1 96.62 96 LEU B C 1
ATOM 3644 O O . LEU B 1 96 ? 21.984 -23.703 -19.891 1 96.62 96 LEU B O 1
ATOM 3648 N N . ILE B 1 97 ? 21.406 -22.078 -18.484 1 96.38 97 ILE B N 1
ATOM 3649 C CA . ILE B 1 97 ? 21.344 -22.969 -17.344 1 96.38 97 ILE B CA 1
ATOM 3650 C C . ILE B 1 97 ? 20.281 -24.031 -17.562 1 96.38 97 ILE B C 1
ATOM 3652 O O . ILE B 1 97 ? 20.484 -25.203 -17.219 1 96.38 97 ILE B O 1
ATOM 3656 N N . SER B 1 98 ? 19.172 -23.641 -18.125 1 94.12 98 SER B N 1
ATOM 3657 C CA . SER B 1 98 ? 18.047 -24.562 -18.312 1 94.12 98 SER B CA 1
ATOM 3658 C C . SER B 1 98 ? 18.406 -25.672 -19.312 1 94.12 98 SER B C 1
ATOM 3660 O O . SER B 1 98 ? 17.734 -26.688 -19.375 1 94.12 98 SER B O 1
ATOM 3662 N N . LYS B 1 99 ? 19.469 -25.469 -20.078 1 95.38 99 LYS B N 1
ATOM 3663 C CA . LYS B 1 99 ? 19.891 -26.453 -21.078 1 95.38 99 LYS B CA 1
ATOM 3664 C C . LYS B 1 99 ? 20.922 -27.422 -20.484 1 95.38 99 LYS B C 1
ATOM 3666 O O . LYS B 1 99 ? 21.25 -28.422 -21.109 1 95.38 99 LYS B O 1
ATOM 3671 N N . LEU B 1 100 ? 21.375 -27.125 -19.359 1 94.81 100 LEU B N 1
ATOM 3672 C CA . LEU B 1 100 ? 22.359 -28 -18.734 1 94.81 100 LEU B CA 1
ATOM 3673 C C . LEU B 1 100 ? 21.75 -29.359 -18.422 1 94.81 100 LEU B C 1
ATOM 3675 O O . LEU B 1 100 ? 20.594 -29.453 -18.016 1 94.81 100 LEU B O 1
ATOM 3679 N N . PRO B 1 101 ? 22.641 -30.359 -18.562 1 92.75 101 PRO B N 1
ATOM 3680 C CA . PRO B 1 101 ? 22.172 -31.688 -18.141 1 92.75 101 PRO B CA 1
ATOM 3681 C C . PRO B 1 101 ? 21.844 -31.734 -16.656 1 92.75 101 PRO B C 1
ATOM 3683 O O . PRO B 1 101 ? 22.609 -31.219 -15.836 1 92.75 101 PRO B O 1
ATOM 3686 N N . GLY B 1 102 ? 20.703 -32.188 -16.281 1 93.38 102 GLY B N 1
ATOM 3687 C CA . GLY B 1 102 ? 20.328 -32.344 -14.875 1 93.38 102 GLY B CA 1
ATOM 3688 C C . GLY B 1 102 ? 19.484 -31.203 -14.367 1 93.38 102 GLY B C 1
ATOM 3689 O O . GLY B 1 102 ? 19.078 -31.203 -13.203 1 93.38 102 GLY B O 1
ATOM 3690 N N . TYR B 1 103 ? 19.328 -30.203 -15.148 1 95.06 103 TYR B N 1
ATOM 3691 C CA . TYR B 1 103 ? 18.547 -29.047 -14.758 1 95.06 103 TYR B CA 1
ATOM 3692 C C . TYR B 1 103 ? 17.219 -29.469 -14.141 1 95.06 103 TYR B C 1
ATOM 3694 O O . TYR B 1 103 ? 16.859 -29.047 -13.039 1 95.06 103 TYR B O 1
ATOM 3702 N N . ASN B 1 104 ? 16.547 -30.328 -14.789 1 92.12 104 ASN B N 1
ATOM 3703 C CA . ASN B 1 104 ? 15.234 -30.766 -14.336 1 92.12 104 ASN B CA 1
ATOM 3704 C C . ASN B 1 104 ? 15.32 -31.516 -13.016 1 92.12 104 ASN B C 1
ATOM 3706 O O . ASN B 1 104 ? 14.414 -31.438 -12.188 1 92.12 104 ASN B O 1
ATOM 3710 N N . ARG B 1 105 ? 16.391 -32.25 -12.852 1 93.19 105 ARG B N 1
ATOM 3711 C CA . ARG B 1 105 ? 16.578 -32.969 -11.617 1 93.19 105 ARG B CA 1
ATOM 3712 C C . ARG B 1 105 ? 16.781 -32.031 -10.438 1 93.19 105 ARG B C 1
ATOM 3714 O O . ARG B 1 105 ? 16.375 -32.344 -9.312 1 93.19 105 ARG B O 1
ATOM 3721 N N . ILE B 1 106 ? 17.359 -30.969 -10.719 1 94.75 106 ILE B N 1
ATOM 3722 C CA . ILE B 1 106 ? 17.609 -29.969 -9.68 1 94.75 106 ILE B CA 1
ATOM 3723 C C . ILE B 1 106 ? 16.328 -29.188 -9.398 1 94.75 106 ILE B C 1
ATOM 3725 O O . ILE B 1 106 ? 15.969 -28.969 -8.242 1 94.75 106 ILE B O 1
ATOM 3729 N N . MET B 1 107 ? 15.617 -28.875 -10.438 1 93.12 107 MET B N 1
ATOM 3730 C CA . MET B 1 107 ? 14.484 -27.969 -10.32 1 93.12 107 MET B CA 1
ATOM 3731 C C . MET B 1 107 ? 13.258 -28.688 -9.766 1 93.12 107 MET B C 1
ATOM 3733 O O . MET B 1 107 ? 12.445 -28.078 -9.078 1 93.12 107 MET B O 1
ATOM 3737 N N . ASN B 1 108 ? 13.07 -29.891 -10.141 1 93.38 108 ASN B N 1
ATOM 3738 C CA . ASN B 1 108 ? 11.898 -30.641 -9.688 1 93.38 108 ASN B CA 1
ATOM 3739 C C . ASN B 1 108 ? 12.102 -31.203 -8.289 1 93.38 108 ASN B C 1
ATOM 3741 O O . ASN B 1 108 ? 12.68 -32.281 -8.125 1 93.38 108 ASN B O 1
ATOM 3745 N N . GLN B 1 109 ? 11.477 -30.578 -7.344 1 95.69 109 GLN B N 1
ATOM 3746 C CA . GLN B 1 109 ? 11.727 -30.938 -5.953 1 95.69 109 GLN B CA 1
ATOM 3747 C C . GLN B 1 109 ? 10.594 -31.797 -5.398 1 95.69 109 GLN B C 1
ATOM 3749 O O . GLN B 1 109 ? 10.594 -32.156 -4.215 1 95.69 109 GLN B O 1
ATOM 3754 N N . PHE B 1 110 ? 9.641 -32.125 -6.152 1 94.69 110 PHE B N 1
ATOM 3755 C CA . PHE B 1 110 ? 8.391 -32.719 -5.711 1 94.69 110 PHE B CA 1
ATOM 3756 C C . PHE B 1 110 ? 8.656 -34 -4.91 1 94.69 110 PHE B C 1
ATOM 3758 O O . PHE B 1 110 ? 8.07 -34.188 -3.842 1 94.69 110 PHE B O 1
ATOM 3765 N N . SER B 1 111 ? 9.555 -34.812 -5.316 1 94.06 111 SER B N 1
ATOM 3766 C CA . SER B 1 111 ? 9.781 -36.125 -4.68 1 94.06 111 SER B CA 1
ATOM 3767 C C . SER B 1 111 ? 11.078 -36.125 -3.875 1 94.06 111 SER B C 1
ATOM 3769 O O . SER B 1 111 ? 11.562 -37.188 -3.475 1 94.06 111 SER B O 1
ATOM 3771 N N . MET B 1 112 ? 11.602 -35 -3.609 1 96.38 112 MET B N 1
ATOM 3772 C CA . MET B 1 112 ? 12.891 -34.906 -2.932 1 96.38 112 MET B CA 1
ATOM 3773 C C . MET B 1 112 ? 12.719 -34.969 -1.417 1 96.38 112 MET B C 1
ATOM 3775 O O . MET B 1 112 ? 11.719 -34.5 -0.883 1 96.38 112 MET B O 1
ATOM 3779 N N . THR B 1 113 ? 13.742 -35.469 -0.809 1 96.06 113 THR B N 1
ATOM 3780 C CA . THR B 1 113 ? 13.844 -35.375 0.645 1 96.06 113 THR B CA 1
ATOM 3781 C C . THR B 1 113 ? 14.266 -34 1.079 1 96.06 113 THR B C 1
ATOM 3783 O O . THR B 1 113 ? 14.656 -33.156 0.247 1 96.06 113 THR B O 1
ATOM 3786 N N . LYS B 1 114 ? 14.195 -33.781 2.377 1 95.31 114 LYS B N 1
ATOM 3787 C CA . LYS B 1 114 ? 14.594 -32.5 2.91 1 95.31 114 LYS B CA 1
ATOM 3788 C C . LYS B 1 114 ? 16.047 -32.188 2.582 1 95.31 114 LYS B C 1
ATOM 3790 O O . LYS B 1 114 ? 16.391 -31.062 2.213 1 95.31 114 LYS B O 1
ATOM 3795 N N . ARG B 1 115 ? 16.859 -33.188 2.713 1 96.5 115 ARG B N 1
ATOM 3796 C CA . ARG B 1 115 ? 18.281 -33.031 2.434 1 96.5 115 ARG B CA 1
ATOM 3797 C C . ARG B 1 115 ? 18.531 -32.719 0.956 1 96.5 115 ARG B C 1
ATOM 3799 O O . ARG B 1 115 ? 19.344 -31.875 0.608 1 96.5 115 ARG B O 1
ATOM 3806 N N . GLN B 1 116 ? 17.844 -33.406 0.109 1 97.31 116 GLN B N 1
ATOM 3807 C CA . GLN B 1 116 ? 17.969 -33.188 -1.33 1 97.31 116 GLN B CA 1
ATOM 3808 C C . GLN B 1 116 ? 17.484 -31.812 -1.727 1 97.31 116 GLN B C 1
ATOM 3810 O O . GLN B 1 116 ? 18.094 -31.156 -2.576 1 97.31 116 GLN B O 1
ATOM 3815 N N . LYS B 1 117 ? 16.469 -31.406 -1.09 1 97.69 117 LYS B N 1
ATOM 3816 C CA . LYS B 1 117 ? 15.93 -30.078 -1.353 1 97.69 117 LYS B CA 1
ATOM 3817 C C . LYS B 1 117 ? 16.938 -29 -0.945 1 97.69 117 LYS B C 1
ATOM 3819 O O . LYS B 1 117 ? 17.047 -27.969 -1.615 1 97.69 117 LYS B O 1
ATOM 3824 N N . PHE B 1 118 ? 17.609 -29.266 0.169 1 97.69 118 PHE B N 1
ATOM 3825 C CA . PHE B 1 118 ? 18.625 -28.312 0.607 1 97.69 118 PHE B CA 1
ATOM 3826 C C . PHE B 1 118 ? 19.719 -28.156 -0.453 1 97.69 118 PHE B C 1
ATOM 3828 O O . PHE B 1 118 ? 20.094 -27.047 -0.797 1 97.69 118 PHE B O 1
ATOM 3835 N N . TRP B 1 119 ? 20.125 -29.219 -0.987 1 97.56 119 TRP B N 1
ATOM 3836 C CA . TRP B 1 119 ? 21.172 -29.172 -2.004 1 97.56 119 TRP B CA 1
ATOM 3837 C C . TRP B 1 119 ? 20.656 -28.531 -3.285 1 97.56 119 TRP B C 1
ATOM 3839 O O . TRP B 1 119 ? 21.359 -27.766 -3.939 1 97.56 119 TRP B O 1
ATOM 3849 N N . SER B 1 120 ? 19.469 -28.938 -3.633 1 98.06 120 SER B N 1
ATOM 3850 C CA . SER B 1 120 ? 18.828 -28.297 -4.781 1 98.06 120 SER B CA 1
ATOM 3851 C C . SER B 1 120 ? 18.781 -26.781 -4.613 1 98.06 120 SER B C 1
ATOM 3853 O O . SER B 1 120 ? 19.156 -26.047 -5.52 1 98.06 120 SER B O 1
ATOM 3855 N N . ASP B 1 121 ? 18.391 -26.359 -3.41 1 98.31 121 ASP B N 1
ATOM 3856 C CA . ASP B 1 121 ? 18.281 -24.938 -3.119 1 98.31 121 ASP B CA 1
ATOM 3857 C C . ASP B 1 121 ? 19.656 -24.266 -3.16 1 98.31 121 ASP B C 1
ATOM 3859 O O . ASP B 1 121 ? 19.781 -23.109 -3.582 1 98.31 121 ASP B O 1
ATOM 3863 N N . LEU B 1 122 ? 20.656 -24.969 -2.699 1 97.94 122 LEU B N 1
ATOM 3864 C CA . LEU B 1 122 ? 22.016 -24.438 -2.707 1 97.94 122 LEU B CA 1
ATOM 3865 C C . LEU B 1 122 ? 22.5 -24.219 -4.133 1 97.94 122 LEU B C 1
ATOM 3867 O O . LEU B 1 122 ? 23.109 -23.188 -4.434 1 97.94 122 LEU B O 1
ATOM 3871 N N . ILE B 1 123 ? 22.25 -25.156 -4.984 1 97.94 123 ILE B N 1
ATOM 3872 C CA . ILE B 1 123 ? 22.656 -25.062 -6.383 1 97.94 123 ILE B CA 1
ATOM 3873 C C . ILE B 1 123 ? 21.922 -23.906 -7.051 1 97.94 123 ILE B C 1
ATOM 3875 O O . ILE B 1 123 ? 22.531 -23.094 -7.754 1 97.94 123 ILE B O 1
ATOM 3879 N N . GLN B 1 124 ? 20.656 -23.812 -6.801 1 97.31 124 GLN B N 1
ATOM 3880 C CA . GLN B 1 124 ? 19.875 -22.734 -7.375 1 97.31 124 GLN B CA 1
ATOM 3881 C C . GLN B 1 124 ? 20.328 -21.375 -6.855 1 97.31 124 GLN B C 1
ATOM 3883 O O . GLN B 1 124 ? 20.312 -20.391 -7.586 1 97.31 124 GLN B O 1
ATOM 3888 N N . MET B 1 125 ? 20.703 -21.359 -5.578 1 97.38 125 MET B N 1
ATOM 3889 C CA . MET B 1 125 ? 21.266 -20.141 -5.016 1 97.38 125 MET B CA 1
ATOM 3890 C C . MET B 1 125 ? 22.516 -19.719 -5.766 1 97.38 125 MET B C 1
ATOM 3892 O O . MET B 1 125 ? 22.703 -18.547 -6.074 1 97.38 125 MET B O 1
ATOM 3896 N N . PHE B 1 126 ? 23.312 -20.672 -6.016 1 97.25 126 PHE B N 1
ATOM 3897 C CA . PHE B 1 126 ? 24.547 -20.391 -6.758 1 97.25 126 PHE B CA 1
ATOM 3898 C C . PHE B 1 126 ? 24.219 -19.844 -8.141 1 97.25 126 PHE B C 1
ATOM 3900 O O . PHE B 1 126 ? 24.844 -18.875 -8.594 1 97.25 126 PHE B O 1
ATOM 3907 N N . TRP B 1 127 ? 23.25 -20.5 -8.82 1 97 127 TRP B N 1
ATOM 3908 C CA . TRP B 1 127 ? 22.828 -20 -10.125 1 97 127 TRP B CA 1
ATOM 3909 C C . TRP B 1 127 ? 22.328 -18.562 -10.023 1 97 127 TRP B C 1
ATOM 3911 O O . TRP B 1 127 ? 22.656 -17.719 -10.875 1 97 127 TRP B O 1
ATOM 3921 N N . ALA B 1 128 ? 21.578 -18.219 -8.992 1 96.12 128 ALA B N 1
ATOM 3922 C CA . ALA B 1 128 ? 21.016 -16.875 -8.805 1 96.12 128 ALA B CA 1
ATOM 3923 C C . ALA B 1 128 ? 22.109 -15.852 -8.547 1 96.12 128 ALA B C 1
ATOM 3925 O O . ALA B 1 128 ? 22.109 -14.766 -9.125 1 96.12 128 ALA B O 1
ATOM 3926 N N . LEU B 1 129 ? 23.062 -16.234 -7.695 1 95.5 129 LEU B N 1
ATOM 3927 C CA . LEU B 1 129 ? 24.141 -15.328 -7.316 1 95.5 129 LEU B CA 1
ATOM 3928 C C . LEU B 1 129 ? 25.047 -15.023 -8.508 1 95.5 129 LEU B C 1
ATOM 3930 O O . LEU B 1 129 ? 25.547 -13.906 -8.641 1 95.5 129 LEU B O 1
ATOM 3934 N N . THR B 1 130 ? 25.172 -15.969 -9.383 1 96.31 130 THR B N 1
ATOM 3935 C CA . THR B 1 130 ? 26.109 -15.805 -10.492 1 96.31 130 THR B CA 1
ATOM 3936 C C . THR B 1 130 ? 25.406 -15.242 -11.719 1 96.31 130 THR B C 1
ATOM 3938 O O . THR B 1 130 ? 26.047 -14.93 -12.727 1 96.31 130 THR B O 1
ATOM 3941 N N . THR B 1 131 ? 24.078 -15.203 -11.664 1 96.5 131 THR B N 1
ATOM 3942 C CA . THR B 1 131 ? 23.359 -14.531 -12.742 1 96.5 131 THR B CA 1
ATOM 3943 C C . THR B 1 131 ? 23.781 -13.07 -12.844 1 96.5 131 THR B C 1
ATOM 3945 O O . THR B 1 131 ? 23.766 -12.344 -11.844 1 96.5 131 THR B O 1
ATOM 3948 N N . PRO B 1 132 ? 24.188 -12.656 -14.031 1 94.25 132 PRO B N 1
ATOM 3949 C CA . PRO B 1 132 ? 24.594 -11.25 -14.156 1 94.25 132 PRO B CA 1
ATOM 3950 C C . PRO B 1 132 ? 23.422 -10.281 -13.984 1 94.25 132 PRO B C 1
ATOM 3952 O O . PRO B 1 132 ? 22.297 -10.586 -14.398 1 94.25 132 PRO B O 1
ATOM 3955 N N . SER B 1 133 ? 23.688 -9.188 -13.32 1 89.56 133 SER B N 1
ATOM 3956 C CA . SER B 1 133 ? 22.688 -8.141 -13.141 1 89.56 133 SER B CA 1
ATOM 3957 C C . SER B 1 133 ? 23.078 -6.863 -13.875 1 89.56 133 SER B C 1
ATOM 3959 O O . SER B 1 133 ? 24.25 -6.48 -13.875 1 89.56 133 SER B O 1
ATOM 3961 N N . THR B 1 134 ? 22.109 -6.289 -14.562 1 90.75 134 THR B N 1
ATOM 3962 C CA . THR B 1 134 ? 22.359 -4.996 -15.195 1 90.75 134 THR B CA 1
ATOM 3963 C C . THR B 1 134 ? 21.547 -3.896 -14.508 1 90.75 134 THR B C 1
ATOM 3965 O O . THR B 1 134 ? 21.297 -2.844 -15.094 1 90.75 134 THR B O 1
ATOM 3968 N N . VAL B 1 135 ? 21.094 -4.219 -13.375 1 91.94 135 VAL B N 1
ATOM 3969 C CA . VAL B 1 135 ? 20.312 -3.248 -12.617 1 91.94 135 VAL B CA 1
ATOM 3970 C C . VAL B 1 135 ? 21.156 -2.002 -12.352 1 91.94 135 VAL B C 1
ATOM 3972 O O . VAL B 1 135 ? 22.328 -2.104 -11.977 1 91.94 135 VAL B O 1
ATOM 3975 N N . ASN B 1 136 ? 20.625 -0.833 -12.641 1 93.38 136 ASN B N 1
ATOM 3976 C CA . ASN B 1 136 ? 21.266 0.457 -12.375 1 93.38 136 ASN B CA 1
ATOM 3977 C C . ASN B 1 136 ? 20.234 1.514 -11.977 1 93.38 136 ASN B C 1
ATOM 3979 O O . ASN B 1 136 ? 19.062 1.192 -11.727 1 93.38 136 ASN B O 1
ATOM 3983 N N . VAL B 1 137 ? 20.656 2.697 -11.859 1 91.25 137 VAL B N 1
ATOM 3984 C CA . VAL B 1 137 ? 19.828 3.764 -11.305 1 91.25 137 VAL B CA 1
ATOM 3985 C C . VAL B 1 137 ? 18.672 4.062 -12.258 1 91.25 137 VAL B C 1
ATOM 3987 O O . VAL B 1 137 ? 17.672 4.637 -11.859 1 91.25 137 VAL B O 1
ATOM 3990 N N . PHE B 1 138 ? 18.734 3.68 -13.523 1 92.94 138 PHE B N 1
ATOM 3991 C CA . PHE B 1 138 ? 17.703 3.982 -14.5 1 92.94 138 PHE B CA 1
ATOM 3992 C C . PHE B 1 138 ? 16.75 2.803 -14.672 1 92.94 138 PHE B C 1
ATOM 3994 O O . PHE B 1 138 ? 15.797 2.875 -15.438 1 92.94 138 PHE B O 1
ATOM 4001 N N . SER B 1 139 ? 17.047 1.74 -13.883 1 94.75 139 SER B N 1
ATOM 4002 C CA . SER B 1 139 ? 16.141 0.593 -13.906 1 94.75 139 SER B CA 1
ATOM 4003 C C . SER B 1 139 ? 14.82 0.92 -13.227 1 94.75 139 SER B C 1
ATOM 4005 O O . SER B 1 139 ? 14.734 1.872 -12.445 1 94.75 139 SER B O 1
ATOM 4007 N N . LYS B 1 140 ? 13.773 0.116 -13.617 1 96 140 LYS B N 1
ATOM 4008 C CA . LYS B 1 140 ? 12.438 0.359 -13.062 1 96 140 LYS B CA 1
ATOM 4009 C C . LYS B 1 140 ? 12.047 -0.732 -12.07 1 96 140 LYS B C 1
ATOM 4011 O O . LYS B 1 140 ? 11 -0.648 -11.43 1 96 140 LYS B O 1
ATOM 4016 N N . GLY B 1 141 ? 12.859 -1.757 -12 1 96.06 141 GLY B N 1
ATOM 4017 C CA . GLY B 1 141 ? 12.68 -2.893 -11.109 1 96.06 141 GLY B CA 1
ATOM 4018 C C . GLY B 1 141 ? 13.953 -3.691 -10.898 1 96.06 141 GLY B C 1
ATOM 4019 O O . GLY B 1 141 ? 14.883 -3.605 -11.703 1 96.06 141 GLY B O 1
ATOM 4020 N N . LEU B 1 142 ? 13.953 -4.406 -9.828 1 94.75 142 LEU B N 1
ATOM 4021 C CA . LEU B 1 142 ? 15.125 -5.191 -9.453 1 94.75 142 LEU B CA 1
ATOM 4022 C C . LEU B 1 142 ? 15.07 -6.582 -10.07 1 94.75 142 LEU B C 1
ATOM 4024 O O . LEU B 1 142 ? 16.109 -7.223 -10.266 1 94.75 142 LEU B O 1
ATOM 4028 N N . CYS B 1 143 ? 13.875 -7.023 -10.359 1 96.62 143 CYS B N 1
ATOM 4029 C CA . CYS B 1 143 ? 13.68 -8.414 -10.766 1 96.62 143 CYS B CA 1
ATOM 4030 C C . CYS B 1 143 ? 13.039 -8.492 -12.141 1 96.62 143 CYS B C 1
ATOM 4032 O O . CYS B 1 143 ? 12.547 -7.492 -12.672 1 96.62 143 CYS B O 1
ATOM 4034 N N . ALA B 1 144 ? 13.156 -9.727 -12.742 1 95.56 144 ALA B N 1
ATOM 4035 C CA . ALA B 1 144 ? 12.43 -10.039 -13.961 1 95.56 144 ALA B CA 1
ATOM 4036 C C . ALA B 1 144 ? 10.945 -10.273 -13.672 1 95.56 144 ALA B C 1
ATOM 4038 O O . ALA B 1 144 ? 10.578 -10.703 -12.578 1 95.56 144 ALA B O 1
ATOM 4039 N N . ASN B 1 145 ? 10.148 -10.023 -14.633 1 95.81 145 ASN B N 1
ATOM 4040 C CA . ASN B 1 145 ? 8.711 -10.188 -14.461 1 95.81 145 ASN B CA 1
ATOM 4041 C C . ASN B 1 145 ? 8.32 -11.664 -14.383 1 95.81 145 ASN B C 1
ATOM 4043 O O . ASN B 1 145 ? 7.859 -12.242 -15.375 1 95.81 145 ASN B O 1
ATOM 4047 N N . ALA B 1 146 ? 8.508 -12.297 -13.305 1 94.44 146 ALA B N 1
ATOM 4048 C CA . ALA B 1 146 ? 8.016 -13.57 -12.789 1 94.44 146 ALA B CA 1
ATOM 4049 C C . ALA B 1 146 ? 8.32 -14.711 -13.758 1 94.44 146 ALA B C 1
ATOM 4051 O O . ALA B 1 146 ? 7.43 -15.492 -14.109 1 94.44 146 ALA B O 1
ATOM 4052 N N . PRO B 1 147 ? 9.484 -14.938 -14.141 1 95 147 PRO B N 1
ATOM 4053 C CA . PRO B 1 147 ? 9.781 -16.031 -15.07 1 95 147 PRO B CA 1
ATOM 4054 C C . PRO B 1 147 ? 9.531 -17.406 -14.453 1 95 147 PRO B C 1
ATOM 4056 O O . PRO B 1 147 ? 9.438 -18.406 -15.18 1 95 147 PRO B O 1
ATOM 4059 N N . PHE B 1 148 ? 9.406 -17.484 -13.164 1 93.25 148 PHE B N 1
ATOM 4060 C CA . PHE B 1 148 ? 9.219 -18.75 -12.469 1 93.25 148 PHE B CA 1
ATOM 4061 C C . PHE B 1 148 ? 7.938 -19.438 -12.938 1 93.25 148 PHE B C 1
ATOM 4063 O O . PHE B 1 148 ? 7.828 -20.656 -12.883 1 93.25 148 PHE B O 1
ATOM 4070 N N . ILE B 1 149 ? 6.973 -18.719 -13.445 1 96.12 149 ILE B N 1
ATOM 4071 C CA . ILE B 1 149 ? 5.664 -19.25 -13.812 1 96.12 149 ILE B CA 1
ATOM 4072 C C . ILE B 1 149 ? 5.812 -20.219 -14.992 1 96.12 149 ILE B C 1
ATOM 4074 O O . ILE B 1 149 ? 4.984 -21.125 -15.172 1 96.12 149 ILE B O 1
ATOM 4078 N N . GLN B 1 150 ? 6.844 -20.047 -15.766 1 93.31 150 GLN B N 1
ATOM 4079 C CA . GLN B 1 150 ? 7.074 -20.891 -16.938 1 93.31 150 GLN B CA 1
ATOM 4080 C C . GLN B 1 150 ? 7.395 -22.328 -16.516 1 93.31 150 GLN B C 1
ATOM 4082 O O . GLN B 1 150 ? 7.191 -23.25 -17.297 1 93.31 150 GLN B O 1
ATOM 4087 N N . GLU B 1 151 ? 7.852 -22.438 -15.328 1 91.44 151 GLU B N 1
ATOM 4088 C CA . GLU B 1 151 ? 8.172 -23.766 -14.82 1 91.44 151 GLU B CA 1
ATOM 4089 C C . GLU B 1 151 ? 6.961 -24.422 -14.164 1 91.44 151 GLU B C 1
ATOM 4091 O O . GLU B 1 151 ? 6.961 -25.625 -13.898 1 91.44 151 GLU B O 1
ATOM 4096 N N . MET B 1 152 ? 5.895 -23.688 -14.008 1 94.62 152 MET B N 1
ATOM 4097 C CA . MET B 1 152 ? 4.77 -24.172 -13.211 1 94.62 152 MET B CA 1
ATOM 4098 C C . MET B 1 152 ? 3.553 -24.438 -14.086 1 94.62 152 MET B C 1
ATOM 4100 O O . MET B 1 152 ? 2.715 -25.281 -13.75 1 94.62 152 MET B O 1
ATOM 4104 N N . VAL B 1 153 ? 3.504 -23.719 -15.18 1 97.94 153 VAL B N 1
ATOM 4105 C CA . VAL B 1 153 ? 2.232 -23.688 -15.891 1 97.94 153 VAL B CA 1
ATOM 4106 C C . VAL B 1 153 ? 2.447 -24.078 -17.359 1 97.94 153 VAL B C 1
ATOM 4108 O O . VAL B 1 153 ? 3.406 -23.625 -17.984 1 97.94 153 VAL B O 1
ATOM 4111 N N . ASP B 1 154 ? 1.636 -24.938 -17.875 1 98.25 154 ASP B N 1
ATOM 4112 C CA . ASP B 1 154 ? 1.514 -25.203 -19.312 1 98.25 154 ASP B CA 1
ATOM 4113 C C . ASP B 1 154 ? 0.451 -24.312 -19.953 1 98.25 154 ASP B C 1
ATOM 4115 O O . ASP B 1 154 ? -0.73 -24.672 -19.969 1 98.25 154 ASP B O 1
ATOM 4119 N N . PHE B 1 155 ? 0.878 -23.266 -20.594 1 98 155 PHE B N 1
ATOM 4120 C CA . PHE B 1 155 ? -0.045 -22.25 -21.078 1 98 155 PHE B CA 1
ATOM 4121 C C . PHE B 1 155 ? -0.839 -22.766 -22.281 1 98 155 PHE B C 1
ATOM 4123 O O . PHE B 1 155 ? -1.948 -22.297 -22.547 1 98 155 PHE B O 1
ATOM 4130 N N . ASP B 1 156 ? -0.325 -23.688 -23.031 1 97.62 156 ASP B N 1
ATOM 4131 C CA . ASP B 1 156 ? -1.084 -24.312 -24.109 1 97.62 156 ASP B CA 1
ATOM 4132 C C . ASP B 1 156 ? -2.227 -25.156 -23.562 1 97.62 156 ASP B C 1
ATOM 4134 O O . ASP B 1 156 ? -3.35 -25.109 -24.062 1 97.62 156 ASP B O 1
ATOM 4138 N N . ALA B 1 157 ? -1.912 -25.891 -22.531 1 98.06 157 ALA B N 1
ATOM 4139 C CA . ALA B 1 157 ? -2.938 -26.719 -21.891 1 98.06 157 ALA B CA 1
ATOM 4140 C C . ALA B 1 157 ? -4.016 -25.844 -21.25 1 98.06 157 ALA B C 1
ATOM 4142 O O . ALA B 1 157 ? -5.184 -26.234 -21.203 1 98.06 157 ALA B O 1
ATOM 4143 N N . LEU B 1 158 ? -3.637 -24.719 -20.766 1 98.38 158 LEU B N 1
ATOM 4144 C CA . LEU B 1 158 ? -4.559 -23.797 -20.109 1 98.38 158 LEU B CA 1
ATOM 4145 C C . LEU B 1 158 ? -5.707 -23.422 -21.031 1 98.38 158 LEU B C 1
ATOM 4147 O O . LEU B 1 158 ? -6.844 -23.25 -20.578 1 98.38 158 LEU B O 1
ATOM 4151 N N . LYS B 1 159 ? -5.473 -23.344 -22.328 1 97.38 159 LYS B N 1
ATOM 4152 C CA . LYS B 1 159 ? -6.461 -22.891 -23.297 1 97.38 159 LYS B CA 1
ATOM 4153 C C . LYS B 1 159 ? -7.566 -23.922 -23.484 1 97.38 159 LYS B C 1
ATOM 4155 O O . LYS B 1 159 ? -8.633 -23.625 -24.016 1 97.38 159 LYS B O 1
ATOM 4160 N N . THR B 1 160 ? -7.375 -25.078 -22.984 1 97 160 THR B N 1
ATOM 4161 C CA . THR B 1 160 ? -8.305 -26.172 -23.297 1 97 160 THR B CA 1
ATOM 4162 C C . THR B 1 160 ? -9.016 -26.641 -22.047 1 97 160 THR B C 1
ATOM 4164 O O . THR B 1 160 ? -9.844 -27.562 -22.109 1 97 160 THR B O 1
ATOM 4167 N N . VAL B 1 161 ? -8.742 -26.094 -20.922 1 97.5 161 VAL B N 1
ATOM 4168 C CA . VAL B 1 161 ? -9.414 -26.547 -19.703 1 97.5 161 VAL B CA 1
ATOM 4169 C C . VAL B 1 161 ? -10.883 -26.141 -19.75 1 97.5 161 VAL B C 1
ATOM 4171 O O . VAL B 1 161 ? -11.266 -25.219 -20.469 1 97.5 161 VAL B O 1
ATOM 4174 N N . GLU B 1 162 ? -11.688 -26.844 -19 1 96.56 162 GLU B N 1
ATOM 4175 C CA . GLU B 1 162 ? -13.133 -26.625 -19 1 96.56 162 GLU B CA 1
ATOM 4176 C C . GLU B 1 162 ? -13.492 -25.344 -18.219 1 96.56 162 GLU B C 1
ATOM 4178 O O . GLU B 1 162 ? -14.422 -24.641 -18.594 1 96.56 162 GLU B O 1
ATOM 4183 N N . GLU B 1 163 ? -12.75 -25.078 -17.203 1 96.5 163 GLU B N 1
ATOM 4184 C CA . GLU B 1 163 ? -13.023 -23.922 -16.359 1 96.5 163 GLU B CA 1
ATOM 4185 C C . GLU B 1 163 ? -12.688 -22.609 -17.078 1 96.5 163 GLU B C 1
ATOM 4187 O O . GLU B 1 163 ? -11.766 -22.562 -17.891 1 96.5 163 GLU B O 1
ATOM 4192 N N . ASP B 1 164 ? -13.398 -21.594 -16.734 1 95.94 164 ASP B N 1
ATOM 4193 C CA . ASP B 1 164 ? -12.953 -20.25 -17.078 1 95.94 164 ASP B CA 1
ATOM 4194 C C . ASP B 1 164 ? -12.016 -19.688 -16.016 1 95.94 164 ASP B C 1
ATOM 4196 O O . ASP B 1 164 ? -12.172 -19.969 -14.836 1 95.94 164 ASP B O 1
ATOM 4200 N N . VAL B 1 165 ? -11.039 -18.969 -16.5 1 97.12 165 VAL B N 1
ATOM 4201 C CA . VAL B 1 165 ? -10.109 -18.344 -15.555 1 97.12 165 VAL B CA 1
ATOM 4202 C C . VAL B 1 165 ? -9.836 -16.891 -15.977 1 97.12 165 VAL B C 1
ATOM 4204 O O . VAL B 1 165 ? -9.695 -16.609 -17.172 1 97.12 165 VAL B O 1
ATOM 4207 N N . TYR B 1 166 ? -9.82 -15.984 -15 1 96.38 166 TYR B N 1
ATOM 4208 C CA . TYR B 1 166 ? -9.594 -14.562 -15.234 1 96.38 166 TYR B CA 1
ATOM 4209 C C . TYR B 1 166 ? -8.539 -14.016 -14.281 1 96.38 166 TYR B C 1
ATOM 4211 O O . TYR B 1 166 ? -8.578 -14.289 -13.078 1 96.38 166 TYR B O 1
ATOM 4219 N N . LEU B 1 167 ? -7.59 -13.297 -14.828 1 96.69 167 LEU B N 1
ATOM 4220 C CA . LEU B 1 167 ? -6.613 -12.562 -14.031 1 96.69 167 LEU B CA 1
ATOM 4221 C C . LEU B 1 167 ? -6.688 -11.062 -14.328 1 96.69 167 LEU B C 1
ATOM 4223 O O . LEU B 1 167 ? -6.902 -10.664 -15.477 1 96.69 167 LEU B O 1
ATOM 4227 N N . ASN B 1 168 ? -6.492 -10.266 -13.352 1 95.62 168 ASN B N 1
ATOM 4228 C CA . ASN B 1 168 ? -6.559 -8.828 -13.586 1 95.62 168 ASN B CA 1
ATOM 4229 C C . ASN B 1 168 ? -5.172 -8.195 -13.578 1 95.62 168 ASN B C 1
ATOM 4231 O O . ASN B 1 168 ? -4.219 -8.781 -13.07 1 95.62 168 ASN B O 1
ATOM 4235 N N . ALA B 1 169 ? -5.027 -7.148 -14.211 1 96.56 169 ALA B N 1
ATOM 4236 C CA . ALA B 1 169 ? -3.885 -6.238 -14.234 1 96.56 169 ALA B CA 1
ATOM 4237 C C . ALA B 1 169 ? -4.344 -4.789 -14.375 1 96.56 169 ALA B C 1
ATOM 4239 O O . ALA B 1 169 ? -5.457 -4.527 -14.836 1 96.56 169 ALA B O 1
ATOM 4240 N N . TYR B 1 170 ? -3.578 -3.938 -13.891 1 96.56 170 TYR B N 1
ATOM 4241 C CA . TYR B 1 170 ? -3.865 -2.523 -14.102 1 96.56 170 TYR B CA 1
ATOM 4242 C C . TYR B 1 170 ? -3.174 -2.012 -15.359 1 96.56 170 TYR B C 1
ATOM 4244 O O . TYR B 1 170 ? -1.943 -2.025 -15.453 1 96.56 170 TYR B O 1
ATOM 4252 N N . ASN B 1 171 ? -3.971 -1.591 -16.328 1 97.25 171 ASN B N 1
ATOM 4253 C CA . ASN B 1 171 ? -3.432 -0.985 -17.531 1 97.25 171 ASN B CA 1
ATOM 4254 C C . ASN B 1 171 ? -2.961 0.445 -17.297 1 97.25 171 ASN B C 1
ATOM 4256 O O . ASN B 1 171 ? -3.777 1.362 -17.188 1 97.25 171 ASN B O 1
ATOM 4260 N N . LEU B 1 172 ? -1.677 0.588 -17.203 1 96.56 172 LEU B N 1
ATOM 4261 C CA . LEU B 1 172 ? -1.079 1.882 -16.891 1 96.56 172 LEU B CA 1
ATOM 4262 C C . LEU B 1 172 ? -1.253 2.854 -18.062 1 96.56 172 LEU B C 1
ATOM 4264 O O . LEU B 1 172 ? -1.432 4.055 -17.844 1 96.56 172 LEU B O 1
ATOM 4268 N N . THR B 1 173 ? -1.205 2.385 -19.219 1 95.81 173 THR B N 1
ATOM 4269 C CA . THR B 1 173 ? -1.308 3.195 -20.422 1 95.81 173 THR B CA 1
ATOM 4270 C C . THR B 1 173 ? -2.689 3.834 -20.531 1 95.81 173 THR B C 1
ATOM 4272 O O . THR B 1 173 ? -2.807 5.031 -20.797 1 95.81 173 THR B O 1
ATOM 4275 N N . ASP B 1 174 ? -3.67 3.053 -20.25 1 93.69 174 ASP B N 1
ATOM 4276 C CA . ASP B 1 174 ? -5.039 3.521 -20.422 1 93.69 174 ASP B CA 1
ATOM 4277 C C . ASP B 1 174 ? -5.668 3.906 -19.094 1 93.69 174 ASP B C 1
ATOM 4279 O O . ASP B 1 174 ? -6.777 4.441 -19.047 1 93.69 174 ASP B O 1
ATOM 4283 N N . HIS B 1 175 ? -4.996 3.648 -18.047 1 90.81 175 HIS B N 1
ATOM 4284 C CA . HIS B 1 175 ? -5.461 3.926 -16.688 1 90.81 175 HIS B CA 1
ATOM 4285 C C . HIS B 1 175 ? -6.812 3.271 -16.422 1 90.81 175 HIS B C 1
ATOM 4287 O O . HIS B 1 175 ? -7.742 3.928 -15.953 1 90.81 175 HIS B O 1
ATOM 4293 N N . LYS B 1 176 ? -6.859 2.006 -16.641 1 91.12 176 LYS B N 1
ATOM 4294 C CA . LYS B 1 176 ? -8.039 1.198 -16.359 1 91.12 176 LYS B CA 1
ATOM 4295 C C . LYS B 1 176 ? -7.652 -0.245 -16.047 1 91.12 176 LYS B C 1
ATOM 4297 O O . LYS B 1 176 ? -6.57 -0.699 -16.422 1 91.12 176 LYS B O 1
ATOM 4302 N N . MET B 1 177 ? -8.617 -0.963 -15.398 1 92.38 177 MET B N 1
ATOM 4303 C CA . MET B 1 177 ? -8.383 -2.371 -15.094 1 92.38 177 MET B CA 1
ATOM 4304 C C . MET B 1 177 ? -8.492 -3.229 -16.344 1 92.38 177 MET B C 1
ATOM 4306 O O . MET B 1 177 ? -9.367 -2.992 -17.188 1 92.38 177 MET B O 1
ATOM 4310 N N . ALA B 1 178 ? -7.621 -4.18 -16.484 1 94.19 178 ALA B N 1
ATOM 4311 C CA . ALA B 1 178 ? -7.68 -5.191 -17.531 1 94.19 178 ALA B CA 1
ATOM 4312 C C . ALA B 1 178 ? -7.898 -6.582 -16.938 1 94.19 178 ALA B C 1
ATOM 4314 O O . ALA B 1 178 ? -7.32 -6.926 -15.906 1 94.19 178 ALA B O 1
ATOM 4315 N N . ILE B 1 179 ? -8.773 -7.332 -17.578 1 95.31 179 ILE B N 1
ATOM 4316 C CA . ILE B 1 179 ? -9.031 -8.719 -17.188 1 95.31 179 ILE B CA 1
ATOM 4317 C C . ILE B 1 179 ? -8.625 -9.648 -18.328 1 95.31 179 ILE B C 1
ATOM 4319 O O . ILE B 1 179 ? -9.141 -9.547 -19.438 1 95.31 179 ILE B O 1
ATOM 4323 N N . PHE B 1 180 ? -7.688 -10.555 -18.031 1 96.19 180 PHE B N 1
ATOM 4324 C CA . PHE B 1 180 ? -7.203 -11.516 -19.016 1 96.19 180 PHE B CA 1
ATOM 4325 C C . PHE B 1 180 ? -7.875 -12.867 -18.828 1 96.19 180 PHE B C 1
ATOM 4327 O O . PHE B 1 180 ? -7.855 -13.43 -17.734 1 96.19 180 PHE B O 1
ATOM 4334 N N . GLY B 1 181 ? -8.492 -13.383 -19.875 1 95.75 181 GLY B N 1
ATOM 4335 C CA . GLY B 1 181 ? -9.055 -14.727 -19.875 1 95.75 181 GLY B CA 1
ATOM 4336 C C . GLY B 1 181 ? -8.086 -15.773 -20.391 1 95.75 181 GLY B C 1
ATOM 4337 O O . GLY B 1 181 ? -7.027 -15.438 -20.922 1 95.75 181 GLY B O 1
ATOM 4338 N N . LYS B 1 182 ? -8.477 -17.016 -20.234 1 95.12 182 LYS B N 1
ATOM 4339 C CA . LYS B 1 182 ? -7.594 -18.125 -20.562 1 95.12 182 LYS B CA 1
ATOM 4340 C C . LYS B 1 182 ? -7.188 -18.094 -22.031 1 95.12 182 LYS B C 1
ATOM 4342 O O . LYS B 1 182 ? -6.117 -18.594 -22.391 1 95.12 182 LYS B O 1
ATOM 4347 N N . ASP B 1 183 ? -7.887 -17.469 -22.922 1 95.5 183 ASP B N 1
ATOM 4348 C CA . ASP B 1 183 ? -7.598 -17.469 -24.344 1 95.5 183 ASP B CA 1
ATOM 4349 C C . ASP B 1 183 ? -6.371 -16.625 -24.656 1 95.5 183 ASP B C 1
ATOM 4351 O O . ASP B 1 183 ? -5.641 -16.891 -25.609 1 95.5 183 ASP B O 1
ATOM 4355 N N . VAL B 1 184 ? -6.105 -15.648 -23.812 1 96.44 184 VAL B N 1
ATOM 4356 C CA . VAL B 1 184 ? -5 -14.75 -24.125 1 96.44 184 VAL B CA 1
ATOM 4357 C C . VAL B 1 184 ? -3.867 -14.961 -23.125 1 96.44 184 VAL B C 1
ATOM 4359 O O . VAL B 1 184 ? -2.725 -14.57 -23.375 1 96.44 184 VAL B O 1
ATOM 4362 N N . LEU B 1 185 ? -4.141 -15.586 -22.031 1 97.25 185 LEU B N 1
ATOM 4363 C CA . LEU B 1 185 ? -3.174 -15.711 -20.938 1 97.25 185 LEU B CA 1
ATOM 4364 C C . LEU B 1 185 ? -1.95 -16.5 -21.391 1 97.25 185 LEU B C 1
ATOM 4366 O O . LEU B 1 185 ? -2.08 -17.609 -21.922 1 97.25 185 LEU B O 1
ATOM 4370 N N . ASP B 1 186 ? -0.877 -15.938 -21.312 1 97.56 186 ASP B N 1
ATOM 4371 C CA . ASP B 1 186 ? 0.444 -16.547 -21.469 1 97.56 186 ASP B CA 1
ATOM 4372 C C . ASP B 1 186 ? 1.445 -15.914 -20.5 1 97.56 186 ASP B C 1
ATOM 4374 O O . ASP B 1 186 ? 1.055 -15.234 -19.547 1 97.56 186 ASP B O 1
ATOM 4378 N N . TYR B 1 187 ? 2.693 -16.234 -20.719 1 96.75 187 TYR B N 1
ATOM 4379 C CA . TYR B 1 187 ? 3.719 -15.805 -19.781 1 96.75 187 TYR B CA 1
ATOM 4380 C C . TYR B 1 187 ? 3.764 -14.281 -19.688 1 96.75 187 TYR B C 1
ATOM 4382 O O . TYR B 1 187 ? 3.719 -13.719 -18.594 1 96.75 187 TYR B O 1
ATOM 4390 N N . PRO B 1 188 ? 3.771 -13.516 -20.781 1 97.12 188 PRO B N 1
ATOM 4391 C CA . PRO B 1 188 ? 3.809 -12.055 -20.672 1 97.12 188 PRO B CA 1
ATOM 4392 C C . PRO B 1 188 ? 2.598 -11.484 -19.938 1 97.12 188 PRO B C 1
ATOM 4394 O O . PRO B 1 188 ? 2.732 -10.531 -19.156 1 97.12 188 PRO B O 1
ATOM 4397 N N . HIS B 1 189 ? 1.456 -12.102 -20.156 1 98 189 HIS B N 1
ATOM 4398 C CA . HIS B 1 189 ? 0.25 -11.641 -19.484 1 98 189 HIS B CA 1
ATOM 4399 C C . HIS B 1 189 ? 0.342 -11.883 -17.969 1 98 189 HIS B C 1
ATOM 4401 O O . HIS B 1 189 ? -0 -11.008 -17.188 1 98 189 HIS B O 1
ATOM 4407 N N . PHE B 1 190 ? 0.81 -13.055 -17.609 1 97.75 190 PHE B N 1
ATOM 4408 C CA . PHE B 1 190 ? 0.971 -13.32 -16.188 1 97.75 190 PHE B CA 1
ATOM 4409 C C . PHE B 1 190 ? 1.96 -12.344 -15.562 1 97.75 190 PHE B C 1
ATOM 4411 O O . PHE B 1 190 ? 1.712 -11.812 -14.484 1 97.75 190 PHE B O 1
ATOM 4418 N N . GLY B 1 191 ? 3.066 -12.148 -16.234 1 97.31 191 GLY B N 1
ATOM 4419 C CA . GLY B 1 191 ? 4.039 -11.18 -15.766 1 97.31 191 GLY B CA 1
ATOM 4420 C C . GLY B 1 191 ? 3.447 -9.805 -15.531 1 97.31 191 GLY B C 1
ATOM 4421 O O . GLY B 1 191 ? 3.809 -9.117 -14.57 1 97.31 191 GLY B O 1
ATOM 4422 N N . ALA B 1 192 ? 2.529 -9.438 -16.391 1 97.75 192 ALA B N 1
ATOM 4423 C CA . ALA B 1 192 ? 1.853 -8.148 -16.266 1 97.75 192 ALA B CA 1
ATOM 4424 C C . ALA B 1 192 ? 1.008 -8.078 -15 1 97.75 192 ALA B C 1
ATOM 4426 O O . ALA B 1 192 ? 0.923 -7.027 -14.359 1 97.75 192 ALA B O 1
ATOM 4427 N N . THR B 1 193 ? 0.418 -9.195 -14.625 1 96.69 193 THR B N 1
ATOM 4428 C CA . THR B 1 193 ? -0.475 -9.227 -13.469 1 96.69 193 THR B CA 1
ATOM 4429 C C . THR B 1 193 ? 0.316 -9.117 -12.172 1 96.69 193 THR B C 1
ATOM 4431 O O . THR B 1 193 ? -0.258 -8.883 -11.109 1 96.69 193 THR B O 1
ATOM 4434 N N . LEU B 1 194 ? 1.649 -9.242 -12.227 1 96.38 194 LEU B N 1
ATOM 4435 C CA . LEU B 1 194 ? 2.469 -9.211 -11.016 1 96.38 194 LEU B CA 1
ATOM 4436 C C . LEU B 1 194 ? 3.396 -8 -11.023 1 96.38 194 LEU B C 1
ATOM 4438 O O . LEU B 1 194 ? 4.137 -7.781 -10.062 1 96.38 194 LEU B O 1
ATOM 4442 N N . ALA B 1 195 ? 3.332 -7.238 -12.102 1 97.5 195 ALA B N 1
ATOM 4443 C CA . ALA B 1 195 ? 4.242 -6.102 -12.227 1 97.5 195 ALA B CA 1
ATOM 4444 C C . ALA B 1 195 ? 4.035 -5.105 -11.086 1 97.5 195 ALA B C 1
ATOM 4446 O O . ALA B 1 195 ? 2.951 -4.535 -10.945 1 97.5 195 ALA B O 1
ATOM 4447 N N . TYR B 1 196 ? 4.988 -4.895 -10.297 1 96.62 196 TYR B N 1
ATOM 4448 C CA . TYR B 1 196 ? 4.992 -4.035 -9.117 1 96.62 196 TYR B CA 1
ATOM 4449 C C . TYR B 1 196 ? 6.262 -3.197 -9.055 1 96.62 196 TYR B C 1
ATOM 4451 O O . TYR B 1 196 ? 7.281 -3.643 -8.516 1 96.62 196 TYR B O 1
ATOM 4459 N N . PRO B 1 197 ? 6.219 -1.989 -9.484 1 96.75 197 PRO B N 1
ATOM 4460 C CA . PRO B 1 197 ? 7.426 -1.184 -9.68 1 96.75 197 PRO B CA 1
ATOM 4461 C C . PRO B 1 197 ? 8.438 -1.355 -8.547 1 96.75 197 PRO B C 1
ATOM 4463 O O . PRO B 1 197 ? 8.055 -1.527 -7.391 1 96.75 197 PRO B O 1
ATOM 4466 N N . PHE B 1 198 ? 9.742 -1.248 -8.82 1 97.19 198 PHE B N 1
ATOM 4467 C CA . PHE B 1 198 ? 10.891 -1.403 -7.941 1 97.19 198 PHE B CA 1
ATOM 4468 C C . PHE B 1 198 ? 11.266 -2.873 -7.789 1 97.19 198 PHE B C 1
ATOM 4470 O O . PHE B 1 198 ? 12.445 -3.229 -7.828 1 97.19 198 PHE B O 1
ATOM 4477 N N . ILE B 1 199 ? 10.172 -3.744 -7.582 1 96.44 199 ILE B N 1
ATOM 4478 C CA . ILE B 1 199 ? 10.445 -5.176 -7.551 1 96.44 199 ILE B CA 1
ATOM 4479 C C . ILE B 1 199 ? 10.406 -5.742 -8.969 1 96.44 199 ILE B C 1
ATOM 4481 O O . ILE B 1 199 ? 11.438 -6.117 -9.523 1 96.44 199 ILE B O 1
ATOM 4485 N N . TYR B 1 200 ? 9.227 -5.758 -9.508 1 97 200 TYR B N 1
ATOM 4486 C CA . TYR B 1 200 ? 8.984 -6.102 -10.906 1 97 200 TYR B CA 1
ATOM 4487 C C . TYR B 1 200 ? 8.617 -4.863 -11.719 1 97 200 TYR B C 1
ATOM 4489 O O . TYR B 1 200 ? 7.621 -4.195 -11.43 1 97 200 TYR B O 1
ATOM 4497 N N . PRO B 1 201 ? 9.438 -4.566 -12.75 1 97.06 201 PRO B N 1
ATOM 4498 C CA . PRO B 1 201 ? 9.133 -3.365 -13.523 1 97.06 201 PRO B CA 1
ATOM 4499 C C . PRO B 1 201 ? 7.793 -3.459 -14.25 1 97.06 201 PRO B C 1
ATOM 4501 O O . PRO B 1 201 ? 7.246 -4.555 -14.406 1 97.06 201 PRO B O 1
ATOM 4504 N N . PRO B 1 202 ? 7.242 -2.26 -14.617 1 97.88 202 PRO B N 1
ATOM 4505 C CA . PRO B 1 202 ? 6.062 -2.324 -15.484 1 97.88 202 PRO B CA 1
ATOM 4506 C C . PRO B 1 202 ? 6.258 -3.246 -16.688 1 97.88 202 PRO B C 1
ATOM 4508 O O . PRO B 1 202 ? 7.32 -3.232 -17.312 1 97.88 202 PRO B O 1
ATOM 4511 N N . ALA B 1 203 ? 5.25 -4.035 -16.891 1 97.88 203 ALA B N 1
ATOM 4512 C CA . ALA B 1 203 ? 5.363 -5.043 -17.938 1 97.88 203 ALA B CA 1
ATOM 4513 C C . ALA B 1 203 ? 4.648 -4.594 -19.219 1 97.88 203 ALA B C 1
ATOM 4515 O O . ALA B 1 203 ? 3.561 -4.02 -19.156 1 97.88 203 ALA B O 1
ATOM 4516 N N . GLU B 1 204 ? 5.262 -4.855 -20.328 1 97.12 204 GLU B N 1
ATOM 4517 C CA . GLU B 1 204 ? 4.66 -4.5 -21.609 1 97.12 204 GLU B CA 1
ATOM 4518 C C . GLU B 1 204 ? 4.008 -5.711 -22.266 1 97.12 204 GLU B C 1
ATOM 4520 O O . GLU B 1 204 ? 4.637 -6.766 -22.406 1 97.12 204 GLU B O 1
ATOM 4525 N N . VAL B 1 205 ? 2.797 -5.582 -22.562 1 97.25 205 VAL B N 1
ATOM 4526 C CA . VAL B 1 205 ? 2.051 -6.578 -23.328 1 97.25 205 VAL B CA 1
ATOM 4527 C C . VAL B 1 205 ? 1.297 -5.891 -24.469 1 97.25 205 VAL B C 1
ATOM 4529 O O . VAL B 1 205 ? 0.468 -5.012 -24.234 1 97.25 205 VAL B O 1
ATOM 4532 N N . ASP B 1 206 ? 1.578 -6.289 -25.688 1 95 206 ASP B N 1
ATOM 4533 C CA . ASP B 1 206 ? 0.909 -5.785 -26.875 1 95 206 ASP B CA 1
ATOM 4534 C C . ASP B 1 206 ? 0.955 -4.258 -26.938 1 95 206 ASP B C 1
ATOM 4536 O O . ASP B 1 206 ? -0.07 -3.609 -27.156 1 95 206 ASP B O 1
ATOM 4540 N N . GLY B 1 207 ? 1.991 -3.672 -26.531 1 96.06 207 GLY B N 1
ATOM 4541 C CA . GLY B 1 207 ? 2.236 -2.248 -26.688 1 96.06 207 GLY B CA 1
ATOM 4542 C C . GLY B 1 207 ? 1.722 -1.419 -25.531 1 96.06 207 GLY B C 1
ATOM 4543 O O . GLY B 1 207 ? 1.809 -0.189 -25.547 1 96.06 207 GLY B O 1
ATOM 4544 N N . LYS B 1 208 ? 1.207 -2.076 -24.562 1 97.5 208 LYS B N 1
ATOM 4545 C CA . LYS B 1 208 ? 0.7 -1.369 -23.391 1 97.5 208 LYS B CA 1
ATOM 4546 C C . LYS B 1 208 ? 1.461 -1.776 -22.141 1 97.5 208 LYS B C 1
ATOM 4548 O O . LYS B 1 208 ? 1.984 -2.891 -22.047 1 97.5 208 LYS B O 1
ATOM 4553 N N . LEU B 1 209 ? 1.492 -0.816 -21.188 1 98.06 209 LEU B N 1
ATOM 4554 C CA . LEU B 1 209 ? 2.166 -1.076 -19.922 1 98.06 209 LEU B CA 1
ATOM 4555 C C . LEU B 1 209 ? 1.165 -1.476 -18.844 1 98.06 209 LEU B C 1
ATOM 4557 O O . LEU B 1 209 ? 0.072 -0.911 -18.766 1 98.06 209 LEU B O 1
ATOM 4561 N N . TYR B 1 210 ? 1.58 -2.451 -18.047 1 98.25 210 TYR B N 1
ATOM 4562 C CA . TYR B 1 210 ? 0.687 -2.971 -17.016 1 98.25 210 TYR B CA 1
ATOM 4563 C C . TYR B 1 210 ? 1.385 -3.02 -15.656 1 98.25 210 TYR B C 1
ATOM 4565 O O . TYR B 1 210 ? 2.613 -3.107 -15.594 1 98.25 210 TYR B O 1
ATOM 4573 N N . LEU B 1 211 ? 0.593 -2.889 -14.625 1 97.75 211 LEU B N 1
ATOM 4574 C CA . LEU B 1 211 ? 0.982 -3.096 -13.234 1 97.75 211 LEU B CA 1
ATOM 4575 C C . LEU B 1 211 ? 0.095 -4.145 -12.57 1 97.75 211 LEU B C 1
ATOM 4577 O O . LEU B 1 211 ? -0.922 -4.551 -13.133 1 97.75 211 LEU B O 1
ATOM 4581 N N . GLU B 1 212 ? 0.547 -4.547 -11.406 1 95.62 212 GLU B N 1
ATOM 4582 C CA . GLU B 1 212 ? -0.174 -5.566 -10.656 1 95.62 212 GLU B CA 1
ATOM 4583 C C . GLU B 1 212 ? -1.615 -5.141 -10.391 1 95.62 212 GLU B C 1
ATOM 4585 O O . GLU B 1 212 ? -1.858 -4.062 -9.844 1 95.62 212 GLU B O 1
ATOM 4590 N N . GLY B 1 213 ? -2.545 -6.004 -10.672 1 92.75 213 GLY B N 1
ATOM 4591 C CA . GLY B 1 213 ? -3.959 -5.719 -10.484 1 92.75 213 GLY B CA 1
ATOM 4592 C C . GLY B 1 213 ? -4.391 -5.758 -9.039 1 92.75 213 GLY B C 1
ATOM 4593 O O . GLY B 1 213 ? -5.312 -5.043 -8.633 1 92.75 213 GLY B O 1
ATOM 4594 N N . ALA B 1 214 ? -3.695 -6.547 -8.25 1 90.94 214 ALA B N 1
ATOM 4595 C CA . ALA B 1 214 ? -4.055 -6.746 -6.848 1 90.94 214 ALA B CA 1
ATOM 4596 C C . ALA B 1 214 ? -3.885 -5.457 -6.047 1 90.94 214 ALA B C 1
ATOM 4598 O O . ALA B 1 214 ? -4.488 -5.293 -4.984 1 90.94 214 ALA B O 1
ATOM 4599 N N . ALA B 1 215 ? -3.076 -4.594 -6.574 1 90.56 215 ALA B N 1
ATOM 4600 C CA . ALA B 1 215 ? -2.844 -3.324 -5.887 1 90.56 215 ALA B CA 1
ATOM 4601 C C . ALA B 1 215 ? -4.004 -2.357 -6.109 1 90.56 215 ALA B C 1
ATOM 4603 O O . ALA B 1 215 ? -4.09 -1.319 -5.453 1 90.56 215 ALA B O 1
ATOM 4604 N N . GLU B 1 216 ? -4.848 -2.705 -6.984 1 89.25 216 GLU B N 1
ATOM 4605 C CA . GLU B 1 216 ? -6.051 -1.915 -7.242 1 89.25 216 GLU B CA 1
ATOM 4606 C C . GLU B 1 216 ? -7.309 -2.676 -6.832 1 89.25 216 GLU B C 1
ATOM 4608 O O . GLU B 1 216 ? -8.219 -2.1 -6.238 1 89.25 216 GLU B O 1
ATOM 4613 N N . ASP B 1 217 ? -7.367 -3.834 -7.223 1 89.94 217 ASP B N 1
ATOM 4614 C CA . ASP B 1 217 ? -8.438 -4.77 -6.902 1 89.94 217 ASP B CA 1
ATOM 4615 C C . ASP B 1 217 ? -7.875 -6.102 -6.406 1 89.94 217 ASP B C 1
ATOM 4617 O O . ASP B 1 217 ? -7.457 -6.941 -7.203 1 89.94 217 ASP B O 1
ATOM 4621 N N . ALA B 1 218 ? -8.078 -6.297 -5.109 1 91.25 218 ALA B N 1
ATOM 4622 C CA . ALA B 1 218 ? -7.332 -7.355 -4.434 1 91.25 218 ALA B CA 1
ATOM 4623 C C . ALA B 1 218 ? -7.973 -8.719 -4.684 1 91.25 218 ALA B C 1
ATOM 4625 O O . ALA B 1 218 ? -7.387 -9.758 -4.355 1 91.25 218 ALA B O 1
ATOM 4626 N N . PHE B 1 219 ? -9.172 -8.805 -5.301 1 90.44 219 PHE B N 1
ATOM 4627 C CA . PHE B 1 219 ? -9.836 -10.094 -5.48 1 90.44 219 PHE B CA 1
ATOM 4628 C C . PHE B 1 219 ? -10.328 -10.25 -6.918 1 90.44 219 PHE B C 1
ATOM 4630 O O . PHE B 1 219 ? -10.828 -11.312 -7.293 1 90.44 219 PHE B O 1
ATOM 4637 N N . ASN B 1 220 ? -10.203 -9.234 -7.695 1 90 220 ASN B N 1
ATOM 4638 C CA . ASN B 1 220 ? -10.695 -9.289 -9.07 1 90 220 ASN B CA 1
ATOM 4639 C C . ASN B 1 220 ? -12.195 -9.562 -9.117 1 90 220 ASN B C 1
ATOM 4641 O O . ASN B 1 220 ? -12.648 -10.445 -9.844 1 90 220 ASN B O 1
ATOM 4645 N N . PHE B 1 221 ? -12.953 -8.914 -8.367 1 80.69 221 PHE B N 1
ATOM 4646 C CA . PHE B 1 221 ? -14.406 -9.055 -8.305 1 80.69 221 PHE B CA 1
ATOM 4647 C C . PHE B 1 221 ? -15.07 -8.383 -9.5 1 80.69 221 PHE B C 1
ATOM 4649 O O . PHE B 1 221 ? -16.141 -8.797 -9.93 1 80.69 221 PHE B O 1
ATOM 4656 N N . GLN B 1 222 ? -14.375 -7.449 -9.914 1 72.31 222 GLN B N 1
ATOM 4657 C CA . GLN B 1 222 ? -14.992 -6.57 -10.898 1 72.31 222 GLN B CA 1
ATOM 4658 C C . GLN B 1 222 ? -15.43 -7.352 -12.141 1 72.31 222 GLN B C 1
ATOM 4660 O O . GLN B 1 222 ? -14.617 -8.023 -12.773 1 72.31 222 GLN B O 1
ATOM 4665 N N . GLY B 1 223 ? -16.609 -7.277 -12.359 1 72.44 223 GLY B N 1
ATOM 4666 C CA . GLY B 1 223 ? -17.156 -7.824 -13.586 1 72.44 223 GLY B CA 1
ATOM 4667 C C . GLY B 1 223 ? -17.438 -9.312 -13.508 1 72.44 223 GLY B C 1
ATOM 4668 O O . GLY B 1 223 ? -17.859 -9.93 -14.484 1 72.44 223 GLY B O 1
ATOM 4669 N N . LEU B 1 224 ? -17.125 -9.898 -12.422 1 84.06 224 LEU B N 1
ATOM 4670 C CA . LEU B 1 224 ? -17.281 -11.344 -12.305 1 84.06 224 LEU B CA 1
ATOM 4671 C C . LEU B 1 224 ? -18.719 -11.766 -12.539 1 84.06 224 LEU B C 1
ATOM 4673 O O . LEU B 1 224 ? -19 -12.625 -13.375 1 84.06 224 LEU B O 1
ATOM 4677 N N . LEU B 1 225 ? -19.672 -11.031 -11.945 1 81.44 225 LEU B N 1
ATOM 4678 C CA . LEU B 1 225 ? -21.078 -11.414 -12.031 1 81.44 225 LEU B CA 1
ATOM 4679 C C . LEU B 1 225 ? -21.703 -10.898 -13.32 1 81.44 225 LEU B C 1
ATOM 4681 O O . LEU B 1 225 ? -22.656 -11.5 -13.844 1 81.44 225 LEU B O 1
ATOM 4685 N N . GLU B 1 226 ? -21.156 -9.797 -13.773 1 79.25 226 GLU B N 1
ATOM 4686 C CA . GLU B 1 226 ? -21.641 -9.25 -15.031 1 79.25 226 GLU B CA 1
ATOM 4687 C C . GLU B 1 226 ? -21.203 -10.117 -16.219 1 79.25 226 GLU B C 1
ATOM 4689 O O . GLU B 1 226 ? -21.938 -10.242 -17.203 1 79.25 226 GLU B O 1
ATOM 4694 N N . HIS B 1 227 ? -20.125 -10.672 -16.062 1 81.88 227 HIS B N 1
ATOM 4695 C CA . HIS B 1 227 ? -19.562 -11.484 -17.141 1 81.88 227 HIS B CA 1
ATOM 4696 C C . HIS B 1 227 ? -20.203 -12.875 -17.156 1 81.88 227 HIS B C 1
ATOM 4698 O O . HIS B 1 227 ? -20.281 -13.508 -18.203 1 81.88 227 HIS B O 1
ATOM 4704 N N . ASP B 1 228 ? -20.531 -13.375 -16.047 1 86.88 228 ASP B N 1
ATOM 4705 C CA . ASP B 1 228 ? -21.156 -14.688 -15.938 1 86.88 228 ASP B CA 1
ATOM 4706 C C . ASP B 1 228 ? -22.375 -14.641 -15.008 1 86.88 228 ASP B C 1
ATOM 4708 O O . ASP B 1 228 ? -22.234 -14.867 -13.797 1 86.88 228 ASP B O 1
ATOM 4712 N N . GLU B 1 229 ? -23.453 -14.523 -15.578 1 84.81 229 GLU B N 1
ATOM 4713 C CA . GLU B 1 229 ? -24.688 -14.352 -14.812 1 84.81 229 GLU B CA 1
ATOM 4714 C C . GLU B 1 229 ? -25.156 -15.68 -14.219 1 84.81 229 GLU B C 1
ATOM 4716 O O . GLU B 1 229 ? -26.078 -15.703 -13.414 1 84.81 229 GLU B O 1
ATOM 4721 N N . GLY B 1 230 ? -24.5 -16.703 -14.625 1 88.38 230 GLY B N 1
ATOM 4722 C CA . GLY B 1 230 ? -24.875 -18.016 -14.109 1 88.38 230 GLY B CA 1
ATOM 4723 C C . GLY B 1 230 ? -24.281 -18.312 -12.75 1 88.38 230 GLY B C 1
ATOM 4724 O O . GLY B 1 230 ? -24.656 -19.281 -12.102 1 88.38 230 GLY B O 1
ATOM 4725 N N . ILE B 1 231 ? -23.438 -17.469 -12.266 1 91.06 231 ILE B N 1
ATOM 4726 C CA . ILE B 1 231 ? -22.781 -17.688 -10.977 1 91.06 231 ILE B CA 1
ATOM 4727 C C . ILE B 1 231 ? -23.797 -17.484 -9.852 1 91.06 231 ILE B C 1
ATOM 4729 O O . ILE B 1 231 ? -24.5 -16.469 -9.805 1 91.06 231 ILE B O 1
ATOM 4733 N N . ARG B 1 232 ? -23.859 -18.516 -8.992 1 90.44 232 ARG B N 1
ATOM 4734 C CA . ARG B 1 232 ? -24.781 -18.422 -7.863 1 90.44 232 ARG B CA 1
ATOM 4735 C C . ARG B 1 232 ? -24.047 -18.547 -6.535 1 90.44 232 ARG B C 1
ATOM 4737 O O . ARG B 1 232 ? -24.578 -18.203 -5.48 1 90.44 232 ARG B O 1
ATOM 4744 N N . THR B 1 233 ? -22.797 -19.062 -6.594 1 91.56 233 THR B N 1
ATOM 4745 C CA . THR B 1 233 ? -21.969 -19.156 -5.406 1 91.56 233 THR B CA 1
ATOM 4746 C C . THR B 1 233 ? -20.562 -18.625 -5.691 1 91.56 233 THR B C 1
ATOM 4748 O O . THR B 1 233 ? -19.953 -18.984 -6.703 1 91.56 233 THR B O 1
ATOM 4751 N N . VAL B 1 234 ? -20.125 -17.766 -4.855 1 93.5 234 VAL B N 1
ATOM 4752 C CA . VAL B 1 234 ? -18.766 -17.25 -4.918 1 93.5 234 VAL B CA 1
ATOM 4753 C C . VAL B 1 234 ? -18 -17.641 -3.662 1 93.5 234 VAL B C 1
ATOM 4755 O O . VAL B 1 234 ? -18.375 -17.281 -2.549 1 93.5 234 VAL B O 1
ATOM 4758 N N . VAL B 1 235 ? -16.984 -18.484 -3.828 1 94.75 235 VAL B N 1
ATOM 4759 C CA . VAL B 1 235 ? -16.094 -18.875 -2.732 1 94.75 235 VAL B CA 1
ATOM 4760 C C . VAL B 1 235 ? -14.828 -18.031 -2.779 1 94.75 235 VAL B C 1
ATOM 4762 O O . VAL B 1 235 ? -14.125 -18 -3.797 1 94.75 235 VAL B O 1
ATOM 4765 N N . VAL B 1 236 ? -14.516 -17.328 -1.713 1 95.69 236 VAL B N 1
ATOM 4766 C CA . VAL B 1 236 ? -13.344 -16.469 -1.658 1 95.69 236 VAL B CA 1
ATOM 4767 C C . VAL B 1 236 ? -12.328 -17.047 -0.667 1 95.69 236 VAL B C 1
ATOM 4769 O O . VAL B 1 236 ? -12.664 -17.297 0.493 1 95.69 236 VAL B O 1
ATOM 4772 N N . PHE B 1 237 ? -11.125 -17.344 -1.09 1 95.75 237 PHE B N 1
ATOM 4773 C CA . PHE B 1 237 ? -10.031 -17.641 -0.173 1 95.75 237 PHE B CA 1
ATOM 4774 C C . PHE B 1 237 ? -9.352 -16.359 0.297 1 95.75 237 PHE B C 1
ATOM 4776 O O . PHE B 1 237 ? -8.586 -15.75 -0.447 1 95.75 237 PHE B O 1
ATOM 4783 N N . ASP B 1 238 ? -9.602 -15.922 1.492 1 91.75 238 ASP B N 1
ATOM 4784 C CA . ASP B 1 238 ? -9.055 -14.695 2.062 1 91.75 238 ASP B CA 1
ATOM 4785 C C . ASP B 1 238 ? -7.77 -14.977 2.84 1 91.75 238 ASP B C 1
ATOM 4787 O O . ASP B 1 238 ? -7.777 -15.016 4.07 1 91.75 238 ASP B O 1
ATOM 4791 N N . ALA B 1 239 ? -6.738 -15.047 2.105 1 93.56 239 ALA B N 1
ATOM 4792 C CA . ALA B 1 239 ? -5.473 -15.438 2.721 1 93.56 239 ALA B CA 1
ATOM 4793 C C . ALA B 1 239 ? -4.695 -14.219 3.201 1 93.56 239 ALA B C 1
ATOM 4795 O O . ALA B 1 239 ? -3.861 -14.32 4.102 1 93.56 239 ALA B O 1
ATOM 4796 N N . PHE B 1 240 ? -5.02 -13.062 2.66 1 92.75 240 PHE B N 1
ATOM 4797 C CA . PHE B 1 240 ? -4.129 -11.93 2.893 1 92.75 240 PHE B CA 1
ATOM 4798 C C . PHE B 1 240 ? -4.812 -10.867 3.75 1 92.75 240 PHE B C 1
ATOM 4800 O O . PHE B 1 240 ? -4.164 -9.938 4.223 1 92.75 240 PHE B O 1
ATOM 4807 N N . GLY B 1 241 ? -6.035 -10.977 4.059 1 91.19 241 GLY B N 1
ATOM 4808 C CA . GLY B 1 241 ? -6.781 -9.969 4.801 1 91.19 241 GLY B CA 1
ATOM 4809 C C . GLY B 1 241 ? -6.629 -10.102 6.301 1 91.19 241 GLY B C 1
ATOM 4810 O O . GLY B 1 241 ? -7.41 -9.531 7.062 1 91.19 241 GLY B O 1
ATOM 4811 N N . ASN B 1 242 ? -5.602 -10.82 6.766 1 92.62 242 ASN B N 1
ATOM 4812 C CA . ASN B 1 242 ? -5.367 -11.039 8.188 1 92.62 242 ASN B CA 1
ATOM 4813 C C . ASN B 1 242 ? -4.574 -9.891 8.805 1 92.62 242 ASN B C 1
ATOM 4815 O O . ASN B 1 242 ? -3.396 -9.703 8.492 1 92.62 242 ASN B O 1
ATOM 4819 N N . GLU B 1 243 ? -5.137 -9.133 9.703 1 91.69 243 GLU B N 1
ATOM 4820 C CA . GLU B 1 243 ? -4.477 -7.996 10.344 1 91.69 243 GLU B CA 1
ATOM 4821 C C . GLU B 1 243 ? -3.291 -8.453 11.188 1 91.69 243 GLU B C 1
ATOM 4823 O O . GLU B 1 243 ? -2.4 -7.66 11.5 1 91.69 243 GLU B O 1
ATOM 4828 N N . GLY B 1 244 ? -3.318 -9.727 11.523 1 93.31 244 GLY B N 1
ATOM 4829 C CA . GLY B 1 244 ? -2.223 -10.273 12.305 1 93.31 244 GLY B CA 1
ATOM 4830 C C . GLY B 1 244 ? -0.889 -10.219 11.586 1 93.31 244 GLY B C 1
ATOM 4831 O O . GLY B 1 244 ? 0.167 -10.352 12.203 1 93.31 244 GLY B O 1
ATOM 4832 N N . TYR B 1 245 ? -0.904 -10.023 10.289 1 94.62 245 TYR B N 1
ATOM 4833 C CA . TYR B 1 245 ? 0.331 -9.922 9.516 1 94.62 245 TYR B CA 1
ATOM 4834 C C . TYR B 1 245 ? 1.074 -8.633 9.852 1 94.62 245 TYR B C 1
ATOM 4836 O O . TYR B 1 245 ? 2.262 -8.5 9.547 1 94.62 245 TYR B O 1
ATOM 4844 N N . ILE B 1 246 ? 0.344 -7.621 10.359 1 95.31 246 ILE B N 1
ATOM 4845 C CA . ILE B 1 246 ? 0.979 -6.371 10.766 1 95.31 246 ILE B CA 1
ATOM 4846 C C . ILE B 1 246 ? 1.723 -6.574 12.078 1 95.31 246 ILE B C 1
ATOM 4848 O O . ILE B 1 246 ? 1.105 -6.848 13.117 1 95.31 246 ILE B O 1
ATOM 4852 N N . GLN B 1 247 ? 3.033 -6.48 12.031 1 95 247 GLN B N 1
ATOM 4853 C CA . GLN B 1 247 ? 3.891 -6.789 13.172 1 95 247 GLN B CA 1
ATOM 4854 C C . GLN B 1 247 ? 4.91 -5.68 13.414 1 95 247 GLN B C 1
ATOM 4856 O O . GLN B 1 247 ? 5.164 -4.859 12.523 1 95 247 GLN B O 1
ATOM 4861 N N . ASP B 1 248 ? 5.391 -5.613 14.695 1 96.25 248 ASP B N 1
ATOM 4862 C CA . ASP B 1 248 ? 6.578 -4.816 14.984 1 96.25 248 ASP B CA 1
ATOM 4863 C C . ASP B 1 248 ? 7.824 -5.449 14.367 1 96.25 248 ASP B C 1
ATOM 4865 O O . ASP B 1 248 ? 8.258 -6.52 14.789 1 96.25 248 ASP B O 1
ATOM 4869 N N . PRO B 1 249 ? 8.375 -4.773 13.312 1 95.75 249 PRO B N 1
ATOM 4870 C CA . PRO B 1 249 ? 9.508 -5.414 12.633 1 95.75 249 PRO B CA 1
ATOM 4871 C C . PRO B 1 249 ? 10.766 -5.445 13.492 1 95.75 249 PRO B C 1
ATOM 4873 O O . PRO B 1 249 ? 11.078 -4.465 14.172 1 95.75 249 PRO B O 1
ATOM 4876 N N . PRO B 1 250 ? 11.523 -6.516 13.414 1 94.06 250 PRO B N 1
ATOM 4877 C CA . PRO B 1 250 ? 12.727 -6.637 14.242 1 94.06 250 PRO B CA 1
ATOM 4878 C C . PRO B 1 250 ? 13.945 -5.969 13.617 1 94.06 250 PRO B C 1
ATOM 4880 O O . PRO B 1 250 ? 14.961 -5.777 14.289 1 94.06 250 PRO B O 1
ATOM 4883 N N . ASN B 1 251 ? 13.938 -5.684 12.375 1 94.56 251 ASN B N 1
ATOM 4884 C CA . ASN B 1 251 ? 15.062 -5.09 11.664 1 94.56 251 ASN B CA 1
ATOM 4885 C C . ASN B 1 251 ? 14.602 -4.32 10.43 1 94.56 251 ASN B C 1
ATOM 4887 O O . ASN B 1 251 ? 13.406 -4.277 10.125 1 94.56 251 ASN B O 1
ATOM 4891 N N . LEU B 1 252 ? 15.531 -3.754 9.734 1 95.31 252 LEU B N 1
ATOM 4892 C CA . LEU B 1 252 ? 15.227 -2.85 8.633 1 95.31 252 LEU B CA 1
ATOM 4893 C C . LEU B 1 252 ? 14.648 -3.617 7.449 1 95.31 252 LEU B C 1
ATOM 4895 O O . LEU B 1 252 ? 13.766 -3.113 6.75 1 95.31 252 LEU B O 1
ATOM 4899 N N . TRP B 1 253 ? 15.102 -4.836 7.285 1 93.25 253 TRP B N 1
ATOM 4900 C CA . TRP B 1 253 ? 14.602 -5.664 6.188 1 93.25 253 TRP B CA 1
ATOM 4901 C C . TRP B 1 253 ? 13.133 -5.996 6.383 1 93.25 253 TRP B C 1
ATOM 4903 O O . TRP B 1 253 ? 12.328 -5.836 5.461 1 93.25 253 TRP B O 1
ATOM 4913 N N . GLN B 1 254 ? 12.82 -6.332 7.531 1 94.12 254 GLN B N 1
ATOM 4914 C CA . GLN B 1 254 ? 11.43 -6.652 7.832 1 94.12 254 GLN B CA 1
ATOM 4915 C C . GLN B 1 254 ? 10.578 -5.387 7.902 1 94.12 254 GLN B C 1
ATOM 4917 O O . GLN B 1 254 ? 9.375 -5.422 7.621 1 94.12 254 GLN B O 1
ATOM 4922 N N . ALA B 1 255 ? 11.211 -4.297 8.273 1 96.81 255 ALA B N 1
ATOM 4923 C CA . ALA B 1 255 ? 10.5 -3.021 8.234 1 96.81 255 ALA B CA 1
ATOM 4924 C C . ALA B 1 255 ? 10.094 -2.666 6.809 1 96.81 255 ALA B C 1
ATOM 4926 O O . ALA B 1 255 ? 8.977 -2.189 6.574 1 96.81 255 ALA B O 1
ATOM 4927 N N . TRP B 1 256 ? 10.945 -2.943 5.926 1 95.62 256 TRP B N 1
ATOM 4928 C CA . TRP B 1 256 ? 10.609 -2.734 4.523 1 95.62 256 TRP B CA 1
ATOM 4929 C C . TRP B 1 256 ? 9.461 -3.641 4.094 1 95.62 256 TRP B C 1
ATOM 4931 O O . TRP B 1 256 ? 8.539 -3.201 3.4 1 95.62 256 TRP B O 1
ATOM 4941 N N . GLY B 1 257 ? 9.516 -4.848 4.52 1 94.25 257 GLY B N 1
ATOM 4942 C CA . GLY B 1 257 ? 8.414 -5.75 4.254 1 94.25 257 GLY B CA 1
ATOM 4943 C C . GLY B 1 257 ? 7.086 -5.246 4.801 1 94.25 257 GLY B C 1
ATOM 4944 O O . GLY B 1 257 ? 6.066 -5.289 4.109 1 94.25 257 GLY B O 1
ATOM 4945 N N . GLN B 1 258 ? 7.113 -4.77 6.004 1 95.75 258 GLN B N 1
ATOM 4946 C CA . GLN B 1 258 ? 5.91 -4.23 6.629 1 95.75 258 GLN B CA 1
ATOM 4947 C C . GLN B 1 258 ? 5.406 -3 5.883 1 95.75 258 GLN B C 1
ATOM 4949 O O . GLN B 1 258 ? 4.195 -2.795 5.758 1 95.75 258 GLN B O 1
ATOM 4954 N N . ASN B 1 259 ? 6.383 -2.223 5.418 1 95.75 259 ASN B N 1
ATOM 4955 C CA . ASN B 1 259 ? 6.051 -1.05 4.617 1 95.75 259 ASN B CA 1
ATOM 4956 C C . ASN B 1 259 ? 5.262 -1.429 3.367 1 95.75 259 ASN B C 1
ATOM 4958 O O . ASN B 1 259 ? 4.301 -0.745 3.002 1 95.75 259 ASN B O 1
ATOM 4962 N N . LEU B 1 260 ? 5.547 -2.514 2.797 1 93.5 260 LEU B N 1
ATOM 4963 C CA . LEU B 1 260 ? 4.91 -2.982 1.569 1 93.5 260 LEU B CA 1
ATOM 4964 C C . LEU B 1 260 ? 3.527 -3.555 1.856 1 93.5 260 LEU B C 1
ATOM 4966 O O . LEU B 1 260 ? 2.57 -3.266 1.135 1 93.5 260 LEU B O 1
ATOM 4970 N N . ILE B 1 261 ? 3.359 -4.273 2.926 1 93.31 261 ILE B N 1
ATOM 4971 C CA . ILE B 1 261 ? 2.162 -5.094 3.057 1 93.31 261 ILE B CA 1
ATOM 4972 C C . ILE B 1 261 ? 1.076 -4.312 3.791 1 93.31 261 ILE B C 1
ATOM 4974 O O . ILE B 1 261 ? -0.109 -4.637 3.686 1 93.31 261 ILE B O 1
ATOM 4978 N N . LEU B 1 262 ? 1.44 -3.312 4.543 1 94.44 262 LEU B N 1
ATOM 4979 C CA . LEU B 1 262 ? 0.494 -2.607 5.402 1 94.44 262 LEU B CA 1
ATOM 4980 C C . LEU B 1 262 ? -0.702 -2.107 4.598 1 94.44 262 LEU B C 1
ATOM 4982 O O . LEU B 1 262 ? -1.843 -2.486 4.875 1 94.44 262 LEU B O 1
ATOM 4986 N N . PRO B 1 263 ? -0.49 -1.338 3.531 1 93.25 263 PRO B N 1
ATOM 4987 C CA . PRO B 1 263 ? -1.655 -0.868 2.779 1 93.25 263 PRO B CA 1
ATOM 4988 C C . PRO B 1 263 ? -2.357 -1.99 2.018 1 93.25 263 PRO B C 1
ATOM 4990 O O . PRO B 1 263 ? -3.57 -1.928 1.798 1 93.25 263 PRO B O 1
ATOM 4993 N N . LEU B 1 264 ? -1.646 -3.008 1.662 1 93.75 264 LEU B N 1
ATOM 4994 C CA . LEU B 1 264 ? -2.225 -4.105 0.898 1 93.75 264 LEU B CA 1
ATOM 4995 C C . LEU B 1 264 ? -3.182 -4.926 1.76 1 93.75 264 LEU B C 1
ATOM 4997 O O . LEU B 1 264 ? -4.203 -5.41 1.271 1 93.75 264 LEU B O 1
ATOM 5001 N N . ILE B 1 265 ? -2.828 -5.102 3.023 1 93.44 265 ILE B N 1
ATOM 5002 C CA . ILE B 1 265 ? -3.711 -5.809 3.945 1 93.44 265 ILE B CA 1
ATOM 5003 C C . ILE B 1 265 ? -5.035 -5.059 4.07 1 93.44 265 ILE B C 1
ATOM 5005 O O . ILE B 1 265 ? -6.109 -5.656 3.967 1 93.44 265 ILE B O 1
ATOM 5009 N N . SER B 1 266 ? -4.922 -3.799 4.258 1 92.12 266 SER B N 1
ATOM 5010 C CA . SER B 1 266 ? -6.117 -2.971 4.395 1 92.12 266 SER B CA 1
ATOM 5011 C C . SER B 1 266 ? -6.941 -2.975 3.109 1 92.12 266 SER B C 1
ATOM 5013 O O . SER B 1 266 ? -8.172 -3.074 3.152 1 92.12 266 SER B O 1
ATOM 5015 N N . LEU B 1 267 ? -6.285 -2.857 2.037 1 92.75 267 LEU B N 1
ATOM 5016 C CA . LEU B 1 267 ? -6.969 -2.887 0.75 1 92.75 267 LEU B CA 1
ATOM 5017 C C . LEU B 1 267 ? -7.734 -4.191 0.572 1 92.75 267 LEU B C 1
ATOM 5019 O O . LEU B 1 267 ? -8.891 -4.184 0.129 1 92.75 267 LEU B O 1
ATOM 5023 N N . THR B 1 268 ? -7.086 -5.266 0.911 1 92.94 268 THR B N 1
ATOM 5024 C CA . THR B 1 268 ? -7.711 -6.578 0.792 1 92.94 268 THR B CA 1
ATOM 5025 C C . THR B 1 268 ? -8.969 -6.66 1.655 1 92.94 268 THR B C 1
ATOM 5027 O O . THR B 1 268 ? -10.023 -7.086 1.185 1 92.94 268 THR B O 1
ATOM 5030 N N . ARG B 1 269 ? -8.883 -6.195 2.828 1 92 269 ARG B N 1
ATOM 5031 C CA . ARG B 1 269 ? -10.008 -6.242 3.752 1 92 269 ARG B CA 1
ATOM 5032 C C . ARG B 1 269 ? -11.141 -5.344 3.275 1 92 269 ARG B C 1
ATOM 5034 O O . ARG B 1 269 ? -12.312 -5.742 3.303 1 92 269 ARG B O 1
ATOM 5041 N N . HIS B 1 270 ? -10.781 -4.246 2.812 1 89.38 270 HIS B N 1
ATOM 5042 C CA . HIS B 1 270 ? -11.789 -3.299 2.35 1 89.38 270 HIS B CA 1
ATOM 5043 C C . HIS B 1 270 ? -12.453 -3.783 1.064 1 89.38 270 HIS B C 1
ATOM 5045 O O . HIS B 1 270 ? -13.664 -3.623 0.886 1 89.38 270 HIS B O 1
ATOM 5051 N N . ASP B 1 271 ? -11.672 -4.34 0.226 1 90.56 271 ASP B N 1
ATOM 5052 C CA . ASP B 1 271 ? -12.211 -4.867 -1.024 1 90.56 271 ASP B CA 1
ATOM 5053 C C . ASP B 1 271 ? -13.227 -5.973 -0.762 1 90.56 271 ASP B C 1
ATOM 5055 O O . ASP B 1 271 ? -14.281 -6.02 -1.402 1 90.56 271 ASP B O 1
ATOM 5059 N N . LEU B 1 272 ? -12.891 -6.797 0.116 1 92.38 272 LEU B N 1
ATOM 5060 C CA . LEU B 1 272 ? -13.805 -7.891 0.433 1 92.38 272 LEU B CA 1
ATOM 5061 C C . LEU B 1 272 ? -15.094 -7.363 1.057 1 92.38 272 LEU B C 1
ATOM 5063 O O . LEU B 1 272 ? -16.188 -7.793 0.686 1 92.38 272 LEU B O 1
ATOM 5067 N N . ALA B 1 273 ? -14.969 -6.434 1.979 1 88.31 273 ALA B N 1
ATOM 5068 C CA . ALA B 1 273 ? -16.141 -5.828 2.609 1 88.31 273 ALA B CA 1
ATOM 5069 C C . ALA B 1 273 ? -17.016 -5.109 1.579 1 88.31 273 ALA B C 1
ATOM 5071 O O . ALA B 1 273 ? -18.234 -5.219 1.61 1 88.31 273 ALA B O 1
ATOM 5072 N N . PHE B 1 274 ? -16.359 -4.398 0.75 1 86.19 274 PHE B N 1
ATOM 5073 C CA . PHE B 1 274 ? -17.078 -3.674 -0.291 1 86.19 274 PHE B CA 1
ATOM 5074 C C . PHE B 1 274 ? -17.812 -4.637 -1.221 1 86.19 274 PHE B C 1
ATOM 5076 O O . PHE B 1 274 ? -18.953 -4.398 -1.596 1 86.19 274 PHE B O 1
ATOM 5083 N N . PHE B 1 275 ? -17.141 -5.727 -1.62 1 88.44 275 PHE B N 1
ATOM 5084 C CA . PHE B 1 275 ? -17.75 -6.727 -2.482 1 88.44 275 PHE B CA 1
ATOM 5085 C C . PHE B 1 275 ? -18.969 -7.34 -1.812 1 88.44 275 PHE B C 1
ATOM 5087 O O . PHE B 1 275 ? -20 -7.582 -2.465 1 88.44 275 PHE B O 1
ATOM 5094 N N . GLU B 1 276 ? -18.875 -7.598 -0.553 1 88.5 276 GLU B N 1
ATOM 5095 C CA . GLU B 1 276 ? -20 -8.141 0.187 1 88.5 276 GLU B CA 1
ATOM 5096 C C . GLU B 1 276 ? -21.203 -7.211 0.12 1 88.5 276 GLU B C 1
ATOM 5098 O O . GLU B 1 276 ? -22.328 -7.66 -0.085 1 88.5 276 GLU B O 1
ATOM 5103 N N . HIS B 1 277 ? -20.938 -5.988 0.258 1 84.5 277 HIS B N 1
ATOM 5104 C CA . HIS B 1 277 ? -22 -5.004 0.179 1 84.5 277 HIS B CA 1
ATOM 5105 C C . HIS B 1 277 ? -22.578 -4.926 -1.23 1 84.5 277 HIS B C 1
ATOM 5107 O O . HIS B 1 277 ? -23.797 -4.816 -1.403 1 84.5 277 HIS B O 1
ATOM 5113 N N . MET B 1 278 ? -21.719 -4.949 -2.18 1 83.81 278 MET B N 1
ATOM 5114 C CA . MET B 1 278 ? -22.156 -4.898 -3.568 1 83.81 278 MET B CA 1
ATOM 5115 C C . MET B 1 278 ? -23 -6.125 -3.918 1 83.81 278 MET B C 1
ATOM 5117 O O . MET B 1 278 ? -23.938 -6.031 -4.707 1 83.81 278 MET B O 1
ATOM 5121 N N . LEU B 1 279 ? -22.609 -7.219 -3.404 1 87.94 279 LEU B N 1
ATOM 5122 C CA . LEU B 1 279 ? -23.344 -8.453 -3.654 1 87.94 279 LEU B CA 1
ATOM 5123 C C . LEU B 1 279 ? -24.766 -8.367 -3.08 1 87.94 279 LEU B C 1
ATOM 5125 O O . LEU B 1 279 ? -25.719 -8.852 -3.693 1 87.94 279 LEU B O 1
ATOM 5129 N N . ASP B 1 280 ? -24.859 -7.781 -1.898 1 84.94 280 ASP B N 1
ATOM 5130 C CA . ASP B 1 280 ? -26.188 -7.562 -1.314 1 84.94 280 ASP B CA 1
ATOM 5131 C C . ASP B 1 280 ? -27.047 -6.703 -2.23 1 84.94 280 ASP B C 1
ATOM 5133 O O . ASP B 1 280 ? -28.219 -7.031 -2.48 1 84.94 280 ASP B O 1
ATOM 5137 N N . ASP B 1 281 ? -26.469 -5.699 -2.76 1 82.88 281 ASP B N 1
ATOM 5138 C CA . ASP B 1 281 ? -27.188 -4.828 -3.686 1 82.88 281 ASP B CA 1
ATOM 5139 C C . ASP B 1 281 ? -27.562 -5.574 -4.965 1 82.88 281 ASP B C 1
ATOM 5141 O O . ASP B 1 281 ? -28.672 -5.418 -5.473 1 82.88 281 ASP B O 1
ATOM 5145 N N . TRP B 1 282 ? -26.578 -6.297 -5.465 1 84.31 282 TRP B N 1
ATOM 5146 C CA . TRP B 1 282 ? -26.812 -7.09 -6.668 1 84.31 282 TRP B CA 1
ATOM 5147 C C . TRP B 1 282 ? -27.984 -8.039 -6.48 1 84.31 282 TRP B C 1
ATOM 5149 O O . TRP B 1 282 ? -28.859 -8.133 -7.348 1 84.31 282 TRP B O 1
ATOM 5159 N N . ASN B 1 283 ? -28.062 -8.719 -5.387 1 88.5 283 ASN B N 1
ATOM 5160 C CA . ASN B 1 283 ? -29.125 -9.656 -5.094 1 88.5 283 ASN B CA 1
ATOM 5161 C C . ASN B 1 283 ? -30.484 -8.953 -4.969 1 88.5 283 ASN B C 1
ATOM 5163 O O . ASN B 1 283 ? -31.5 -9.477 -5.414 1 88.5 283 ASN B O 1
ATOM 5167 N N . GLU B 1 284 ? -30.422 -7.758 -4.426 1 84.94 284 GLU B N 1
ATOM 5168 C CA . GLU B 1 284 ? -31.656 -6.977 -4.285 1 84.94 284 GLU B CA 1
ATOM 5169 C C . GLU B 1 284 ? -32.156 -6.488 -5.641 1 84.94 284 GLU B C 1
ATOM 5171 O O . GLU B 1 284 ? -33.375 -6.434 -5.875 1 84.94 284 GLU B O 1
ATOM 5176 N N . GLU B 1 285 ? -31.266 -6.168 -6.441 1 83.06 285 GLU B N 1
ATOM 5177 C CA . GLU B 1 285 ? -31.609 -5.605 -7.746 1 83.06 285 GLU B CA 1
ATOM 5178 C C . GLU B 1 285 ? -32 -6.703 -8.727 1 83.06 285 GLU B C 1
ATOM 5180 O O . GLU B 1 285 ? -32.594 -6.418 -9.773 1 83.06 285 GLU B O 1
ATOM 5185 N N . HIS B 1 286 ? -31.688 -7.844 -8.375 1 81.75 286 HIS B N 1
ATOM 5186 C CA . HIS B 1 286 ? -32.031 -8.961 -9.25 1 81.75 286 HIS B CA 1
ATOM 5187 C C . HIS B 1 286 ? -32.875 -10.008 -8.523 1 81.75 286 HIS B C 1
ATOM 5189 O O . HIS B 1 286 ? -32.469 -11.172 -8.43 1 81.75 286 HIS B O 1
ATOM 5195 N N . PRO B 1 287 ? -34.062 -9.562 -8.188 1 73.25 287 PRO B N 1
ATOM 5196 C CA . PRO B 1 287 ? -34.875 -10.445 -7.352 1 73.25 287 PRO B CA 1
ATOM 5197 C C . PRO B 1 287 ? -35.375 -11.688 -8.102 1 73.25 287 PRO B C 1
ATOM 5199 O O . PRO B 1 287 ? -35.656 -12.711 -7.48 1 73.25 287 PRO B O 1
ATOM 5202 N N . ALA B 1 288 ? -35.406 -11.484 -9.273 1 68.62 288 ALA B N 1
ATOM 5203 C CA . ALA B 1 288 ? -35.938 -12.594 -10.078 1 68.62 288 ALA B CA 1
ATOM 5204 C C . ALA B 1 288 ? -34.906 -13.727 -10.164 1 68.62 288 ALA B C 1
ATOM 5206 O O . ALA B 1 288 ? -35.25 -14.852 -10.547 1 68.62 288 ALA B O 1
ATOM 5207 N N . ARG B 1 289 ? -33.781 -13.398 -9.742 1 70.12 289 ARG B N 1
ATOM 5208 C CA . ARG B 1 289 ? -32.719 -14.375 -9.789 1 70.12 289 ARG B CA 1
ATOM 5209 C C . ARG B 1 289 ? -32.406 -14.922 -8.398 1 70.12 289 ARG B C 1
ATOM 5211 O O . ARG B 1 289 ? -32.688 -14.266 -7.395 1 70.12 289 ARG B O 1
ATOM 5218 N N . GLN B 1 290 ? -32.094 -16.203 -8.469 1 75.06 290 GLN B N 1
ATOM 5219 C CA . GLN B 1 290 ? -31.594 -16.734 -7.207 1 75.06 290 GLN B CA 1
ATOM 5220 C C . GLN B 1 290 ? -30.422 -15.906 -6.684 1 75.06 290 GLN B C 1
ATOM 5222 O O . GLN B 1 290 ? -29.578 -15.469 -7.461 1 75.06 290 GLN B O 1
ATOM 5227 N N . ASP B 1 291 ? -30.406 -15.672 -5.445 1 84.31 291 ASP B N 1
ATOM 5228 C CA . ASP B 1 291 ? -29.344 -14.898 -4.793 1 84.31 291 ASP B CA 1
ATOM 5229 C C . ASP B 1 291 ? -27.984 -15.539 -5 1 84.31 291 ASP B C 1
ATOM 5231 O O . ASP B 1 291 ? -27.859 -16.766 -4.992 1 84.31 291 ASP B O 1
ATOM 5235 N N . VAL B 1 292 ? -27.078 -14.75 -5.23 1 89.38 292 VAL B N 1
ATOM 5236 C CA . VAL B 1 292 ? -25.688 -15.195 -5.238 1 89.38 292 VAL B CA 1
ATOM 5237 C C . VAL B 1 292 ? -25.156 -15.273 -3.809 1 89.38 292 VAL B C 1
ATOM 5239 O O . VAL B 1 292 ? -25.266 -14.305 -3.049 1 89.38 292 VAL B O 1
ATOM 5242 N N . GLU B 1 293 ? -24.672 -16.406 -3.422 1 90.06 293 GLU B N 1
ATOM 5243 C CA . GLU B 1 293 ? -24.125 -16.625 -2.084 1 90.06 293 GLU B CA 1
ATOM 5244 C C . GLU B 1 293 ? -22.625 -16.375 -2.059 1 90.06 293 GLU B C 1
ATOM 5246 O O . GLU B 1 293 ? -21.906 -16.828 -2.955 1 90.06 293 GLU B O 1
ATOM 5251 N N . LEU B 1 294 ? -22.188 -15.641 -1.048 1 92.06 294 LEU B N 1
ATOM 5252 C CA . LEU B 1 294 ? -20.766 -15.438 -0.817 1 92.06 294 LEU B CA 1
ATOM 5253 C C . LEU B 1 294 ? -20.266 -16.297 0.338 1 92.06 294 LEU B C 1
ATOM 5255 O O . LEU B 1 294 ? -20.812 -16.234 1.442 1 92.06 294 LEU B O 1
ATOM 5259 N N . ILE B 1 295 ? -19.344 -17.125 0.048 1 91.44 295 ILE B N 1
ATOM 5260 C CA . ILE B 1 295 ? -18.703 -17.953 1.064 1 91.44 295 ILE B CA 1
ATOM 5261 C C . ILE B 1 295 ? -17.25 -17.5 1.263 1 91.44 295 ILE B C 1
ATOM 5263 O O . ILE B 1 295 ? -16.438 -17.578 0.339 1 91.44 295 ILE B O 1
ATOM 5267 N N . LYS B 1 296 ? -16.953 -17.094 2.451 1 93.31 296 LYS B N 1
ATOM 5268 C CA . LYS B 1 296 ? -15.609 -16.625 2.771 1 93.31 296 LYS B CA 1
ATOM 5269 C C . LYS B 1 296 ? -14.828 -17.688 3.535 1 93.31 296 LYS B C 1
ATOM 5271 O O . LYS B 1 296 ? -15.242 -18.125 4.613 1 93.31 296 LYS B O 1
ATOM 5276 N N . VAL B 1 297 ? -13.742 -18.141 2.949 1 93.62 297 VAL B N 1
ATOM 5277 C CA . VAL B 1 297 ? -12.828 -19.047 3.639 1 93.62 297 VAL B CA 1
ATOM 5278 C C . VAL B 1 297 ? -11.703 -18.234 4.289 1 93.62 297 VAL B C 1
ATOM 5280 O O . VAL B 1 297 ? -10.844 -17.688 3.598 1 93.62 297 VAL B O 1
ATOM 5283 N N . GLN B 1 298 ? -11.711 -18.188 5.559 1 92.44 298 GLN B N 1
ATOM 5284 C CA . GLN B 1 298 ? -10.695 -17.484 6.336 1 92.44 298 GLN B CA 1
ATOM 5285 C C . GLN B 1 298 ? -9.758 -18.453 7.035 1 92.44 298 GLN B C 1
ATOM 5287 O O . GLN B 1 298 ? -10.18 -19.547 7.445 1 92.44 298 GLN B O 1
ATOM 5292 N N . PHE B 1 299 ? -8.586 -18.078 7.156 1 95.88 299 PHE B N 1
ATOM 5293 C CA . PHE B 1 299 ? -7.57 -18.938 7.75 1 95.88 299 PHE B CA 1
ATOM 5294 C C . PHE B 1 299 ? -7.152 -18.422 9.117 1 95.88 299 PHE B C 1
ATOM 5296 O O . PHE B 1 299 ? -6.617 -17.328 9.234 1 95.88 299 PHE B O 1
ATOM 5303 N N . ASP B 1 300 ? -7.332 -19.188 10.117 1 95.38 300 ASP B N 1
ATOM 5304 C CA . ASP B 1 300 ? -6.984 -18.812 11.484 1 95.38 300 ASP B CA 1
ATOM 5305 C C . ASP B 1 300 ? -5.527 -19.156 11.797 1 95.38 300 ASP B C 1
ATOM 5307 O O . ASP B 1 300 ? -5.234 -20.219 12.336 1 95.38 300 ASP B O 1
ATOM 5311 N N . ILE B 1 301 ? -4.727 -18.266 11.586 1 96.94 301 ILE B N 1
ATOM 5312 C CA . ILE B 1 301 ? -3.305 -18.469 11.82 1 96.94 301 ILE B CA 1
ATOM 5313 C C . ILE B 1 301 ? -2.998 -18.297 13.312 1 96.94 301 ILE B C 1
ATOM 5315 O O . ILE B 1 301 ? -3.314 -17.266 13.898 1 96.94 301 ILE B O 1
ATOM 5319 N N . PRO B 1 302 ? -2.352 -19.266 13.891 1 96.81 302 PRO B N 1
ATOM 5320 C CA . PRO B 1 302 ? -1.967 -19.125 15.297 1 96.81 302 PRO B CA 1
ATOM 5321 C C . PRO B 1 302 ? -1.075 -17.906 15.547 1 96.81 302 PRO B C 1
ATOM 5323 O O . PRO B 1 302 ? -0.222 -17.578 14.719 1 96.81 302 PRO B O 1
ATOM 5326 N N . LYS B 1 303 ? -1.214 -17.344 16.719 1 94.69 303 LYS B N 1
ATOM 5327 C CA . LYS B 1 303 ? -0.53 -16.109 17.062 1 94.69 303 LYS B CA 1
ATOM 5328 C C . LYS B 1 303 ? 0.985 -16.281 17 1 94.69 303 LYS B C 1
ATOM 5330 O O . LYS B 1 303 ? 1.697 -15.383 16.531 1 94.69 303 LYS B O 1
ATOM 5335 N N . ASP B 1 304 ? 1.471 -17.375 17.391 1 95.75 304 ASP B N 1
ATOM 5336 C CA . ASP B 1 304 ? 2.912 -17.609 17.469 1 95.75 304 ASP B CA 1
ATOM 5337 C C . ASP B 1 304 ? 3.516 -17.797 16.078 1 95.75 304 ASP B C 1
ATOM 5339 O O . ASP B 1 304 ? 4.738 -17.75 15.906 1 95.75 304 ASP B O 1
ATOM 5343 N N . TRP B 1 305 ? 2.627 -17.969 15.023 1 96.56 305 TRP B N 1
ATOM 5344 C CA . TRP B 1 305 ? 3.109 -18.141 13.656 1 96.56 305 TRP B CA 1
ATOM 5345 C C . TRP B 1 305 ? 3.184 -16.797 12.938 1 96.56 305 TRP B C 1
ATOM 5347 O O . TRP B 1 305 ? 3.854 -16.672 11.914 1 96.56 305 TRP B O 1
ATOM 5357 N N . LEU B 1 306 ? 2.533 -15.773 13.461 1 94.75 306 LEU B N 1
ATOM 5358 C CA . LEU B 1 306 ? 2.268 -14.531 12.75 1 94.75 306 LEU B CA 1
ATOM 5359 C C . LEU B 1 306 ? 3.566 -13.781 12.461 1 94.75 306 LEU B C 1
ATOM 5361 O O . LEU B 1 306 ? 3.746 -13.242 11.359 1 94.75 306 LEU B O 1
ATOM 5365 N N . PRO B 1 307 ? 4.605 -13.82 13.344 1 92.25 307 PRO B N 1
ATOM 5366 C CA . PRO B 1 307 ? 5.832 -13.07 13.07 1 92.25 307 PRO B CA 1
ATOM 5367 C C . PRO B 1 307 ? 6.574 -13.578 11.836 1 92.25 307 PRO B C 1
ATOM 5369 O O . PRO B 1 307 ? 7.324 -12.828 11.203 1 92.25 307 PRO B O 1
ATOM 5372 N N . THR B 1 308 ? 6.301 -14.852 11.445 1 93.31 308 THR B N 1
ATOM 5373 C CA . THR B 1 308 ? 7.008 -15.422 10.305 1 93.31 308 THR B CA 1
ATOM 5374 C C . THR B 1 308 ? 6.023 -15.898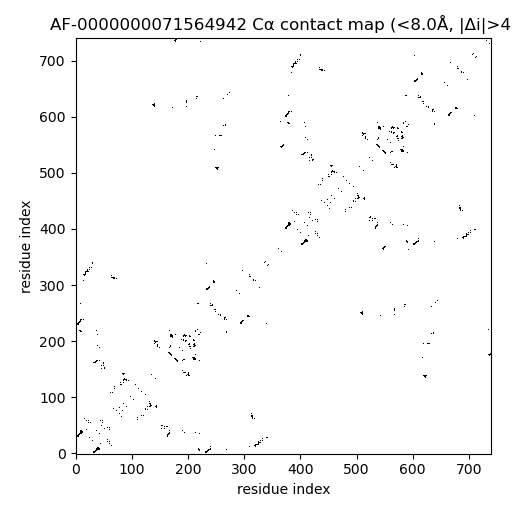 9.242 1 93.31 308 THR B C 1
ATOM 5376 O O . THR B 1 308 ? 6.379 -16.703 8.375 1 93.31 308 THR B O 1
ATOM 5379 N N . ALA B 1 309 ? 4.812 -15.453 9.344 1 94.56 309 ALA B N 1
ATOM 5380 C CA . ALA B 1 309 ? 3.748 -15.977 8.492 1 94.56 309 ALA B CA 1
ATOM 5381 C C . ALA B 1 309 ? 3.984 -15.594 7.031 1 94.56 309 ALA B C 1
ATOM 5383 O O . ALA B 1 309 ? 3.434 -16.234 6.125 1 94.56 309 ALA B O 1
ATOM 5384 N N . LEU B 1 310 ? 4.832 -14.578 6.809 1 93.5 310 LEU B N 1
ATOM 5385 C CA . LEU B 1 310 ? 5.062 -14.133 5.438 1 93.5 310 LEU B CA 1
ATOM 5386 C C . LEU B 1 310 ? 6.492 -14.438 5.004 1 93.5 310 LEU B C 1
ATOM 5388 O O . LEU B 1 310 ? 7.004 -13.82 4.066 1 93.5 310 LEU B O 1
ATOM 5392 N N . ASP B 1 311 ? 7.105 -15.398 5.695 1 94.62 311 ASP B N 1
ATOM 5393 C CA . ASP B 1 311 ? 8.438 -15.859 5.305 1 94.62 311 ASP B CA 1
ATOM 5394 C C . ASP B 1 311 ? 8.352 -16.828 4.125 1 94.62 311 ASP B C 1
ATOM 5396 O O . ASP B 1 311 ? 7.402 -17.609 4.016 1 94.62 311 ASP B O 1
ATOM 5400 N N . TRP B 1 312 ? 9.406 -16.812 3.342 1 96.38 312 TRP B N 1
ATOM 5401 C CA . TRP B 1 312 ? 9.484 -17.703 2.188 1 96.38 312 TRP B CA 1
ATOM 5402 C C . TRP B 1 312 ? 10.203 -19 2.547 1 96.38 312 TRP B C 1
ATOM 5404 O O . TRP B 1 312 ? 10.531 -19.797 1.668 1 96.38 312 TRP B O 1
ATOM 5414 N N . SER B 1 313 ? 10.398 -19.188 3.838 1 96.88 313 SER B N 1
ATOM 5415 C CA . SER B 1 313 ? 11.055 -20.422 4.258 1 96.88 313 SER B CA 1
ATOM 5416 C C . SER B 1 313 ? 10.164 -21.641 3.994 1 96.88 313 SER B C 1
ATOM 5418 O O . SER B 1 313 ? 8.938 -21.547 4.074 1 96.88 313 SER B O 1
ATOM 5420 N N . ARG B 1 314 ? 10.789 -22.734 3.719 1 96.69 314 ARG B N 1
ATOM 5421 C CA . ARG B 1 314 ? 10.062 -23.969 3.418 1 96.69 314 ARG B CA 1
ATOM 5422 C C . ARG B 1 314 ? 9.172 -24.375 4.586 1 96.69 314 ARG B C 1
ATOM 5424 O O . ARG B 1 314 ? 8.016 -24.75 4.391 1 96.69 314 ARG B O 1
ATOM 5431 N N . SER B 1 315 ? 9.711 -24.281 5.754 1 96.69 315 SER B N 1
ATOM 5432 C CA . SER B 1 315 ? 8.93 -24.672 6.922 1 96.69 315 SER B CA 1
ATOM 5433 C C . SER B 1 315 ? 7.672 -23.828 7.062 1 96.69 315 SER B C 1
ATOM 5435 O O . SER B 1 315 ? 6.605 -24.344 7.414 1 96.69 315 SER B O 1
ATOM 5437 N N . ASN B 1 316 ? 7.77 -22.562 6.828 1 97.38 316 ASN B N 1
ATOM 5438 C CA . ASN B 1 316 ? 6.59 -21.703 6.891 1 97.38 316 ASN B CA 1
ATOM 5439 C C . ASN B 1 316 ? 5.574 -22.062 5.805 1 97.38 316 ASN B C 1
ATOM 5441 O O . ASN B 1 316 ? 4.379 -22.172 6.078 1 97.38 316 ASN B O 1
ATOM 5445 N N . LEU B 1 317 ? 6.059 -22.281 4.562 1 97.69 317 LEU B N 1
ATOM 5446 C CA . LEU B 1 317 ? 5.148 -22.625 3.473 1 97.69 317 LEU B CA 1
ATOM 5447 C C . LEU B 1 317 ? 4.445 -23.953 3.75 1 97.69 317 LEU B C 1
ATOM 5449 O O . LEU B 1 317 ? 3.256 -24.109 3.459 1 97.69 317 LEU B O 1
ATOM 5453 N N . GLU B 1 318 ? 5.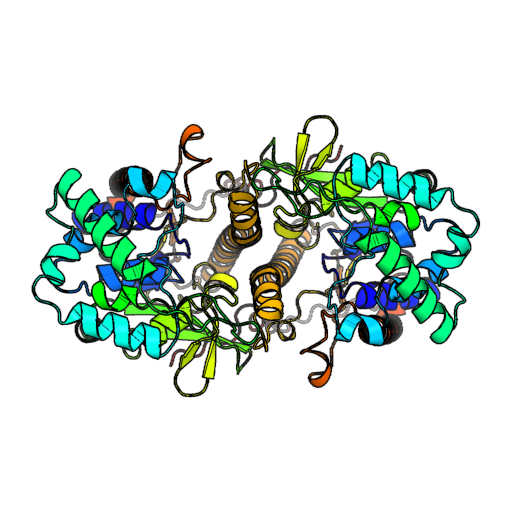172 -24.828 4.352 1 97.88 318 GLU B N 1
ATOM 5454 C CA . GLU B 1 318 ? 4.602 -26.141 4.684 1 97.88 318 GLU B CA 1
ATOM 5455 C C . GLU B 1 318 ? 3.529 -26.016 5.762 1 97.88 318 GLU B C 1
ATOM 5457 O O . GLU B 1 318 ? 2.449 -26.594 5.641 1 97.88 318 GLU B O 1
ATOM 5462 N N . ARG B 1 319 ? 3.801 -25.297 6.797 1 97.81 319 ARG B N 1
ATOM 5463 C CA . ARG B 1 319 ? 2.812 -25.188 7.867 1 97.81 319 ARG B CA 1
ATOM 5464 C C . ARG B 1 319 ? 1.584 -24.406 7.395 1 97.81 319 ARG B C 1
ATOM 5466 O O . ARG B 1 319 ? 0.458 -24.719 7.781 1 97.81 319 ARG B O 1
ATOM 5473 N N . MET B 1 320 ? 1.78 -23.391 6.59 1 97.94 320 MET B N 1
ATOM 5474 C CA . MET B 1 320 ? 0.645 -22.656 6.031 1 97.94 320 MET B CA 1
ATOM 5475 C C . MET B 1 320 ? -0.178 -23.562 5.113 1 97.94 320 MET B C 1
ATOM 5477 O O . MET B 1 320 ? -1.409 -23.484 5.109 1 97.94 320 MET B O 1
ATOM 5481 N N . PHE B 1 321 ? 0.542 -24.406 4.332 1 98.44 321 PHE B N 1
ATOM 5482 C CA . PHE B 1 321 ? -0.149 -25.359 3.48 1 98.44 321 PHE B CA 1
ATOM 5483 C C . PHE B 1 321 ? -1.031 -26.297 4.312 1 98.44 321 PHE B C 1
ATOM 5485 O O . PHE B 1 321 ? -2.203 -26.5 3.986 1 98.44 321 PHE B O 1
ATOM 5492 N N . GLU B 1 322 ? -0.49 -26.781 5.32 1 98.62 322 GLU B N 1
ATOM 5493 C CA . GLU B 1 322 ? -1.225 -27.703 6.184 1 98.62 322 GLU B CA 1
ATOM 5494 C C . GLU B 1 322 ? -2.43 -27.016 6.824 1 98.62 322 GLU B C 1
ATOM 5496 O O . GLU B 1 322 ? -3.516 -27.594 6.891 1 98.62 322 GLU B O 1
ATOM 5501 N N . LEU B 1 323 ? -2.221 -25.844 7.32 1 98.44 323 LEU B N 1
ATOM 5502 C CA . LEU B 1 323 ? -3.334 -25.078 7.871 1 98.44 323 LEU B CA 1
ATOM 5503 C C . LEU B 1 323 ? -4.418 -24.859 6.824 1 98.44 323 LEU B C 1
ATOM 5505 O O . LEU B 1 323 ? -5.609 -25.016 7.113 1 98.44 323 LEU B O 1
ATOM 5509 N N . GLY B 1 324 ? -4.012 -24.484 5.602 1 98.38 324 GLY B N 1
ATOM 5510 C CA . GLY B 1 324 ? -4.961 -24.328 4.512 1 98.38 324 GLY B CA 1
ATOM 5511 C C . GLY B 1 324 ? -5.742 -25.594 4.219 1 98.38 324 GLY B C 1
ATOM 5512 O O . GLY B 1 324 ? -6.961 -25.562 4.043 1 98.38 324 GLY B O 1
ATOM 5513 N N . TYR B 1 325 ? -5.004 -26.672 4.188 1 98.56 325 TYR B N 1
ATOM 5514 C CA . TYR B 1 325 ? -5.617 -27.953 3.895 1 98.56 325 TYR B CA 1
ATOM 5515 C C . TYR B 1 325 ? -6.66 -28.312 4.949 1 98.56 325 TYR B C 1
ATOM 5517 O O . TYR B 1 325 ? -7.781 -28.703 4.613 1 98.56 325 TYR B O 1
ATOM 5525 N N . GLU B 1 326 ? -6.289 -28.141 6.188 1 98.19 326 GLU B N 1
ATOM 5526 C CA . GLU B 1 326 ? -7.207 -28.453 7.277 1 98.19 326 GLU B CA 1
ATOM 5527 C C . GLU B 1 326 ? -8.414 -27.516 7.266 1 98.19 326 GLU B C 1
ATOM 5529 O O . GLU B 1 326 ? -9.539 -27.953 7.531 1 98.19 326 GLU B O 1
ATOM 5534 N N . THR B 1 327 ? -8.188 -26.297 7.004 1 97.12 327 THR B N 1
ATOM 5535 C CA . THR B 1 327 ? -9.281 -25.344 6.902 1 97.12 327 THR B CA 1
ATOM 5536 C C . THR B 1 327 ? -10.234 -25.719 5.777 1 97.12 327 THR B C 1
ATOM 5538 O O . THR B 1 327 ? -11.453 -25.688 5.953 1 97.12 327 THR B O 1
ATOM 5541 N N . GLY B 1 328 ? -9.656 -26.094 4.609 1 96.19 328 GLY B N 1
ATOM 5542 C CA . GLY B 1 328 ? -10.477 -26.547 3.496 1 96.19 328 GLY B CA 1
ATOM 5543 C C . GLY B 1 328 ? -11.305 -27.781 3.822 1 96.19 328 GLY B C 1
ATOM 5544 O O . GLY B 1 328 ? -12.484 -27.844 3.48 1 96.19 328 GLY B O 1
ATOM 5545 N N . LYS B 1 329 ? -10.727 -28.672 4.504 1 95.56 329 LYS B N 1
ATOM 5546 C CA . LYS B 1 329 ? -11.422 -29.891 4.898 1 95.56 329 LYS B CA 1
ATOM 5547 C C . LYS B 1 329 ? -12.617 -29.578 5.797 1 95.56 329 LYS B C 1
ATOM 5549 O O . LYS B 1 329 ? -13.703 -30.125 5.609 1 95.56 329 LYS B O 1
ATOM 5554 N N . LYS B 1 330 ? -12.344 -28.75 6.773 1 92.94 330 LYS B N 1
ATOM 5555 C CA . LYS B 1 330 ? -13.414 -28.344 7.695 1 92.94 330 LYS B CA 1
ATOM 5556 C C . LYS B 1 330 ? -14.555 -27.672 6.949 1 92.94 330 LYS B C 1
ATOM 5558 O O . LYS B 1 330 ? -15.727 -27.938 7.227 1 92.94 330 LYS B O 1
ATOM 5563 N N . PHE B 1 331 ? -14.156 -26.859 6.09 1 89.75 331 PHE B N 1
ATOM 5564 C CA . PHE B 1 331 ? -15.156 -26.109 5.34 1 89.75 331 PHE B CA 1
ATOM 5565 C C . PHE B 1 331 ? -16 -27.047 4.48 1 89.75 331 PHE B C 1
ATOM 5567 O O . PHE B 1 331 ? -17.219 -26.922 4.43 1 89.75 331 PHE B O 1
ATOM 5574 N N . VAL B 1 332 ? -15.391 -27.938 3.76 1 90.25 332 VAL B N 1
ATOM 5575 C CA . VAL B 1 332 ? -16.078 -28.891 2.904 1 90.25 332 VAL B CA 1
ATOM 5576 C C . VAL B 1 332 ? -17 -29.781 3.752 1 90.25 332 VAL B C 1
ATOM 5578 O O . VAL B 1 332 ? -18.125 -30.062 3.352 1 90.25 332 VAL B O 1
ATOM 5581 N N . ALA B 1 333 ? -16.562 -30.156 4.871 1 88 333 ALA B N 1
ATOM 5582 C CA . ALA B 1 333 ? -17.359 -30.984 5.766 1 88 333 ALA B CA 1
ATOM 5583 C C . ALA B 1 333 ? -18.609 -30.25 6.234 1 88 333 ALA B C 1
ATOM 5585 O O . ALA B 1 333 ? -19.688 -30.844 6.336 1 88 333 ALA B O 1
ATOM 5586 N N . GLU B 1 334 ? -18.391 -28.953 6.551 1 84.56 334 GLU B N 1
ATOM 5587 C CA . GLU B 1 334 ? -19.484 -28.156 7.078 1 84.56 334 GLU B CA 1
ATOM 5588 C C . GLU B 1 334 ? -20.453 -27.75 5.973 1 84.56 334 GLU B C 1
ATOM 5590 O O . GLU B 1 334 ? -21.672 -27.781 6.164 1 84.56 334 GLU B O 1
ATOM 5595 N N . LYS B 1 335 ? -19.875 -27.281 4.871 1 74.69 335 LYS B N 1
ATOM 5596 C CA . LYS B 1 335 ? -20.703 -26.688 3.828 1 74.69 335 LYS B CA 1
ATOM 5597 C C . LYS B 1 335 ? -20.938 -27.656 2.68 1 74.69 335 LYS B C 1
ATOM 5599 O O . LYS B 1 335 ? -21.734 -27.391 1.777 1 74.69 335 LYS B O 1
ATOM 5604 N N . GLY B 1 336 ? -20.156 -28.719 2.52 1 60.72 336 GLY B N 1
ATOM 5605 C CA . GLY B 1 336 ? -20.016 -29.641 1.409 1 60.72 336 GLY B CA 1
ATOM 5606 C C . GLY B 1 336 ? -21.312 -29.891 0.663 1 60.72 336 GLY B C 1
ATOM 5607 O O . GLY B 1 336 ? -21.328 -29.953 -0.569 1 60.72 336 GLY B O 1
ATOM 5608 N N . VAL B 1 337 ? -22.344 -30.062 1.286 1 50.31 337 VAL B N 1
ATOM 5609 C CA . VAL B 1 337 ? -23.578 -30.406 0.592 1 50.31 337 VAL B CA 1
ATOM 5610 C C . VAL B 1 337 ? -24 -29.25 -0.316 1 50.31 337 VAL B C 1
ATOM 5612 O O . VAL B 1 337 ? -24.453 -29.469 -1.44 1 50.31 337 VAL B O 1
ATOM 5615 N N . ARG B 1 338 ? -23.844 -28.016 0.079 1 52.28 338 ARG B N 1
ATOM 5616 C CA . ARG B 1 338 ? -24.328 -26.812 -0.609 1 52.28 338 ARG B CA 1
ATOM 5617 C C . ARG B 1 338 ? -23.406 -26.438 -1.764 1 52.28 338 ARG B C 1
ATOM 5619 O O . ARG B 1 338 ? -23.812 -25.688 -2.662 1 52.28 338 ARG B O 1
ATOM 5626 N N . LEU B 1 339 ? -22.281 -26.734 -1.701 1 55.19 339 LEU B N 1
ATOM 5627 C CA . LEU B 1 339 ? -21.328 -26.375 -2.734 1 55.19 339 LEU B CA 1
ATOM 5628 C C . LEU B 1 339 ? -21.453 -27.297 -3.939 1 55.19 339 LEU B C 1
ATOM 5630 O O . LEU B 1 339 ? -20.562 -27.328 -4.805 1 55.19 339 LEU B O 1
ATOM 5634 N N . GLY B 1 340 ? -23.031 -27.891 -4.184 1 47.78 340 GLY B N 1
ATOM 5635 C CA . GLY B 1 340 ? -23.312 -28.75 -5.324 1 47.78 340 GLY B CA 1
ATOM 5636 C C . GLY B 1 340 ? -22.906 -30.188 -5.09 1 47.78 340 GLY B C 1
ATOM 5637 O O . GLY B 1 340 ? -22.875 -30.984 -6.031 1 47.78 340 GLY B O 1
ATOM 5638 N N . ALA B 1 341 ? -22.359 -30.672 -4.074 1 44.97 341 ALA B N 1
ATOM 5639 C CA . ALA B 1 341 ? -22.453 -32.125 -4.066 1 44.97 341 ALA B CA 1
ATOM 5640 C C . ALA B 1 341 ? -23.891 -32.594 -3.834 1 44.97 341 ALA B C 1
ATOM 5642 O O . ALA B 1 341 ? -24.734 -31.797 -3.393 1 44.97 341 ALA B O 1
ATOM 5643 N N . THR B 1 342 ? -24.641 -33.688 -3.533 1 34.91 342 THR B N 1
ATOM 5644 C CA . THR B 1 342 ? -26.031 -34.125 -3.523 1 34.91 342 THR B CA 1
ATOM 5645 C C . THR B 1 342 ? -26.812 -33.375 -2.434 1 34.91 342 THR B C 1
ATOM 5647 O O . THR B 1 342 ? -26.906 -33.875 -1.305 1 34.91 342 THR B O 1
ATOM 5650 N N . LEU B 1 343 ? -26.625 -32.25 -1.963 1 33.62 343 LEU B N 1
ATOM 5651 C CA . LEU B 1 343 ? -27.406 -32 -0.753 1 33.62 343 LEU B CA 1
ATOM 5652 C C . LEU B 1 343 ? -28.875 -31.781 -1.089 1 33.62 343 LEU B C 1
ATOM 5654 O O . LEU B 1 343 ? -29.203 -31.188 -2.115 1 33.62 343 LEU B O 1
ATOM 5658 N N . PRO B 1 344 ? -29.734 -32.5 -0.397 1 30.77 344 PRO B N 1
ATOM 5659 C CA . PRO B 1 344 ? -31.188 -32.25 -0.501 1 30.77 344 PRO B CA 1
ATOM 5660 C C . PRO B 1 344 ? -31.562 -30.812 -0.185 1 30.77 344 PRO B C 1
ATOM 5662 O O . PRO B 1 344 ? -30.828 -30.125 0.53 1 30.77 344 PRO B O 1
ATOM 5665 N N . PRO B 1 345 ? -32.5 -30.266 -0.812 1 29.45 345 PRO B N 1
ATOM 5666 C CA . PRO B 1 345 ? -33.031 -28.906 -0.731 1 29.45 345 PRO B CA 1
ATOM 5667 C C . PRO B 1 345 ? -33.312 -28.469 0.703 1 29.45 345 PRO B C 1
ATOM 5669 O O . PRO B 1 345 ? -33.938 -29.219 1.474 1 29.45 345 PRO B O 1
ATOM 5672 N N . LYS B 1 346 ? -32.438 -27.672 1.353 1 32.78 346 LYS B N 1
ATOM 5673 C CA . LYS B 1 346 ? -32.906 -27.203 2.656 1 32.78 346 LYS B CA 1
ATOM 5674 C C . LYS B 1 346 ? -34.312 -26.625 2.566 1 32.78 346 LYS B C 1
ATOM 5676 O O . LYS B 1 346 ? -34.625 -25.922 1.609 1 32.78 346 LYS B O 1
ATOM 5681 N N . PRO B 1 347 ? -35.188 -27.031 3.424 1 30.14 347 PRO B N 1
ATOM 5682 C CA . PRO B 1 347 ? -36.5 -26.391 3.461 1 30.14 347 PRO B CA 1
ATOM 5683 C C . PRO B 1 347 ? -36.406 -24.875 3.688 1 30.14 347 PRO B C 1
ATOM 5685 O O . PRO B 1 347 ? -35.438 -24.406 4.293 1 30.14 347 PRO B O 1
ATOM 5688 N N . THR B 1 348 ? -36.875 -24 2.789 1 30.31 348 THR B N 1
ATOM 5689 C CA . THR B 1 348 ? -37.031 -22.547 2.881 1 30.31 348 THR B CA 1
ATOM 5690 C C . THR B 1 348 ? -37.375 -22.141 4.305 1 30.31 348 THR B C 1
ATOM 5692 O O . THR B 1 348 ? -38.438 -22.5 4.82 1 30.31 348 THR B O 1
ATOM 5695 N N . PRO B 1 349 ? -36.312 -22.031 5.211 1 31 349 PRO B N 1
ATOM 5696 C CA . PRO B 1 349 ? -36.938 -21.562 6.449 1 31 349 PRO B CA 1
ATOM 5697 C C . PRO B 1 349 ? -37.781 -20.312 6.25 1 31 349 PRO B C 1
ATOM 5699 O O . PRO B 1 349 ? -37.531 -19.516 5.355 1 31 349 PRO B O 1
ATOM 5702 N N . ALA B 1 350 ? -38.938 -20.359 6.582 1 27.91 350 ALA B N 1
ATOM 5703 C CA . ALA B 1 350 ? -39.844 -19.219 6.656 1 27.91 350 ALA B CA 1
ATOM 5704 C C . ALA B 1 350 ? -39.125 -18 7.242 1 27.91 350 ALA B C 1
ATOM 5706 O O . ALA B 1 350 ? -38.375 -18.109 8.203 1 27.91 350 ALA B O 1
ATOM 5707 N N . ARG B 1 351 ? -38.969 -16.828 6.492 1 29.92 351 ARG B N 1
ATOM 5708 C CA . ARG B 1 351 ? -38.5 -15.469 6.715 1 29.92 351 ARG B CA 1
ATOM 5709 C C . ARG B 1 351 ? -38.875 -14.977 8.109 1 29.92 351 ARG B C 1
ATOM 5711 O O . ARG B 1 351 ? -39.969 -14.453 8.312 1 29.92 351 ARG B O 1
ATOM 5718 N N . GLY B 1 352 ? -38.688 -15.789 9.141 1 28.78 352 GLY B N 1
ATOM 5719 C CA . GLY B 1 352 ? -39 -14.922 10.273 1 28.78 352 GLY B CA 1
ATOM 5720 C C . GLY B 1 352 ? -38.094 -13.711 10.344 1 28.78 352 GLY B C 1
ATOM 5721 O O . GLY B 1 352 ? -36.938 -13.758 9.914 1 28.78 352 GLY B O 1
ATOM 5722 N N . ARG B 1 353 ? -38.562 -12.469 10.414 1 28.02 353 ARG B N 1
ATOM 5723 C CA . ARG B 1 353 ? -38.094 -11.086 10.516 1 28.02 353 ARG B CA 1
ATOM 5724 C C . ARG B 1 353 ? -36.969 -10.969 11.539 1 28.02 353 ARG B C 1
ATOM 5726 O O . ARG B 1 353 ? -37.125 -10.305 12.562 1 28.02 353 ARG B O 1
ATOM 5733 N N . GLY B 1 354 ? -36.312 -12.016 11.953 1 27.88 354 GLY B N 1
ATOM 5734 C CA . GLY B 1 354 ? -35.406 -11.578 13 1 27.88 354 GLY B CA 1
ATOM 5735 C C . GLY B 1 354 ? -34.281 -10.688 12.5 1 27.88 354 GLY B C 1
ATOM 5736 O O . GLY B 1 354 ? -33.75 -10.914 11.414 1 27.88 354 GLY B O 1
ATOM 5737 N N . LYS B 1 355 ? -34.062 -9.477 13.086 1 28.69 355 LYS B N 1
ATOM 5738 C CA . LYS B 1 355 ? -33.125 -8.383 12.945 1 28.69 355 LYS B CA 1
ATOM 5739 C C . LYS B 1 355 ? -31.688 -8.914 12.883 1 28.69 355 LYS B C 1
ATOM 5741 O O . LYS B 1 355 ? -31.203 -9.539 13.828 1 28.69 355 LYS B O 1
ATOM 5746 N N . LYS B 1 356 ? -31.219 -9.398 11.734 1 31.89 356 LYS B N 1
ATOM 5747 C CA . LYS B 1 356 ? -29.797 -9.664 11.602 1 31.89 356 LYS B CA 1
ATOM 5748 C C . LYS B 1 356 ? -28.969 -8.555 12.25 1 31.89 356 LYS B C 1
ATOM 5750 O O . LYS B 1 356 ? -29.078 -7.387 11.875 1 31.89 356 LYS B O 1
ATOM 5755 N N . GLU B 1 357 ? -28.531 -8.648 13.438 1 31 357 GLU B N 1
ATOM 5756 C CA . GLU B 1 357 ? -27.5 -7.773 14.008 1 31 357 GLU B CA 1
ATOM 5757 C C . GLU B 1 357 ? -26.312 -7.629 13.07 1 31 357 GLU B C 1
ATOM 5759 O O . GLU B 1 357 ? -25.688 -8.617 12.703 1 31 357 GLU B O 1
ATOM 5764 N N . LYS B 1 358 ? -26.359 -6.828 12.039 1 33.03 358 LYS B N 1
ATOM 5765 C CA . LYS B 1 358 ? -25.297 -6.434 11.109 1 33.03 358 LYS B CA 1
ATOM 5766 C C . LYS B 1 358 ? -23.953 -6.301 11.828 1 33.03 358 LYS B C 1
ATOM 5768 O O . LYS B 1 358 ? -23.844 -5.551 12.797 1 33.03 358 LYS B O 1
ATOM 5773 N N . ASP B 1 359 ? -23.156 -7.266 11.875 1 30.38 359 ASP B N 1
ATOM 5774 C CA . ASP B 1 359 ? -21.75 -7.297 12.266 1 30.38 359 ASP B CA 1
ATOM 5775 C C . ASP B 1 359 ? -20.969 -6.156 11.609 1 30.38 359 ASP B C 1
ATOM 5777 O O . ASP B 1 359 ? -20 -6.391 10.891 1 30.38 359 ASP B O 1
ATOM 5781 N N . ASP B 1 360 ? -21.547 -5.168 11.211 1 33.19 360 ASP B N 1
ATOM 5782 C CA . ASP B 1 360 ? -20.906 -3.943 10.734 1 33.19 360 ASP B CA 1
ATOM 5783 C C . ASP B 1 360 ? -19.75 -3.535 11.641 1 33.19 360 ASP B C 1
ATOM 5785 O O . ASP B 1 360 ? -19.109 -2.508 11.414 1 33.19 360 ASP B O 1
ATOM 5789 N N . ASP B 1 361 ? -19.594 -4.195 12.773 1 33.16 361 ASP B N 1
ATOM 5790 C CA . ASP B 1 361 ? -18.562 -3.832 13.727 1 33.16 361 ASP B CA 1
ATOM 5791 C C . ASP B 1 361 ? -17.172 -4.211 13.203 1 33.16 361 ASP B C 1
ATOM 5793 O O . ASP B 1 361 ? -16.156 -3.844 13.797 1 33.16 361 ASP B O 1
ATOM 5797 N N . ALA B 1 362 ? -17.016 -5.133 12.281 1 34.69 362 ALA B N 1
ATOM 5798 C CA . ALA B 1 362 ? -15.727 -5.707 11.93 1 34.69 362 ALA B CA 1
ATOM 5799 C C . ALA B 1 362 ? -14.93 -4.762 11.031 1 34.69 362 ALA B C 1
ATOM 5801 O O . ALA B 1 362 ? -13.75 -5.004 10.758 1 34.69 362 ALA B O 1
ATOM 5802 N N . MET B 1 363 ? -15.641 -4.148 10.211 1 34.81 363 MET B N 1
ATOM 5803 C CA . MET B 1 363 ? -14.844 -3.396 9.242 1 34.81 363 MET B CA 1
ATOM 5804 C C . MET B 1 363 ? -14.031 -2.312 9.945 1 34.81 363 MET B C 1
ATOM 5806 O O . MET B 1 363 ? -12.875 -2.074 9.586 1 34.81 363 MET B O 1
ATOM 5810 N N . PHE B 1 364 ? -14.773 -1.293 10.688 1 37.56 364 PHE B N 1
ATOM 5811 C CA . PHE B 1 364 ? -14.086 -0.265 11.461 1 37.56 364 PHE B CA 1
ATOM 5812 C C . PHE B 1 364 ? -13.992 -0.667 12.93 1 37.56 364 PHE B C 1
ATOM 5814 O O . PHE B 1 364 ? -15 -0.703 13.633 1 37.56 364 PHE B O 1
ATOM 5821 N N . GLY B 1 365 ? -13.242 -1.582 13.227 1 36.09 365 GLY B N 1
ATOM 5822 C CA . GLY B 1 365 ? -13.094 -1.893 14.641 1 36.09 365 GLY B CA 1
ATOM 5823 C C . GLY B 1 365 ? -13.406 -0.715 15.547 1 36.09 365 GLY B C 1
ATOM 5824 O O . GLY B 1 365 ? -13.43 0.432 15.094 1 36.09 365 GLY B O 1
ATOM 5825 N N . GLY B 1 366 ? -14.109 -0.97 16.688 1 37.22 366 GLY B N 1
ATOM 5826 C CA . GLY B 1 366 ? -14.461 0.038 17.672 1 37.22 366 GLY B CA 1
ATOM 5827 C C . GLY B 1 366 ? -13.32 0.994 17.969 1 37.22 366 GLY B C 1
ATOM 5828 O O . GLY B 1 366 ? -12.25 0.572 18.406 1 37.22 366 GLY B O 1
ATOM 5829 N N . ALA B 1 367 ? -13.312 2.021 17.219 1 41.38 367 ALA B N 1
ATOM 5830 C CA . ALA B 1 367 ? -12.328 3.043 17.578 1 41.38 367 ALA B CA 1
ATOM 5831 C C . ALA B 1 367 ? -12.562 3.566 18.984 1 41.38 367 ALA B C 1
ATOM 5833 O O . ALA B 1 367 ? -13.711 3.74 19.406 1 41.38 367 ALA B O 1
ATOM 5834 N N . THR B 1 368 ? -11.586 3.365 19.875 1 43.41 368 THR B N 1
ATOM 5835 C CA . THR B 1 368 ? -11.672 4.039 21.172 1 43.41 368 THR B CA 1
ATOM 5836 C C . THR B 1 368 ? -11.219 5.492 21.062 1 43.41 368 THR B C 1
ATOM 5838 O O . THR B 1 368 ? -10.164 5.777 20.484 1 43.41 368 THR B O 1
ATOM 5841 N N . ILE B 1 369 ? -12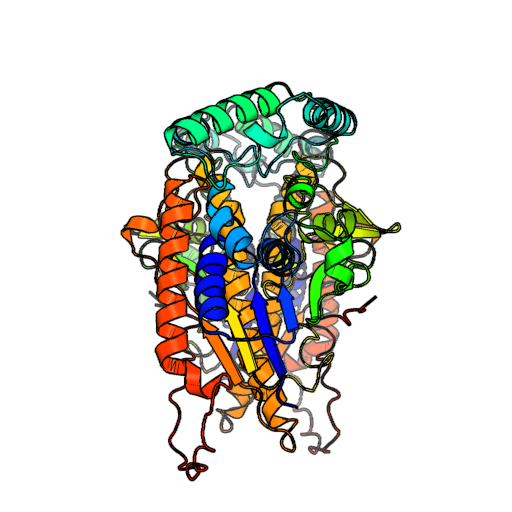.117 6.367 21.266 1 39.31 369 ILE B N 1
ATOM 5842 C CA . ILE B 1 369 ? -11.719 7.766 21.406 1 39.31 369 ILE B CA 1
ATOM 5843 C C . ILE B 1 369 ? -11.102 7.988 22.781 1 39.31 369 ILE B C 1
ATOM 5845 O O . ILE B 1 369 ? -11.734 7.703 23.797 1 39.31 369 ILE B O 1
ATOM 5849 N N . GLY B 1 370 ? -9.867 7.852 23.031 1 39.44 370 GLY B N 1
ATOM 5850 C CA . GLY B 1 370 ? -9.281 8.297 24.281 1 39.44 370 GLY B CA 1
ATOM 5851 C C . GLY B 1 370 ? -8.688 9.688 24.203 1 39.44 370 GLY B C 1
ATOM 5852 O O . GLY B 1 370 ? -8.383 10.18 23.125 1 39.44 370 GLY B O 1
#

Foldseek 3Di:
DAAEEEWEFADPPLCLLVLLLVLLCVVLVQDHQEYEYFHSRQLLVQLQQFWPPDHNNLLSVCSLLQFAAPVVCVPVQDRCLFQAFDDPQLVVLVVVCCPDPCNCVLVDCSPPDSVSSNVSRVVVVVSRVPRDHPDDPPDFEGGELGPSSVNRHDLVSLLPGSHKYWYWWQFPQVRHIDIDISNPDDDLNSSLQNQDTHHHHFGDDPRTTIHHCCLPARGRPPCPCVVPVSHQEYEYELRQLDPLLQDDDPDDVVVVVNVVSVVSNLNSLVNVVVVVVVLVVVCVVCVVDRRRYYHYQYFDDDNVLNNCCRGSHSVNSVVSNNSSNVSSNVCCVVCVLPSDDVNDDPPPPDPPPDDPPPVPCPSPPPDDDD/DAAEEEWEFAAPPLCLLVLLLVLLCVVLVQDHQEYEYFHSSQLLVQLQQFWPPDHNNLLSVCSLLQFAAPVVCVPVQDRCLFQAFDDPQLVVLVVVCCPDPCNCVLPDCSPPDSVSSNVSRVVVVVSRVPRDHPDDPPDFEGGELGPSSVNRHDLVSLLPGSHKYWYWWQFPQVRHIDIDISNPDDDLNSSLQNQDTHRHHFGDDPRTTIHHCCVPARGRLPCPCVVPVSHQEYEYELRQLDPLLQDDDPDDVVVVVNVVNVVSNLNSLVNVVVVVVVLVVVCVVCVVDRRRYYHYQYFDDDNVLNNCCRGSHSVNSVVSNNSSNVSSNVCCVVCVCVSPDVNDDPDPPDPPVDDPPPVPCPSPPPDDDD

pLDDT: mean 88.27, std 17.71, range [27.16, 98.69]

Radius of gyration: 26.75 Å; Cα contacts (8 Å, |Δi|>4): 1420; chains: 2; bounding box: 67×72×53 Å

Solvent-accessible surface area (backbone atoms only — not comparable to full-atom values): 37949 Å² total; per-residue (Å²): 117,86,30,32,31,37,31,26,25,33,32,64,54,42,43,27,27,52,31,19,18,48,42,33,36,47,76,72,66,60,74,57,48,30,38,27,10,5,34,37,18,31,54,53,51,45,23,38,71,16,26,46,93,52,48,41,65,53,39,36,65,39,50,34,66,68,32,33,43,54,82,53,29,75,78,44,83,64,51,60,68,58,59,31,61,22,55,72,66,19,49,50,49,51,52,54,52,64,67,39,90,60,36,65,68,49,68,56,51,77,86,49,50,74,68,53,42,42,52,31,44,50,52,50,48,51,54,53,71,67,44,56,71,73,74,51,73,62,27,32,28,59,22,34,55,48,70,53,52,68,70,38,34,30,54,75,56,40,58,69,47,88,49,45,42,37,34,25,20,28,28,58,72,76,67,37,46,34,36,40,31,44,86,69,46,38,71,62,52,53,19,14,15,53,5,38,37,31,47,15,25,69,23,70,53,98,90,35,38,19,26,29,13,30,46,67,39,30,39,40,62,74,55,50,58,76,72,38,75,48,49,32,33,39,38,34,47,49,70,43,48,52,72,65,66,66,66,88,48,76,17,32,70,47,6,44,51,48,47,61,44,48,30,48,29,35,36,33,43,47,47,51,53,50,48,54,52,49,46,53,51,50,35,65,74,36,66,89,44,80,61,58,44,78,43,77,48,69,74,86,72,56,75,91,47,33,91,48,53,68,35,49,26,24,65,44,22,43,52,37,18,50,51,15,24,53,49,23,42,53,46,43,72,73,45,35,47,74,83,60,63,83,53,74,83,74,76,78,74,77,82,68,85,69,82,74,80,70,70,68,54,68,82,58,44,77,59,52,78,96,118,87,30,31,31,36,29,26,25,32,31,58,56,41,40,28,28,52,31,18,19,48,43,32,37,47,76,70,65,54,70,59,46,30,37,26,11,5,33,37,17,32,54,53,50,44,23,38,72,15,26,45,94,53,48,43,64,54,38,37,65,39,51,34,68,69,32,35,43,53,82,53,29,74,78,45,84,64,50,59,69,58,61,30,62,20,56,71,67,20,48,50,49,51,53,55,51,66,67,38,90,60,36,64,67,48,67,56,51,76,87,49,51,74,70,53,42,41,51,34,45,51,52,51,46,50,54,54,70,66,45,55,72,72,73,50,72,64,26,32,29,58,22,33,55,48,67,50,51,67,71,38,32,30,54,74,56,40,56,68,46,88,50,45,40,36,34,25,19,27,27,58,73,76,68,36,46,34,37,39,31,44,87,67,46,38,71,61,52,53,19,15,15,54,6,38,36,32,47,16,26,69,24,69,52,97,90,35,38,19,25,29,13,32,46,67,38,26,39,38,61,76,56,48,59,77,74,37,75,47,51,30,36,39,39,34,46,49,70,43,48,51,71,64,66,66,67,88,47,76,17,31,69,47,7,43,51,46,46,62,44,48,30,47,30,35,35,31,41,49,46,52,54,50,48,54,53,49,48,53,49,51,33,64,74,35,66,90,42,82,61,60,43,79,43,80,47,70,73,87,72,55,76,89,46,34,90,48,53,69,36,50,24,25,65,44,22,43,53,36,19,50,51,15,24,52,50,23,42,52,47,41,71,74,46,35,42,74,69,71,46,92,46,76,81,73,76,78,73,76,83,68,85,68,81,74,78,73,70,69,54,69,80,57,46,78,58,50,76,97

Nearest PDB structures (foldseek):
  5fya-assembly1_A  TM=6.976E-01  e=2.454E-10  Pseudomonas aeruginosa PAO1
  5fya-assembly1_B  TM=6.668E-01  e=2.454E-10  Pseudomonas aeruginosa PAO1
  5fqu-assembly1_A  TM=6.948E-01  e=6.871E-09  Pseudomonas aeruginosa PAO1
  5fqu-assembly1_B  TM=6.815E-01  e=1.176E-08  Pseudomonas aeruginosa PAO1
  4akf-assembly1_A-2  TM=4.037E-01  e=3.446E-08  Legionella pneumophila

Sequence (740 aa):
MHKMALVLGGGAPNFTLMTGALLAFDEAGVKFDVISATGGGGGVALSYLAPKGMSRQDSLRNSVNFGVSDEIYKYIPMNYKVFMKGSKVAEAYRWLISKLPGYNRIMNQFSMTKRQKFWSDLIQMFWALTTPSTVNVFSKGLCANAPFIQEMVDFDALKTVEEDVYLNAYNLTDHKMAIFGKDVLDYPHFGATLAYPFIYPPAEVDGKLYLEGAAEDAFNFQGLLEHDEGIRTVVVFDAFGNEGYIQDPPNLWQAWGQNLILPLISLTRHDLAFFEHMLDDWNEEHPARQDVELIKVQFDIPKDWLPTALDWSRSNLERMFELGYETGKKFVAEKGVRLGATLPPKPTPARGRGKKEKDDDAMFGGATIGMHKMALVLGGGAPNFTLMTGALLAFDEAGVKFDVISATGGGGGVALSYLAPKGMSRQDSLRNSVNFGVSDEIYKYIPMNYKVFMKGSKVAEAYRWLISKLPGYNRIMNQFSMTKRQKFWSDLIQMFWALTTPSTVNVFSKGLCANAPFIQEMVDFDALKTVEEDVYLNAYNLTDHKMAIFGKDVLDYPHFGATLAYPFIYPPAEVDGKLYLEGAAEDAFNFQGLLEHDEGIRTVVVFDAFGNEGYIQDPPNLWQAWGQNLILPLISLTRHDLAFFEHMLDDWNEEHPARQDVELIKVQFDIPKDWLPTALDWSRSNLERMFELGYETGKKFVAEKGVRLGATLPPKPTPARGRGKKEKDDDAMFGGATIG

Secondary structure (DSSP, 8-state):
--EEEEEE---SSTHHHHHHHHHHHHHTT---SEEEE-HHHHHHHHHHHSBSSS-HHHHHHGGGGGSB-HHHHTTS-S-TTTS-B-SHHHHHHHHHHHTSTTHHHHH--TT--HHHHHHHHHHHHHHHHHS-----TT-SBSB-S-GGGGGTB-HHHHTT-SSEEEEEEEETTTTEEEEEETTT--HHHHHHHH-BTBTBPPEEETTEEEEEGGGT-SS--TTHHHH-TTEEEEEEEE-S--GGG----SSHHHHHHHHHHHHHHHHHHHHHHHHHHHHHHHHHH-TTSPPPEEEEEE----GGGGGGTT--BHHHHHHHHHHHHHHHHHHHHHHTTTTTSS-----------------TTTTS---EE-/--EEEEEE---STTHHHHHHHHHHHHHTT---SEEEE-HHHHHHHHHHHSBSSS-HHHHHHHGGGGSB-HHHHTTS-S-TTTS-B-SHHHHHHHHHHHTSTTHHHHH--TT--HHHHHHHHHHHHHHHHHS-----TT-SBSB-S-GGGGGTB-HHHHTT-SSEEEEEEEETTTTEEEEEETTT--HHHHHHHH-BTBTBPPEEETTEEEEEGGGT-SS--TTHHHH-TTEEEEEEEE-S--GGG----SSHHHHHHHHHHHHHHHHHHHHHHHHHHHHHHHHHH-TTSPPPEEEEEE----GGGGGGTT--BHHHHHHHHHHHHHHHHHHHHHHTTTTTSS-----------------TTTTS---EE-

InterPro domains:
  IPR002641 Patatin-like phospholipase domain [PF01734] (6-222)
  IPR016035 Acyl transferase/acyl hydrolase/lysophospholipase [SSF52151] (3-334)